Protein AF-A0A7W8BFJ2-F1 (afdb_monomer_lite)

Structure (mmCIF, N/CA/C/O backbone):
data_AF-A0A7W8BFJ2-F1
#
_entry.id   AF-A0A7W8BFJ2-F1
#
loop_
_atom_site.group_PDB
_atom_site.id
_atom_site.type_symbol
_atom_site.label_atom_id
_atom_site.label_alt_id
_atom_site.label_comp_id
_atom_site.label_asym_id
_atom_site.label_entity_id
_atom_site.label_seq_id
_atom_site.pdbx_PDB_ins_code
_atom_site.Cartn_x
_atom_site.Cartn_y
_atom_site.Cartn_z
_atom_site.occupancy
_atom_site.B_iso_or_equiv
_atom_site.auth_seq_id
_atom_site.auth_comp_id
_atom_site.auth_asym_id
_atom_site.auth_atom_id
_atom_site.pdbx_PDB_model_num
ATOM 1 N N . MET A 1 1 ? 20.393 -16.286 31.202 1.00 34.97 1 MET A N 1
ATOM 2 C CA . MET A 1 1 ? 21.175 -15.269 30.452 1.00 34.97 1 MET A CA 1
ATOM 3 C C . MET A 1 1 ? 20.359 -14.573 29.347 1.00 34.97 1 MET A C 1
ATOM 5 O O . MET A 1 1 ? 20.934 -13.854 28.547 1.00 34.97 1 MET A O 1
ATOM 9 N N . THR A 1 2 ? 19.032 -14.729 29.296 1.00 36.09 2 THR A N 1
ATOM 10 C CA . THR A 1 2 ? 18.183 -14.289 28.168 1.00 36.09 2 THR A CA 1
ATOM 11 C C . THR A 1 2 ? 17.773 -12.811 28.187 1.00 36.09 2 THR A C 1
ATOM 13 O O . THR A 1 2 ? 17.640 -12.224 27.122 1.00 36.09 2 THR A O 1
ATOM 16 N N . HIS A 1 3 ? 17.632 -12.170 29.354 1.00 30.53 3 HIS A N 1
ATOM 17 C CA . HIS A 1 3 ? 17.178 -10.767 29.433 1.00 30.53 3 HIS A CA 1
ATOM 18 C C . HIS A 1 3 ? 18.242 -9.709 29.074 1.00 30.53 3 HIS A C 1
ATOM 20 O O . HIS A 1 3 ? 17.894 -8.567 28.787 1.00 30.53 3 HIS A O 1
ATOM 26 N N . ALA A 1 4 ? 19.533 -10.063 29.067 1.00 29.25 4 ALA A N 1
ATOM 27 C CA . ALA A 1 4 ? 20.607 -9.107 28.776 1.00 29.25 4 ALA A CA 1
ATOM 28 C C . ALA A 1 4 ? 20.639 -8.680 27.295 1.00 29.25 4 ALA A C 1
ATOM 30 O O . ALA A 1 4 ? 20.926 -7.525 26.984 1.00 29.25 4 ALA A O 1
ATOM 31 N N . THR A 1 5 ? 20.311 -9.595 26.379 1.00 33.56 5 THR A N 1
ATOM 32 C CA . THR A 1 5 ? 20.382 -9.360 24.928 1.00 33.56 5 THR A CA 1
ATOM 33 C C . THR A 1 5 ? 19.335 -8.347 24.457 1.00 33.56 5 THR A C 1
ATOM 35 O O . THR A 1 5 ? 19.642 -7.473 23.647 1.00 33.56 5 THR A O 1
ATOM 38 N N . THR A 1 6 ? 18.117 -8.408 25.006 1.00 34.94 6 THR A N 1
ATOM 39 C CA . THR A 1 6 ? 17.011 -7.495 24.668 1.00 34.94 6 THR A CA 1
ATOM 40 C C . THR A 1 6 ? 17.314 -6.052 25.093 1.00 34.94 6 THR A C 1
ATOM 42 O O . THR A 1 6 ? 17.061 -5.116 24.336 1.00 34.94 6 THR A O 1
ATOM 45 N N . ALA A 1 7 ? 17.937 -5.860 26.262 1.00 29.88 7 ALA A N 1
ATOM 46 C CA . ALA A 1 7 ? 18.353 -4.540 26.742 1.00 29.88 7 ALA A CA 1
ATOM 47 C C . ALA A 1 7 ? 19.463 -3.910 25.874 1.00 29.88 7 ALA A C 1
ATOM 49 O O . ALA A 1 7 ? 19.481 -2.693 25.672 1.00 29.88 7 ALA A O 1
ATOM 50 N N . LEU A 1 8 ? 20.362 -4.727 25.313 1.00 30.11 8 LEU A N 1
ATOM 51 C CA . LEU A 1 8 ? 21.449 -4.251 24.450 1.00 30.11 8 LEU A CA 1
ATOM 52 C C . LEU A 1 8 ? 20.947 -3.767 23.076 1.00 30.11 8 LEU A C 1
ATOM 54 O O . LEU A 1 8 ? 21.493 -2.820 22.514 1.00 30.11 8 LEU A O 1
ATOM 58 N N . LEU A 1 9 ? 19.876 -4.372 22.552 1.00 36.00 9 LEU A N 1
ATOM 59 C CA . LEU A 1 9 ? 19.256 -3.961 21.285 1.00 36.00 9 LEU A CA 1
ATOM 60 C C . LEU A 1 9 ? 18.483 -2.636 21.400 1.00 36.00 9 LEU A C 1
ATOM 62 O O . LEU A 1 9 ? 18.447 -1.871 20.439 1.00 36.00 9 LEU A O 1
ATOM 66 N N . LEU A 1 10 ? 17.924 -2.328 22.575 1.00 33.16 10 LEU A N 1
ATOM 67 C CA . LEU A 1 10 ? 17.237 -1.058 22.856 1.00 33.16 10 LEU A CA 1
ATOM 68 C C . LEU A 1 10 ? 18.183 0.107 23.208 1.00 33.16 10 LEU A C 1
ATOM 70 O O . LEU A 1 10 ? 17.737 1.249 23.282 1.00 33.16 10 LEU A O 1
ATOM 74 N N . THR A 1 11 ? 19.478 -0.158 23.412 1.00 32.72 11 THR A N 1
ATOM 75 C CA . THR A 1 11 ? 20.487 0.852 23.803 1.00 32.72 11 THR A CA 1
ATOM 76 C C . THR A 1 11 ? 21.533 1.157 22.721 1.00 32.72 11 THR A C 1
ATOM 78 O O . THR A 1 11 ? 22.396 2.011 22.924 1.00 32.72 11 THR A O 1
ATOM 81 N N . ALA A 1 12 ? 21.443 0.533 21.540 1.00 27.39 12 ALA A N 1
ATOM 82 C CA . ALA A 1 12 ? 22.322 0.816 20.404 1.00 27.39 12 ALA A CA 1
ATOM 83 C C . ALA A 1 12 ? 21.931 2.129 19.671 1.00 27.39 12 ALA A C 1
ATOM 85 O O . ALA A 1 12 ? 20.807 2.240 19.171 1.00 27.39 12 ALA A O 1
ATOM 86 N N . PRO A 1 13 ? 22.834 3.123 19.533 1.00 32.12 13 PRO A N 1
ATOM 87 C CA . PRO A 1 13 ? 22.510 4.420 18.932 1.00 32.12 13 PRO A CA 1
ATOM 88 C C . PRO A 1 13 ? 22.471 4.359 17.394 1.00 32.12 13 PRO A C 1
ATOM 90 O O . PRO A 1 13 ? 23.441 4.685 16.713 1.00 32.12 13 PRO A O 1
ATOM 93 N N . VAL A 1 14 ? 21.326 3.942 16.844 1.00 32.47 14 VAL A N 1
ATOM 94 C CA . VAL A 1 14 ? 21.029 3.967 15.391 1.00 32.47 14 VAL A CA 1
ATOM 95 C C . VAL A 1 14 ? 19.888 4.952 15.048 1.00 32.47 14 VAL A C 1
ATOM 97 O O . VAL A 1 14 ? 19.606 5.218 13.881 1.00 32.47 14 VAL A O 1
ATOM 100 N N . ALA A 1 15 ? 19.276 5.571 16.063 1.00 33.22 15 ALA A N 1
ATOM 101 C CA . ALA A 1 15 ? 18.489 6.797 15.924 1.00 33.22 15 ALA A CA 1
ATOM 102 C C . ALA A 1 15 ? 19.373 8.033 16.195 1.00 33.22 15 ALA A C 1
ATOM 104 O O . ALA A 1 15 ? 20.344 7.934 16.940 1.00 33.22 15 ALA A O 1
ATOM 105 N N . VAL A 1 16 ? 18.992 9.197 15.638 1.00 32.75 16 VAL A N 1
ATOM 106 C CA . VAL A 1 16 ? 19.805 10.438 15.531 1.00 32.75 16 VAL A CA 1
ATOM 107 C C . VAL A 1 16 ? 20.944 10.266 14.502 1.00 32.75 16 VAL A C 1
ATOM 109 O O . VAL A 1 16 ? 21.884 9.518 14.744 1.00 32.75 16 VAL A O 1
ATOM 112 N N . PRO A 1 17 ? 20.865 10.935 13.328 1.00 34.44 17 PRO A N 1
ATOM 113 C CA . PRO A 1 17 ? 20.892 12.398 13.285 1.00 34.44 17 PRO A CA 1
ATOM 114 C C . PRO A 1 17 ? 19.851 13.028 12.341 1.00 34.44 17 PRO A C 1
ATOM 116 O O . PRO A 1 17 ? 20.061 13.150 11.137 1.00 34.44 17 PRO A O 1
ATOM 119 N N . LEU A 1 18 ? 18.756 13.526 12.925 1.00 31.69 18 LEU A N 1
ATOM 120 C CA . LEU A 1 18 ? 17.851 14.493 12.281 1.00 31.69 18 LEU A CA 1
ATOM 121 C C . LEU A 1 18 ? 17.590 15.698 13.199 1.00 31.69 18 LEU A C 1
ATOM 123 O O . LEU A 1 18 ? 17.755 16.839 12.770 1.00 31.69 18 LEU A O 1
ATOM 127 N N . ALA A 1 19 ? 17.315 15.460 14.488 1.00 30.11 19 ALA A N 1
ATOM 128 C CA . ALA A 1 19 ? 17.135 16.519 15.489 1.00 30.11 19 ALA A CA 1
ATOM 129 C C . ALA A 1 19 ? 18.349 17.470 15.603 1.00 30.11 19 ALA A C 1
ATOM 131 O O . ALA A 1 19 ? 18.193 18.691 15.644 1.00 30.11 19 ALA A O 1
ATOM 132 N N . THR A 1 20 ? 19.573 16.930 15.590 1.00 31.31 20 THR A N 1
ATOM 133 C CA . THR A 1 20 ? 20.811 17.704 15.805 1.00 31.31 20 THR A CA 1
ATOM 134 C C . THR A 1 20 ? 21.086 18.729 14.699 1.00 31.31 20 THR A C 1
ATOM 136 O O . THR A 1 20 ? 21.635 19.797 14.971 1.00 31.31 20 THR A O 1
ATOM 139 N N . CYS A 1 21 ? 20.681 18.442 13.457 1.00 28.30 21 CYS A N 1
ATOM 140 C CA . CYS A 1 21 ? 20.867 19.358 12.328 1.00 28.30 21 CYS A CA 1
ATOM 141 C C . CYS A 1 21 ? 19.883 20.537 12.364 1.00 28.30 21 CYS A C 1
ATOM 143 O O . CYS A 1 21 ? 20.271 21.651 12.016 1.00 28.30 21 CYS A O 1
ATOM 145 N N . ALA A 1 22 ? 18.647 20.324 12.831 1.00 31.14 22 ALA A N 1
ATOM 146 C CA . ALA A 1 22 ? 17.670 21.402 12.997 1.00 31.14 22 ALA A CA 1
ATOM 147 C C . ALA A 1 22 ? 18.131 22.422 14.057 1.00 31.14 22 ALA A C 1
ATOM 149 O O . ALA A 1 22 ? 18.109 23.627 13.808 1.00 31.14 22 ALA A O 1
ATOM 150 N N . ALA A 1 23 ? 18.645 21.943 15.196 1.00 31.09 23 ALA A N 1
ATOM 151 C CA . ALA A 1 23 ? 19.155 22.803 16.266 1.00 31.09 23 ALA A CA 1
ATOM 152 C C . ALA A 1 23 ? 20.348 23.676 15.822 1.00 31.09 23 ALA A C 1
ATOM 154 O O . ALA A 1 23 ? 20.407 24.860 16.150 1.00 31.09 23 ALA A O 1
ATOM 155 N N . HIS A 1 24 ? 21.281 23.126 15.033 1.00 32.09 24 HIS A N 1
ATOM 156 C CA . HIS A 1 24 ? 22.425 23.894 14.522 1.00 32.09 24 HIS A CA 1
ATOM 157 C C . HIS A 1 24 ? 22.063 24.888 13.406 1.00 32.09 24 HIS A C 1
ATOM 159 O O . HIS A 1 24 ? 22.742 25.904 13.264 1.00 32.09 24 HIS A O 1
ATOM 165 N N . ALA A 1 25 ? 20.988 24.653 12.644 1.00 32.00 25 ALA A N 1
ATOM 166 C CA . ALA A 1 25 ? 20.518 25.601 11.632 1.00 32.00 25 ALA A CA 1
ATOM 167 C C . ALA A 1 25 ? 19.915 26.883 12.248 1.00 32.00 25 ALA A C 1
ATOM 169 O O . ALA A 1 25 ? 20.059 27.963 11.679 1.00 32.00 25 ALA A O 1
ATOM 170 N N . ALA A 1 26 ? 19.286 26.785 13.426 1.00 32.81 26 ALA A N 1
ATOM 171 C CA . ALA A 1 26 ? 18.646 27.918 14.102 1.00 32.81 26 ALA A CA 1
ATOM 172 C C . ALA A 1 26 ? 19.628 28.857 14.839 1.00 32.81 26 ALA A C 1
ATOM 174 O O . ALA A 1 26 ? 19.325 30.030 15.046 1.00 32.81 26 ALA A O 1
ATOM 175 N N . ALA A 1 27 ? 20.821 28.378 15.211 1.00 33.38 27 ALA A N 1
ATOM 176 C CA . ALA A 1 27 ? 21.814 29.155 15.966 1.00 33.38 27 ALA A CA 1
ATOM 177 C C . ALA A 1 27 ? 22.708 30.077 15.097 1.00 33.38 27 ALA A C 1
ATOM 179 O O . ALA A 1 27 ? 23.583 30.769 15.616 1.00 33.38 27 ALA A O 1
ATOM 180 N N . GLY A 1 28 ? 22.520 30.083 13.771 1.00 33.16 28 GLY A N 1
ATOM 181 C CA . GLY A 1 28 ? 23.476 30.628 12.798 1.00 33.16 28 GLY A CA 1
ATOM 182 C C . GLY A 1 28 ? 23.406 32.129 12.475 1.00 33.16 28 GLY A C 1
ATOM 183 O O . GLY A 1 28 ? 24.074 32.551 11.533 1.00 33.16 28 GLY A O 1
ATOM 184 N N . LEU A 1 29 ? 22.612 32.944 13.185 1.00 32.81 29 LEU A N 1
ATOM 185 C CA . LEU A 1 29 ? 22.355 34.348 12.809 1.00 32.81 29 LEU A CA 1
ATOM 186 C C . LEU A 1 29 ? 22.524 35.360 13.959 1.00 32.81 29 LEU A C 1
ATOM 188 O O . LEU A 1 29 ? 21.558 35.770 14.600 1.00 32.81 29 LEU A O 1
ATOM 192 N N . ARG A 1 30 ? 23.753 35.870 14.134 1.00 30.64 30 ARG A N 1
ATOM 193 C CA . ARG A 1 30 ? 24.020 37.231 14.651 1.00 30.64 30 ARG A CA 1
ATOM 194 C C . ARG A 1 30 ? 25.145 37.903 13.838 1.00 30.64 30 ARG A C 1
ATOM 196 O O . ARG A 1 30 ? 26.002 37.201 13.301 1.00 30.64 30 ARG A O 1
ATOM 203 N N . PRO A 1 31 ? 25.122 39.239 13.663 1.00 30.72 31 PRO A N 1
ATOM 204 C CA . PRO A 1 31 ? 25.823 39.892 12.554 1.00 30.72 31 PRO A CA 1
ATOM 205 C C . PRO A 1 31 ? 27.326 40.103 12.788 1.00 30.72 31 PRO A C 1
ATOM 207 O O . PRO A 1 31 ? 27.761 40.508 13.866 1.00 30.72 31 PRO A O 1
ATOM 210 N N . ARG A 1 32 ? 28.125 39.931 11.726 1.00 27.50 32 ARG A N 1
ATOM 211 C CA . ARG A 1 32 ? 29.524 40.386 11.682 1.00 27.50 32 ARG A CA 1
ATOM 212 C C . ARG A 1 32 ? 29.586 41.891 11.406 1.00 27.50 32 ARG A C 1
ATOM 214 O O . ARG A 1 32 ? 29.609 42.309 10.252 1.00 27.50 32 ARG A O 1
ATOM 221 N N . ALA A 1 33 ? 29.657 42.691 12.467 1.00 31.25 33 ALA A N 1
ATOM 222 C CA . ALA A 1 33 ? 30.079 44.087 12.365 1.00 31.25 33 ALA A CA 1
ATOM 223 C C . ALA A 1 33 ? 31.546 44.187 11.888 1.00 31.25 33 ALA A C 1
ATOM 225 O O . ALA A 1 33 ? 32.353 43.279 12.109 1.00 31.25 33 ALA A O 1
ATOM 226 N N . ALA A 1 34 ? 31.892 45.284 11.210 1.00 31.11 34 ALA A N 1
ATOM 227 C CA . ALA A 1 34 ? 33.201 45.459 10.584 1.00 31.11 34 ALA A CA 1
ATOM 228 C C . ALA A 1 34 ? 34.339 45.660 11.605 1.00 31.11 34 ALA A C 1
ATOM 230 O O . ALA A 1 34 ? 34.166 46.305 12.637 1.00 31.11 34 ALA A O 1
ATOM 231 N N . ARG A 1 35 ? 35.545 45.177 11.271 1.00 28.12 35 ARG A N 1
ATOM 232 C CA . ARG A 1 35 ? 36.790 45.534 11.971 1.00 28.12 35 ARG A CA 1
ATOM 233 C C . ARG A 1 35 ? 37.544 46.634 11.220 1.00 28.12 35 ARG A C 1
ATOM 235 O O . ARG A 1 35 ? 37.890 46.456 10.055 1.00 28.12 35 ARG A O 1
ATOM 242 N N . ARG A 1 36 ? 37.934 47.686 11.941 1.00 27.38 36 ARG A N 1
ATOM 243 C CA . ARG A 1 36 ? 39.192 48.423 11.719 1.00 27.38 36 ARG A CA 1
ATOM 244 C C . ARG A 1 36 ? 40.001 48.445 13.035 1.00 27.38 36 ARG A C 1
ATOM 246 O O . ARG A 1 36 ? 39.431 48.113 14.074 1.00 27.38 36 ARG A O 1
ATOM 253 N N . PRO A 1 37 ? 41.330 48.656 12.989 1.00 35.41 37 PRO A N 1
ATOM 254 C CA . PRO A 1 37 ? 42.237 48.157 14.028 1.00 35.41 37 PRO A CA 1
ATOM 255 C C . PRO A 1 37 ? 42.570 49.179 15.127 1.00 35.41 37 PRO A C 1
ATOM 257 O O . PRO A 1 37 ? 42.578 50.380 14.879 1.00 35.41 37 PRO A O 1
ATOM 260 N N . GLY A 1 38 ? 42.930 48.681 16.317 1.00 28.28 38 GLY A N 1
ATOM 261 C CA . GLY A 1 38 ? 43.398 49.502 17.437 1.00 28.28 38 GLY A CA 1
ATOM 262 C C . GLY A 1 38 ? 43.959 48.686 18.614 1.00 28.28 38 GLY A C 1
ATOM 263 O O . GLY A 1 38 ? 43.312 47.785 19.134 1.00 28.28 38 GLY A O 1
ATOM 264 N N . THR A 1 39 ? 45.186 49.033 18.991 1.00 29.69 39 THR A N 1
ATOM 265 C CA . THR A 1 39 ? 45.937 48.810 20.248 1.00 29.69 39 THR A CA 1
ATOM 266 C C . THR A 1 39 ? 45.153 49.065 21.557 1.00 29.69 39 THR A C 1
ATOM 268 O O . THR A 1 39 ? 44.185 49.811 21.512 1.00 29.69 39 THR A O 1
ATOM 271 N N . ARG A 1 40 ? 45.562 48.650 22.778 1.00 27.95 40 ARG A N 1
ATOM 272 C CA . ARG A 1 40 ? 46.584 47.699 23.318 1.00 27.95 40 ARG A CA 1
ATOM 273 C C . ARG A 1 40 ? 46.507 47.745 24.870 1.00 27.95 40 ARG A C 1
ATOM 275 O O . ARG A 1 40 ? 46.490 48.846 25.401 1.00 27.95 40 ARG A O 1
ATOM 282 N N . ALA A 1 41 ? 46.600 46.598 25.568 1.00 29.59 41 ALA A N 1
ATOM 283 C CA . ALA A 1 41 ? 46.644 46.471 27.053 1.00 29.59 41 ALA A CA 1
ATOM 284 C C . ALA A 1 41 ? 45.357 46.956 27.798 1.00 29.59 41 ALA A C 1
ATOM 286 O O . ALA A 1 41 ? 44.465 47.490 27.151 1.00 29.59 41 ALA A O 1
ATOM 287 N N . SER A 1 42 ? 45.102 46.716 29.099 1.00 29.41 42 SER A N 1
ATOM 288 C CA . SER A 1 42 ? 45.885 46.119 30.212 1.00 29.41 42 SER A CA 1
ATOM 289 C C . SER A 1 42 ? 45.036 45.144 31.075 1.00 29.41 42 SER A C 1
ATOM 291 O O . SER A 1 42 ? 43.869 44.906 30.777 1.00 29.41 42 SER A O 1
ATOM 293 N N . ARG A 1 43 ? 45.625 44.539 32.125 1.00 28.56 43 ARG A N 1
ATOM 294 C CA . ARG A 1 43 ? 45.019 43.508 33.012 1.00 28.56 43 ARG A CA 1
ATOM 295 C C . ARG A 1 43 ? 44.270 44.082 34.256 1.00 28.56 43 ARG A C 1
ATOM 297 O O . ARG A 1 43 ? 44.396 45.276 34.505 1.00 28.56 43 ARG A O 1
ATOM 304 N N . PRO A 1 44 ? 43.481 43.260 34.998 1.00 52.97 44 PRO A N 1
ATOM 305 C CA . PRO A 1 44 ? 42.527 43.694 36.043 1.00 52.97 44 PRO A CA 1
ATOM 306 C C . PRO A 1 44 ? 43.132 43.721 37.469 1.00 52.97 44 PRO A C 1
ATOM 308 O O . PRO A 1 44 ? 44.342 43.538 37.613 1.00 52.97 44 PRO A O 1
ATOM 311 N N . PRO A 1 45 ? 42.301 43.875 38.527 1.00 40.22 45 PRO A N 1
ATOM 312 C CA . PRO A 1 45 ? 41.995 42.672 39.327 1.00 40.22 45 PRO A CA 1
ATOM 313 C C . PRO A 1 45 ? 40.537 42.524 39.839 1.00 40.22 45 PRO A C 1
ATOM 315 O O . PRO A 1 45 ? 39.701 43.415 39.734 1.00 40.22 45 PRO A O 1
ATOM 318 N N . THR A 1 46 ? 40.266 41.338 40.393 1.00 31.36 46 THR A N 1
ATOM 319 C CA . THR A 1 46 ? 39.144 40.925 41.276 1.00 31.36 46 THR A CA 1
ATOM 320 C C . THR A 1 46 ? 39.420 41.391 42.745 1.00 31.36 46 THR A C 1
ATOM 322 O O . THR A 1 46 ? 40.456 42.041 42.905 1.00 31.36 46 THR A O 1
ATOM 325 N N . PRO A 1 47 ? 38.640 41.091 43.836 1.00 46.34 47 PRO A N 1
ATOM 326 C CA . PRO A 1 47 ? 37.597 40.050 44.003 1.00 46.34 47 PRO A CA 1
ATOM 327 C C . PRO A 1 47 ? 36.409 40.285 45.004 1.00 46.34 47 PRO A C 1
ATOM 329 O O . PRO A 1 47 ? 36.340 41.276 45.711 1.00 46.34 47 PRO A O 1
ATOM 332 N N . ARG A 1 48 ? 35.568 39.234 45.136 1.00 28.27 48 ARG A N 1
ATOM 333 C CA . ARG A 1 48 ? 34.859 38.719 46.350 1.00 28.27 48 ARG A CA 1
ATOM 334 C C . ARG A 1 48 ? 33.699 39.486 47.050 1.00 28.27 48 ARG A C 1
ATOM 336 O O . ARG A 1 48 ? 33.916 40.451 47.760 1.00 28.27 48 ARG A O 1
ATOM 343 N N . ALA A 1 49 ? 32.567 38.763 47.087 1.00 28.33 49 ALA A N 1
ATOM 344 C CA . ALA A 1 49 ? 31.781 38.351 48.274 1.00 28.33 49 ALA A CA 1
ATOM 345 C C . ALA A 1 49 ? 30.675 39.249 48.903 1.00 28.33 49 ALA A C 1
ATOM 347 O O . ALA A 1 49 ? 30.770 40.462 48.989 1.00 28.33 49 ALA A O 1
ATOM 348 N N . ALA A 1 50 ? 29.635 38.517 49.335 1.00 32.19 50 ALA A N 1
ATOM 349 C CA . ALA A 1 50 ? 28.356 38.802 50.018 1.00 32.19 50 ALA A CA 1
ATOM 350 C C . ALA A 1 50 ? 28.468 39.521 51.403 1.00 32.19 50 ALA A C 1
ATOM 352 O O . ALA A 1 50 ? 29.605 39.655 51.863 1.00 32.19 50 ALA A O 1
ATOM 353 N N . PRO A 1 51 ? 27.366 39.900 52.123 1.00 45.22 51 PRO A N 1
ATOM 354 C CA . PRO A 1 51 ? 25.968 39.426 52.002 1.00 45.22 51 PRO A CA 1
ATOM 355 C C . PRO A 1 51 ? 24.827 40.485 52.170 1.00 45.22 51 PRO A C 1
ATOM 357 O O . PRO A 1 51 ? 25.024 41.676 51.966 1.00 45.22 51 PRO A O 1
ATOM 360 N N . GLU A 1 52 ? 23.622 39.975 52.471 1.00 32.38 52 GLU A N 1
ATOM 361 C CA . GLU A 1 52 ? 22.353 40.557 52.994 1.00 32.38 52 GLU A CA 1
ATOM 362 C C . GLU A 1 52 ? 22.452 41.552 54.194 1.00 32.38 52 GLU A C 1
ATOM 364 O O . GLU A 1 52 ? 23.546 41.656 54.753 1.00 32.38 52 GLU A O 1
ATOM 369 N N . PRO A 1 53 ? 21.345 42.165 54.732 1.00 52.84 53 PRO A N 1
ATOM 370 C CA . PRO A 1 53 ? 19.945 42.340 54.245 1.00 52.84 53 PRO A CA 1
ATOM 371 C C . PRO A 1 53 ? 19.270 43.737 54.549 1.00 52.84 53 PRO A C 1
ATOM 373 O O . PRO A 1 53 ? 19.881 44.636 55.109 1.00 52.84 53 PRO A O 1
ATOM 376 N N . ALA A 1 54 ? 17.952 43.842 54.267 1.00 29.17 54 ALA A N 1
ATOM 377 C CA . ALA A 1 54 ? 16.871 44.546 55.023 1.00 29.17 54 ALA A CA 1
ATOM 378 C C . ALA A 1 54 ? 16.711 46.102 55.134 1.00 29.17 54 ALA A C 1
ATOM 380 O O . ALA A 1 54 ? 17.508 46.773 55.773 1.00 29.17 54 ALA A O 1
ATOM 381 N N . ALA A 1 55 ? 15.508 46.577 54.719 1.00 30.75 55 ALA A N 1
ATOM 382 C CA . ALA A 1 55 ? 14.648 47.680 55.255 1.00 30.75 55 ALA A CA 1
ATOM 383 C C . ALA A 1 55 ? 15.205 49.147 55.327 1.00 30.75 55 ALA A C 1
ATOM 385 O O . ALA A 1 55 ? 16.404 49.357 55.347 1.00 30.75 55 ALA A O 1
ATOM 386 N N . VAL A 1 56 ? 14.430 50.257 55.308 1.00 31.28 56 VAL A N 1
ATOM 387 C CA . VAL A 1 56 ? 13.172 50.631 56.014 1.00 31.28 56 VAL A CA 1
ATOM 388 C C . VAL A 1 56 ? 12.381 51.774 55.299 1.00 31.28 56 VAL A C 1
ATOM 390 O O . VAL A 1 56 ? 12.990 52.696 54.777 1.00 31.28 56 VAL A O 1
ATOM 393 N N . ALA A 1 57 ? 11.034 51.698 55.361 1.00 31.78 57 ALA A N 1
ATOM 394 C CA . ALA A 1 57 ? 9.918 52.697 55.317 1.00 31.78 57 ALA A CA 1
ATOM 395 C C . ALA A 1 57 ? 10.012 54.135 54.709 1.00 31.78 57 ALA A C 1
ATOM 397 O O . ALA A 1 57 ? 11.041 54.796 54.755 1.00 31.78 57 ALA A O 1
ATOM 398 N N . GLY A 1 58 ? 8.849 54.692 54.282 1.00 28.69 58 GLY A N 1
ATOM 399 C CA . GLY A 1 58 ? 8.773 56.073 53.741 1.00 28.69 58 GLY A CA 1
ATOM 400 C C . GLY A 1 58 ? 7.449 56.884 53.641 1.00 28.69 58 GLY A C 1
ATOM 401 O O . GLY A 1 58 ? 7.563 58.026 53.213 1.00 28.69 58 GLY A O 1
ATOM 402 N N . ARG A 1 59 ? 6.247 56.411 54.065 1.00 32.97 59 ARG A N 1
ATOM 403 C CA . ARG A 1 59 ? 4.933 57.162 54.035 1.00 32.97 59 ARG A CA 1
ATOM 404 C C . ARG A 1 59 ? 4.405 57.538 52.615 1.00 32.97 59 ARG A C 1
ATOM 406 O O . ARG A 1 59 ? 5.161 57.471 51.660 1.00 32.97 59 ARG A O 1
ATOM 413 N N . ALA A 1 60 ? 3.143 57.929 52.352 1.00 30.91 60 ALA A N 1
ATOM 414 C CA . ALA A 1 60 ? 1.814 57.890 53.023 1.00 30.91 60 ALA A CA 1
ATOM 415 C C . ALA A 1 60 ? 0.724 58.337 51.993 1.00 30.91 60 ALA A C 1
ATOM 417 O O . ALA A 1 60 ? 1.096 58.927 50.985 1.00 30.91 60 ALA A O 1
ATOM 418 N N . ALA A 1 61 ? -0.605 58.224 52.175 1.00 34.88 61 ALA A N 1
ATOM 419 C CA . ALA A 1 61 ? -1.489 57.292 52.909 1.00 34.88 61 ALA A CA 1
ATOM 420 C C . ALA A 1 61 ? -2.982 57.629 52.595 1.00 34.88 61 ALA A C 1
ATOM 422 O O . ALA A 1 61 ? -3.284 58.775 52.278 1.00 34.88 61 ALA A O 1
ATOM 423 N N . GLY A 1 62 ? -3.913 56.675 52.776 1.00 27.67 62 GLY A N 1
ATOM 424 C CA . GLY A 1 62 ? -5.382 56.885 52.741 1.00 27.67 62 GLY A CA 1
ATOM 425 C C . GLY A 1 62 ? -6.110 56.274 51.522 1.00 27.67 62 GLY A C 1
ATOM 426 O O . GLY A 1 62 ? -5.590 56.331 50.416 1.00 27.67 62 GLY A O 1
ATOM 427 N N . GLY A 1 63 ? -7.301 55.669 51.660 1.00 28.11 63 GLY A N 1
ATOM 428 C CA . GLY A 1 63 ? -8.027 55.325 52.896 1.00 28.11 63 GLY A CA 1
ATOM 429 C C . GLY A 1 63 ? -9.408 54.674 52.658 1.00 28.11 63 GLY A C 1
ATOM 430 O O . GLY A 1 63 ? -10.056 54.971 51.662 1.00 28.11 63 GLY A O 1
ATOM 431 N N . GLY A 1 64 ? -9.860 53.835 53.606 1.00 28.00 64 GLY A N 1
ATOM 432 C CA . GLY A 1 64 ? -11.198 53.203 53.646 1.00 28.00 64 GLY A CA 1
ATOM 433 C C . GLY A 1 64 ? -11.386 51.978 52.725 1.00 28.00 64 GLY A C 1
ATOM 434 O O . GLY A 1 64 ? -10.911 51.973 51.598 1.00 28.00 64 GLY A O 1
ATOM 435 N N . GLY A 1 65 ? -12.064 50.897 53.130 1.00 28.23 65 GLY A N 1
ATOM 436 C CA . GLY A 1 65 ? -12.614 50.543 54.449 1.00 28.23 65 GLY A CA 1
ATOM 437 C C . GLY A 1 65 ? -13.245 49.135 54.423 1.00 28.23 65 GLY A C 1
ATOM 438 O O . GLY A 1 65 ? -13.770 48.727 53.392 1.00 28.23 65 GLY A O 1
ATOM 439 N N . ALA A 1 66 ? -13.161 48.379 55.523 1.00 34.75 66 ALA A N 1
ATOM 440 C CA . ALA A 1 66 ? -13.668 47.001 55.654 1.00 34.75 66 ALA A CA 1
ATOM 441 C C . ALA A 1 66 ? -13.933 46.648 57.141 1.00 34.75 66 ALA A C 1
ATOM 443 O O . ALA A 1 66 ? -13.812 47.539 57.979 1.00 34.75 66 ALA A O 1
ATOM 444 N N . LEU A 1 67 ? -14.176 45.352 57.431 1.00 36.44 67 LEU A N 1
ATOM 445 C CA . LEU A 1 67 ? -14.491 44.671 58.717 1.00 36.44 67 LEU A CA 1
ATOM 446 C C . LEU A 1 67 ? -15.997 44.479 59.013 1.00 36.44 67 LEU A C 1
ATOM 448 O O . LEU A 1 67 ? -16.804 45.272 58.546 1.00 36.44 67 LEU A O 1
ATOM 452 N N . LEU A 1 68 ? -16.469 43.528 59.843 1.00 36.59 68 LEU A N 1
ATOM 453 C CA . LEU A 1 68 ? -16.063 42.187 60.364 1.00 36.59 68 LEU A CA 1
ATOM 454 C C . LEU A 1 68 ? -16.671 42.009 61.775 1.00 36.59 68 LEU A C 1
ATOM 456 O O . LEU A 1 68 ? -16.514 42.897 62.607 1.00 36.59 68 LEU A O 1
ATOM 460 N N . THR A 1 69 ? -17.178 40.812 62.084 1.00 32.56 69 THR A N 1
ATOM 461 C CA . THR A 1 69 ? -17.231 40.175 63.426 1.00 32.56 69 THR A CA 1
ATOM 462 C C . THR A 1 69 ? -17.144 38.649 63.192 1.00 32.56 69 THR A C 1
ATOM 464 O O . THR A 1 69 ? -17.694 38.166 62.208 1.00 32.56 69 THR A O 1
ATOM 467 N N . ALA A 1 70 ? -16.224 37.890 63.812 1.00 32.69 70 ALA A N 1
ATOM 468 C CA . ALA A 1 70 ? -16.238 37.296 65.171 1.00 32.69 70 ALA A CA 1
ATOM 469 C C . ALA A 1 70 ? -17.358 36.236 65.379 1.00 32.69 70 ALA A C 1
ATOM 471 O O . ALA A 1 70 ? -18.477 36.472 64.949 1.00 32.69 70 ALA A O 1
ATOM 472 N N . GLY A 1 71 ? -17.160 35.069 66.022 1.00 30.48 71 GLY A N 1
ATOM 473 C CA . GLY A 1 71 ? -16.009 34.510 66.768 1.00 30.48 71 GLY A CA 1
ATOM 474 C C . GLY A 1 71 ? -16.085 32.960 66.944 1.00 30.48 71 GLY A C 1
ATOM 475 O O . GLY A 1 71 ? -16.896 32.341 66.261 1.00 30.48 71 GLY A O 1
ATOM 476 N N . PRO A 1 72 ? -15.236 32.312 67.783 1.00 56.34 72 PRO A N 1
ATOM 477 C CA . PRO A 1 72 ? -14.847 30.891 67.604 1.00 56.34 72 PRO A CA 1
ATOM 478 C C . PRO A 1 72 ? -15.239 29.888 68.725 1.00 56.34 72 PRO A C 1
ATOM 480 O O . PRO A 1 72 ? -15.545 30.296 69.843 1.00 56.34 72 PRO A O 1
ATOM 483 N N . GLY A 1 73 ? -15.067 28.573 68.473 1.00 30.19 73 GLY A N 1
ATOM 484 C CA . GLY A 1 73 ? -14.868 27.553 69.528 1.00 30.19 73 GLY A CA 1
ATOM 485 C C . GLY A 1 73 ? -15.070 26.069 69.134 1.00 30.19 73 GLY A C 1
ATOM 486 O O . GLY A 1 73 ? -16.016 25.751 68.426 1.00 30.19 73 GLY A O 1
ATOM 487 N N . GLY A 1 74 ? -14.237 25.162 69.680 1.00 30.80 74 GLY A N 1
ATOM 488 C CA . GLY A 1 74 ? -14.576 23.736 69.909 1.00 30.80 74 GLY A CA 1
ATOM 489 C C . GLY A 1 74 ? -14.100 22.653 68.909 1.00 30.80 74 GLY A C 1
ATOM 490 O O . GLY A 1 74 ? -13.985 22.883 67.712 1.00 30.80 74 GLY A O 1
ATOM 491 N N . GLY A 1 75 ? -13.869 21.444 69.440 1.00 30.34 75 GLY A N 1
ATOM 492 C CA . GLY A 1 75 ? -13.629 20.141 68.777 1.00 30.34 75 GLY A CA 1
ATOM 493 C C . GLY A 1 75 ? -13.496 19.044 69.863 1.00 30.34 75 GLY A C 1
ATOM 494 O O . GLY A 1 75 ? -13.734 19.376 71.025 1.00 30.34 75 GLY A O 1
ATOM 495 N N . PRO A 1 76 ? -12.949 17.842 69.585 1.00 63.03 76 PRO A N 1
ATOM 496 C CA . PRO A 1 76 ? -13.332 16.819 68.596 1.00 63.03 76 PRO A CA 1
ATOM 497 C C . PRO A 1 76 ? -13.941 15.545 69.280 1.00 63.03 76 PRO A C 1
ATOM 499 O O . PRO A 1 76 ? -14.506 15.671 70.358 1.00 63.03 76 PRO A O 1
ATOM 502 N N . GLU A 1 77 ? -13.797 14.343 68.674 1.00 33.56 77 GLU A N 1
ATOM 503 C CA . GLU A 1 77 ? -14.354 13.011 69.084 1.00 33.56 77 GLU A CA 1
ATOM 504 C C . GLU A 1 77 ? -15.880 12.829 68.825 1.00 33.56 77 GLU A C 1
ATOM 506 O O . GLU A 1 77 ? -16.602 13.813 68.713 1.00 33.56 77 GLU A O 1
ATOM 511 N N . GLY A 1 78 ? -16.468 11.628 68.649 1.00 31.02 78 GLY A N 1
ATOM 512 C CA . GLY A 1 78 ? -15.927 10.272 68.407 1.00 31.02 78 GLY A CA 1
ATOM 513 C C . GLY A 1 78 ? -16.903 9.129 68.807 1.00 31.02 78 GLY A C 1
ATOM 514 O O . GLY A 1 78 ? -17.375 9.130 69.936 1.00 31.02 78 GLY A O 1
ATOM 515 N N . GLY A 1 79 ? -17.163 8.130 67.936 1.00 29.30 79 GLY A N 1
ATOM 516 C CA . GLY A 1 79 ? -17.753 6.816 68.318 1.00 29.30 79 GLY A CA 1
ATOM 517 C C . GLY A 1 79 ? -19.103 6.366 67.694 1.00 29.30 79 GLY A C 1
ATOM 518 O O . GLY A 1 79 ? -20.006 7.166 67.479 1.00 29.30 79 GLY A O 1
ATOM 519 N N . GLU A 1 80 ? -19.222 5.049 67.461 1.00 34.72 80 GLU A N 1
ATOM 520 C CA . GLU A 1 80 ? -20.436 4.215 67.219 1.00 34.72 80 GLU A CA 1
ATOM 521 C C . GLU A 1 80 ? -20.762 3.416 68.516 1.00 34.72 80 GLU A C 1
ATOM 523 O O . GLU A 1 80 ? -19.815 3.247 69.297 1.00 34.72 80 GLU A O 1
ATOM 528 N N . PRO A 1 81 ? -22.006 2.916 68.806 1.00 50.03 81 PRO A N 1
ATOM 529 C CA . PRO A 1 81 ? -22.472 1.599 68.276 1.00 50.03 81 PRO A CA 1
ATOM 530 C C . PRO A 1 81 ? -24.005 1.233 68.255 1.00 50.03 81 PRO A C 1
ATOM 532 O O . PRO A 1 81 ? -24.778 1.649 69.109 1.00 50.03 81 PRO A O 1
ATOM 535 N N . VAL A 1 82 ? -24.393 0.382 67.283 1.00 37.94 82 VAL A N 1
ATOM 536 C CA . VAL A 1 82 ? -25.085 -0.958 67.325 1.00 37.94 82 VAL A CA 1
ATOM 537 C C . VAL A 1 82 ? -26.255 -1.324 68.309 1.00 37.94 82 VAL A C 1
ATOM 539 O O . VAL A 1 82 ? -26.128 -1.150 69.515 1.00 37.94 82 VAL A O 1
ATOM 542 N N . ASP A 1 83 ? -27.281 -2.019 67.745 1.00 40.59 83 ASP A N 1
ATOM 543 C CA . ASP A 1 83 ? -28.380 -2.896 68.291 1.00 40.59 83 ASP A CA 1
ATOM 544 C C . ASP A 1 83 ? -29.440 -2.322 69.278 1.00 40.59 83 ASP A C 1
ATOM 546 O O . ASP A 1 83 ? -29.234 -1.273 69.879 1.00 40.59 83 ASP A O 1
ATOM 550 N N . ASP A 1 84 ? -30.663 -2.871 69.466 1.00 35.84 84 ASP A N 1
ATOM 551 C CA . ASP A 1 84 ? -31.355 -4.156 69.116 1.00 35.84 84 ASP A CA 1
ATOM 552 C C . ASP A 1 84 ? -32.880 -3.861 68.818 1.00 35.84 84 ASP A C 1
ATOM 554 O O . ASP A 1 84 ? -33.298 -2.715 68.990 1.00 35.84 84 ASP A O 1
ATOM 558 N N . GLY A 1 85 ? -33.830 -4.728 68.394 1.00 35.59 85 GLY A N 1
ATOM 559 C CA . GLY A 1 85 ? -33.863 -6.185 68.163 1.00 35.59 85 GLY A CA 1
ATOM 560 C C . GLY A 1 85 ? -35.253 -6.804 67.866 1.00 35.59 85 GLY A C 1
ATOM 561 O O . GLY A 1 85 ? -36.274 -6.120 67.877 1.00 35.59 85 GLY A O 1
ATOM 562 N N . SER A 1 86 ? -35.287 -8.144 67.728 1.00 35.81 86 SER A N 1
ATOM 563 C CA . SER A 1 86 ? -36.458 -9.073 67.651 1.00 35.81 86 SER A CA 1
ATOM 564 C C . SER A 1 86 ? -37.413 -9.008 66.421 1.00 35.81 86 SER A C 1
ATOM 566 O O . SER A 1 86 ? -37.746 -7.937 65.934 1.00 35.81 86 SER A O 1
ATOM 568 N N . GLY A 1 87 ? -37.935 -10.124 65.870 1.00 33.06 87 GLY A N 1
ATOM 569 C CA . GLY A 1 87 ? -37.588 -11.541 66.098 1.00 33.06 87 GLY A CA 1
ATOM 570 C C . GLY A 1 87 ? -38.481 -12.595 65.385 1.00 33.06 87 GLY A C 1
ATOM 571 O O . GLY A 1 87 ? -39.698 -12.456 65.339 1.00 33.06 87 GLY A O 1
ATOM 572 N N . SER A 1 88 ? -37.865 -13.714 64.954 1.00 34.66 88 SER A N 1
ATOM 573 C CA . SER A 1 88 ? -38.447 -15.002 64.466 1.00 34.66 88 SER A CA 1
ATOM 574 C C . SER A 1 88 ? -39.181 -15.054 63.097 1.00 34.66 88 SER A C 1
ATOM 576 O O . SER A 1 88 ? -39.866 -14.115 62.719 1.00 34.66 88 SER A O 1
ATOM 578 N N . GLY A 1 89 ? -39.096 -16.145 62.309 1.00 30.12 89 GLY A N 1
ATOM 579 C CA . GLY A 1 89 ? -38.175 -17.300 62.399 1.00 30.12 89 GLY A CA 1
ATOM 580 C C . GLY A 1 89 ? -38.522 -18.516 61.500 1.00 30.12 89 GLY A C 1
ATOM 581 O O . GLY A 1 89 ? -39.692 -18.823 61.310 1.00 30.12 89 GLY A O 1
ATOM 582 N N . GLY A 1 90 ? -37.495 -19.248 61.028 1.00 30.34 90 GLY A N 1
ATOM 583 C CA . GLY A 1 90 ? -37.584 -20.583 60.381 1.00 30.34 90 GLY A CA 1
ATOM 584 C C . GLY A 1 90 ? -38.049 -20.619 58.906 1.00 30.34 90 GLY A C 1
ATOM 585 O O . GLY A 1 90 ? -38.816 -19.771 58.475 1.00 30.34 90 GLY A O 1
ATOM 586 N N . GLY A 1 91 ? -37.632 -21.570 58.057 1.00 29.08 91 GLY A N 1
ATOM 587 C CA . GLY A 1 91 ? -36.638 -22.645 58.210 1.00 29.08 91 GLY A CA 1
ATOM 588 C C . GLY A 1 91 ? -36.504 -23.490 56.920 1.00 29.08 91 GLY A C 1
ATOM 589 O O . GLY A 1 91 ? -37.462 -23.620 56.166 1.00 29.08 91 GLY A O 1
ATOM 590 N N . ALA A 1 92 ? -35.318 -24.049 56.661 1.00 33.56 92 ALA A N 1
ATOM 591 C CA . ALA A 1 92 ? -35.003 -24.992 55.564 1.00 33.56 92 ALA A CA 1
ATOM 592 C C . ALA A 1 92 ? -34.670 -26.389 56.173 1.00 33.56 92 ALA A C 1
ATOM 594 O O . ALA A 1 92 ? -34.757 -26.489 57.401 1.00 33.56 92 ALA A O 1
ATOM 595 N N . PRO A 1 93 ? -34.223 -27.442 55.440 1.00 59.03 93 PRO A N 1
ATOM 596 C CA . PRO A 1 93 ? -34.001 -27.614 53.991 1.00 59.03 93 PRO A CA 1
ATOM 597 C C . PRO A 1 93 ? -34.619 -28.937 53.444 1.00 59.03 93 PRO A C 1
ATOM 599 O O . PRO A 1 93 ? -35.450 -29.538 54.113 1.00 59.03 93 PRO A O 1
ATOM 602 N N . ASP A 1 94 ? -34.221 -29.415 52.252 1.00 31.52 94 ASP A N 1
ATOM 603 C CA . ASP A 1 94 ? -33.278 -30.557 52.131 1.00 31.52 94 ASP A CA 1
ATOM 604 C C . ASP A 1 94 ? -32.769 -30.738 50.675 1.00 31.52 94 ASP A C 1
ATOM 606 O O . ASP A 1 94 ? -33.167 -30.002 49.769 1.00 31.52 94 ASP A O 1
ATOM 610 N N . ALA A 1 95 ? -31.850 -31.682 50.451 1.00 35.16 95 ALA A N 1
ATOM 611 C CA . ALA A 1 95 ? -31.155 -31.942 49.191 1.00 35.16 95 ALA A CA 1
ATOM 612 C C . ALA A 1 95 ? -31.290 -33.403 48.708 1.00 35.16 95 ALA A C 1
ATOM 614 O O . ALA A 1 95 ? -31.676 -34.302 49.448 1.00 35.16 95 ALA A O 1
ATOM 615 N N . GLY A 1 96 ? -30.886 -33.667 47.459 1.00 29.56 96 GLY A N 1
ATOM 616 C CA . GLY A 1 96 ? -30.672 -35.031 46.959 1.00 29.56 96 GLY A CA 1
ATOM 617 C C . GLY A 1 96 ? -31.004 -35.211 45.479 1.00 29.56 96 GLY A C 1
ATOM 618 O O . GLY A 1 96 ? -32.104 -34.911 45.033 1.00 29.56 96 GLY A O 1
ATOM 619 N N . GLY A 1 97 ? -30.067 -35.755 44.700 1.00 30.64 97 GLY A N 1
ATOM 620 C CA . GLY A 1 97 ? -30.308 -36.112 43.299 1.00 30.64 97 GLY A CA 1
ATOM 621 C C . GLY A 1 97 ? -29.512 -37.342 42.871 1.00 30.64 97 GLY A C 1
ATOM 622 O O . GLY A 1 97 ? -28.468 -37.633 43.456 1.00 30.64 97 GLY A O 1
ATOM 623 N N . ARG A 1 98 ? -29.980 -38.065 41.839 1.00 32.09 98 ARG A N 1
ATOM 624 C CA . ARG A 1 98 ? -29.206 -39.119 41.150 1.00 32.09 98 ARG A CA 1
ATOM 625 C C . ARG A 1 98 ? -29.779 -39.511 39.775 1.00 32.09 98 ARG A C 1
ATOM 627 O O . ARG A 1 98 ? -30.953 -39.813 39.647 1.00 32.09 98 ARG A O 1
ATOM 634 N N . LYS A 1 99 ? -28.871 -39.549 38.790 1.00 33.28 99 LYS A N 1
ATOM 635 C CA . LYS A 1 99 ? -28.764 -40.407 37.582 1.00 33.28 99 LYS A CA 1
ATOM 636 C C . LYS A 1 99 ? -29.972 -41.277 37.148 1.00 33.28 99 LYS A C 1
ATOM 638 O O . LYS A 1 99 ? -30.360 -42.178 37.882 1.00 33.28 99 LYS A O 1
ATOM 643 N N . GLY A 1 100 ? -30.341 -41.203 35.859 1.00 31.75 100 GLY A N 1
ATOM 644 C CA . GLY A 1 100 ? -31.053 -42.283 35.140 1.00 31.75 100 GLY A CA 1
ATOM 645 C C . GLY A 1 100 ? -31.584 -41.890 33.742 1.00 31.75 100 GLY A C 1
ATOM 646 O O . GLY A 1 100 ? -32.412 -40.989 33.676 1.00 31.75 100 GLY A O 1
ATOM 647 N N . PRO A 1 101 ? -31.139 -42.514 32.626 1.00 58.38 101 PRO A N 1
ATOM 648 C CA . PRO A 1 101 ? -31.631 -42.227 31.264 1.00 58.38 101 PRO A CA 1
ATOM 649 C C . PRO A 1 101 ? -32.422 -43.392 30.622 1.00 58.38 101 PRO A C 1
ATOM 651 O O . PRO A 1 101 ? -32.208 -44.533 31.023 1.00 58.38 101 PRO A O 1
ATOM 654 N N . LEU A 1 102 ? -33.222 -43.124 29.566 1.00 32.47 102 LEU A N 1
ATOM 655 C CA . LEU A 1 102 ? -33.313 -43.895 28.290 1.00 32.47 102 LEU A CA 1
ATOM 656 C C . LEU A 1 102 ? -34.572 -43.574 27.440 1.00 32.47 102 LEU A C 1
ATOM 658 O O . LEU A 1 102 ? -35.677 -43.688 27.951 1.00 32.47 102 LEU A O 1
ATOM 662 N N . ARG A 1 103 ? -34.375 -43.410 26.110 1.00 31.95 103 ARG A N 1
ATOM 663 C CA . ARG A 1 103 ? -35.334 -43.686 24.993 1.00 31.95 103 ARG A CA 1
ATOM 664 C C . ARG A 1 103 ? -36.657 -42.862 24.954 1.00 31.95 103 ARG A C 1
ATOM 666 O O . ARG A 1 103 ? -37.013 -42.224 25.928 1.00 31.95 103 ARG A O 1
ATOM 673 N N . THR A 1 104 ? -37.405 -42.741 23.843 1.00 32.28 104 THR A N 1
ATOM 674 C CA . THR A 1 104 ? -37.276 -43.232 22.440 1.00 32.28 104 THR A CA 1
ATOM 675 C C . THR A 1 104 ? -37.793 -42.158 21.447 1.00 32.28 104 THR A C 1
ATOM 677 O O . THR A 1 104 ? -38.321 -41.142 21.882 1.00 32.28 104 THR A O 1
ATOM 680 N N . GLY A 1 105 ? -37.666 -42.364 20.123 1.00 28.94 105 GLY A N 1
ATOM 681 C CA . GLY A 1 105 ? -38.383 -41.561 19.101 1.00 28.94 105 GLY A CA 1
ATOM 682 C C . GLY A 1 105 ? -39.869 -41.958 18.960 1.00 28.94 105 GLY A C 1
ATOM 683 O O . GLY A 1 105 ? -40.346 -42.778 19.737 1.00 28.94 105 GLY A O 1
ATOM 684 N N . GLY A 1 106 ? -40.638 -41.472 17.977 1.00 29.72 106 GLY A N 1
ATOM 685 C CA . GLY A 1 106 ? -40.337 -40.564 16.855 1.00 29.72 106 GLY A CA 1
ATOM 686 C C . GLY A 1 106 ? -41.469 -40.588 15.798 1.00 29.72 106 GLY A C 1
ATOM 687 O O . GLY A 1 106 ? -42.394 -41.382 15.939 1.00 29.72 106 GLY A O 1
ATOM 688 N N . ALA A 1 107 ? -41.359 -39.775 14.729 1.00 32.31 107 ALA A N 1
ATOM 689 C CA . ALA A 1 107 ? -42.381 -39.557 13.673 1.00 32.31 107 ALA A CA 1
ATOM 690 C C . ALA A 1 107 ? -43.699 -38.891 14.168 1.00 32.31 107 ALA A C 1
ATOM 692 O O . ALA A 1 107 ? -43.957 -38.848 15.363 1.00 32.31 107 ALA A O 1
ATOM 693 N N . GLY A 1 108 ? -44.558 -38.304 13.320 1.00 28.36 108 GLY A N 1
ATOM 694 C CA . GLY A 1 108 ? -44.468 -38.020 11.876 1.00 28.36 108 GLY A CA 1
ATOM 695 C C . GLY A 1 108 ? -45.821 -37.556 11.290 1.00 28.36 108 GLY A C 1
ATOM 696 O O . GLY A 1 108 ? -46.840 -37.651 11.963 1.00 28.36 108 GLY A O 1
ATOM 697 N N . GLY A 1 109 ? -45.834 -37.093 10.030 1.00 27.64 109 GLY A N 1
ATOM 698 C CA . GLY A 1 109 ? -47.028 -36.570 9.328 1.00 27.64 109 GLY A CA 1
ATOM 699 C C . GLY A 1 109 ? -47.130 -35.036 9.424 1.00 27.64 109 GLY A C 1
ATOM 700 O O . GLY A 1 109 ? -47.163 -34.519 10.531 1.00 27.64 109 GLY A O 1
ATOM 701 N N . LEU A 1 110 ? -47.003 -34.208 8.376 1.00 35.25 110 LEU A N 1
ATOM 702 C CA . LEU A 1 110 ? -47.544 -34.135 6.993 1.00 35.25 110 LEU A CA 1
ATOM 703 C C . LEU A 1 110 ? -48.742 -33.151 6.880 1.00 35.25 110 LEU A C 1
ATOM 705 O O . LEU A 1 110 ? -49.434 -32.947 7.873 1.00 35.25 110 LEU A O 1
ATOM 709 N N . PRO A 1 111 ? -48.944 -32.464 5.727 1.00 57.31 111 PRO A N 1
ATOM 710 C CA . PRO A 1 111 ? -49.478 -31.096 5.745 1.00 57.31 111 PRO A CA 1
ATOM 711 C C . PRO A 1 111 ? -50.704 -30.839 4.844 1.00 57.31 111 PRO A C 1
ATOM 713 O O . PRO A 1 111 ? -51.069 -31.648 3.993 1.00 57.31 111 PRO A O 1
ATOM 716 N N . GLY A 1 112 ? -51.250 -29.623 4.936 1.00 28.95 112 GLY A N 1
ATOM 717 C CA . GLY A 1 112 ? -52.118 -29.018 3.921 1.00 28.95 112 GLY A CA 1
ATOM 718 C C . GLY A 1 112 ? -52.721 -27.682 4.381 1.00 28.95 112 GLY A C 1
ATOM 719 O O . GLY A 1 112 ? -52.603 -27.342 5.551 1.00 28.95 112 GLY A O 1
ATOM 720 N N . ALA A 1 113 ? -53.392 -26.892 3.537 1.00 31.77 113 ALA A N 1
ATOM 721 C CA . ALA A 1 113 ? -53.342 -26.779 2.071 1.00 31.77 113 ALA A CA 1
ATOM 722 C C . ALA A 1 113 ? -54.191 -25.564 1.626 1.00 31.77 113 ALA A C 1
ATOM 724 O O . ALA A 1 113 ? -55.230 -25.322 2.229 1.00 31.77 113 ALA A O 1
ATOM 725 N N . ARG A 1 114 ? -53.825 -24.917 0.500 1.00 29.91 114 ARG A N 1
ATOM 726 C CA . ARG A 1 114 ? -54.559 -23.817 -0.190 1.00 29.91 114 ARG A CA 1
ATOM 727 C C . ARG A 1 114 ? -54.615 -22.498 0.622 1.00 29.91 114 ARG A C 1
ATOM 729 O O . ARG A 1 114 ? -54.676 -22.524 1.838 1.00 29.91 114 ARG A O 1
ATOM 736 N N . ALA A 1 115 ? -54.412 -21.297 0.070 1.00 33.62 115 ALA A N 1
ATOM 737 C CA . ALA A 1 115 ? -54.770 -20.668 -1.213 1.00 33.62 115 ALA A CA 1
ATOM 738 C C . ALA A 1 115 ? -56.214 -20.129 -1.260 1.00 33.62 115 ALA A C 1
ATOM 740 O O . ALA A 1 115 ? -57.172 -20.896 -1.231 1.00 33.62 115 ALA A O 1
ATOM 741 N N . GLY A 1 116 ? -56.333 -18.803 -1.385 1.00 28.47 116 GLY A N 1
ATOM 742 C CA . GLY A 1 116 ? -57.578 -18.049 -1.548 1.00 28.47 116 GLY A CA 1
ATOM 743 C C . GLY A 1 116 ? -57.269 -16.585 -1.883 1.00 28.47 116 GLY A C 1
ATOM 744 O O . GLY A 1 116 ? -56.333 -16.012 -1.329 1.00 28.47 116 GLY A O 1
ATOM 745 N N . SER A 1 117 ? -58.014 -16.003 -2.821 1.00 31.27 117 SER A N 1
ATOM 746 C CA . SER A 1 117 ? -57.865 -14.628 -3.318 1.00 31.27 117 SER A CA 1
ATOM 747 C C . SER A 1 117 ? -59.187 -13.864 -3.173 1.00 31.27 117 SER A C 1
ATOM 749 O O . SER A 1 117 ? -60.252 -14.469 -3.261 1.00 31.27 117 SER A O 1
ATOM 751 N N . GLY A 1 118 ? -59.145 -12.542 -2.982 1.00 29.41 118 GLY A N 1
ATOM 752 C CA . GLY A 1 118 ? -60.365 -11.727 -2.904 1.00 29.41 118 GLY A CA 1
ATOM 753 C C . GLY A 1 118 ? -60.086 -10.235 -2.728 1.00 29.41 118 GLY A C 1
ATOM 754 O O . GLY A 1 118 ? -59.410 -9.839 -1.788 1.00 29.41 118 GLY A O 1
ATOM 755 N N . ALA A 1 119 ? -60.574 -9.424 -3.664 1.00 29.91 119 ALA A N 1
ATOM 756 C CA . ALA A 1 119 ? -60.326 -7.988 -3.760 1.00 29.91 119 ALA A CA 1
ATOM 757 C C . ALA A 1 119 ? -61.258 -7.113 -2.895 1.00 29.91 119 ALA A C 1
ATOM 759 O O . ALA A 1 119 ? -62.409 -7.476 -2.678 1.00 29.91 119 ALA A O 1
ATOM 760 N N . GLY A 1 120 ? -60.794 -5.888 -2.605 1.00 27.44 120 GLY A N 1
ATOM 761 C CA . GLY A 1 120 ? -61.608 -4.666 -2.720 1.00 27.44 120 GLY A CA 1
ATOM 762 C C . GLY A 1 120 ? -62.311 -4.139 -1.460 1.00 27.44 120 GLY A C 1
ATOM 763 O O . GLY A 1 120 ? -63.111 -4.839 -0.851 1.00 27.44 120 GLY A O 1
ATOM 764 N N . GLY A 1 121 ? -62.077 -2.860 -1.135 1.00 26.28 121 GLY A N 1
ATOM 765 C CA . GLY A 1 121 ? -62.818 -2.132 -0.097 1.00 26.28 121 GLY A CA 1
ATOM 766 C C . GLY A 1 121 ? -62.099 -0.879 0.421 1.00 26.28 121 GLY A C 1
ATOM 767 O O . GLY A 1 121 ? -61.312 -0.972 1.352 1.00 26.28 121 GLY A O 1
ATOM 768 N N . ASP A 1 122 ? -62.416 0.272 -0.168 1.00 32.38 122 ASP A N 1
ATOM 769 C CA . ASP A 1 122 ? -62.100 1.646 0.281 1.00 32.38 122 ASP A CA 1
ATOM 770 C C . ASP A 1 122 ? -63.460 2.405 0.345 1.00 32.38 122 ASP A C 1
ATOM 772 O O . ASP A 1 122 ? -64.423 1.876 -0.231 1.00 32.38 122 ASP A O 1
ATOM 776 N N . PRO A 1 123 ? -63.623 3.615 0.938 1.00 51.47 123 PRO A N 1
ATOM 777 C CA . PRO A 1 123 ? -62.628 4.480 1.587 1.00 51.47 123 PRO A CA 1
ATOM 778 C C . PRO A 1 123 ? -63.056 5.085 2.953 1.00 51.47 123 PRO A C 1
ATOM 780 O O . PRO A 1 123 ? -64.213 4.991 3.363 1.00 51.47 123 PRO A O 1
ATOM 783 N N . ALA A 1 124 ? -62.151 5.826 3.610 1.00 30.19 124 ALA A N 1
ATOM 784 C CA . ALA A 1 124 ? -62.499 6.858 4.602 1.00 30.19 124 ALA A CA 1
ATOM 785 C C . ALA A 1 124 ? -61.429 7.973 4.685 1.00 30.19 124 ALA A C 1
ATOM 787 O O . ALA A 1 124 ? -60.235 7.692 4.721 1.00 30.19 124 ALA A O 1
ATOM 788 N N . HIS A 1 125 ? -61.865 9.236 4.725 1.00 30.98 125 HIS A N 1
ATOM 789 C CA . HIS A 1 125 ? -61.025 10.447 4.700 1.00 30.98 125 HIS A CA 1
ATOM 790 C C . HIS A 1 125 ? -60.819 11.028 6.112 1.00 30.98 125 HIS A C 1
ATOM 792 O O . HIS A 1 125 ? -61.797 11.144 6.847 1.00 30.98 125 HIS A O 1
ATOM 798 N N . VAL A 1 126 ? -59.604 11.499 6.425 1.00 32.31 126 VAL A N 1
ATOM 799 C CA . VAL A 1 126 ? -59.330 12.695 7.261 1.00 32.31 126 VAL A CA 1
ATOM 800 C C . VAL A 1 126 ? -58.075 13.386 6.688 1.00 32.31 126 VAL A C 1
ATOM 802 O O . VAL A 1 126 ? -57.228 12.720 6.091 1.00 32.31 126 VAL A O 1
ATOM 805 N N . ASP A 1 127 ? -57.997 14.711 6.797 1.00 29.17 127 ASP A N 1
ATOM 806 C CA . ASP A 1 127 ? -56.969 15.601 6.222 1.00 29.17 127 ASP A CA 1
ATOM 807 C C . ASP A 1 127 ? -55.598 15.493 6.948 1.00 29.17 127 ASP A C 1
ATOM 809 O O . ASP A 1 127 ? -55.505 14.874 8.005 1.00 29.17 127 ASP A O 1
ATOM 813 N N . GLY A 1 128 ? -54.450 15.911 6.391 1.00 26.41 128 GLY A N 1
ATOM 814 C CA . GLY A 1 128 ? -54.012 17.310 6.184 1.00 26.41 128 GLY A CA 1
ATOM 815 C C . GLY A 1 128 ? -53.058 17.729 7.329 1.00 26.41 128 GLY A C 1
ATOM 816 O O . GLY A 1 128 ? -53.327 17.399 8.474 1.00 26.41 128 GLY A O 1
ATOM 817 N N . GLU A 1 129 ? -51.901 18.382 7.158 1.00 25.91 129 GLU A N 1
ATOM 818 C CA . GLU A 1 129 ? -51.209 19.000 6.011 1.00 25.91 129 GLU A CA 1
ATOM 819 C C . GLU A 1 129 ? -49.678 18.791 6.164 1.00 25.91 129 GLU A C 1
ATOM 821 O O . GLU A 1 129 ? -49.199 18.791 7.296 1.00 25.91 129 GLU A O 1
ATOM 826 N N . ALA A 1 130 ? -48.884 18.684 5.077 1.00 27.27 130 ALA A N 1
ATOM 827 C CA . ALA A 1 130 ? -47.402 18.808 5.153 1.00 27.27 130 ALA A CA 1
ATOM 828 C C . ALA A 1 130 ? -46.627 18.980 3.812 1.00 27.27 130 ALA A C 1
ATOM 830 O O . ALA A 1 130 ? -45.404 18.834 3.806 1.00 27.27 130 ALA A O 1
ATOM 831 N N . VAL A 1 131 ? -47.263 19.246 2.657 1.00 32.97 131 VAL A N 1
ATOM 832 C CA . VAL A 1 131 ? -46.556 19.259 1.346 1.00 32.97 131 VAL A CA 1
ATOM 833 C C . VAL A 1 131 ? -46.910 20.483 0.489 1.00 32.97 131 VAL A C 1
ATOM 835 O O . VAL A 1 131 ? -47.490 20.343 -0.581 1.00 32.97 131 VAL A O 1
ATOM 838 N N . GLN A 1 132 ? -46.543 21.690 0.945 1.00 29.61 132 GLN A N 1
ATOM 839 C CA . GLN A 1 132 ? -46.528 22.898 0.094 1.00 29.61 132 GLN A CA 1
ATOM 840 C C . GLN A 1 132 ? -45.581 24.004 0.618 1.00 29.61 132 GLN A C 1
ATOM 842 O O . GLN A 1 132 ? -45.969 25.158 0.762 1.00 29.61 132 GLN A O 1
ATOM 847 N N . ALA A 1 133 ? -44.322 23.661 0.926 1.00 28.27 133 ALA A N 1
ATOM 848 C CA . ALA A 1 133 ? -43.332 24.614 1.463 1.00 28.27 133 ALA A CA 1
ATOM 849 C C . ALA A 1 133 ? -41.888 24.379 0.957 1.00 28.27 133 ALA A C 1
ATOM 851 O O . ALA A 1 133 ? -40.929 24.480 1.717 1.00 28.27 133 ALA A O 1
ATOM 852 N N . ALA A 1 134 ? -41.724 24.023 -0.325 1.00 27.72 134 ALA A N 1
ATOM 853 C CA . ALA A 1 134 ? -40.407 23.817 -0.959 1.00 27.72 134 ALA A CA 1
ATOM 854 C C . ALA A 1 134 ? -40.405 24.088 -2.484 1.00 27.72 134 ALA A C 1
ATOM 856 O O . ALA A 1 134 ? -39.652 23.473 -3.239 1.00 27.72 134 ALA A O 1
ATOM 857 N N . ARG A 1 135 ? -41.280 24.987 -2.951 1.00 32.16 135 ARG A N 1
ATOM 858 C CA . ARG A 1 135 ? -41.342 25.470 -4.338 1.00 32.16 135 ARG A CA 1
ATOM 859 C C . ARG A 1 135 ? -41.522 26.985 -4.335 1.00 32.16 135 ARG A C 1
ATOM 861 O O . ARG A 1 135 ? -42.652 27.450 -4.318 1.00 32.16 135 ARG A O 1
ATOM 868 N N . ASP A 1 136 ? -40.401 27.695 -4.223 1.00 26.69 136 ASP A N 1
ATOM 869 C CA . ASP A 1 136 ? -40.045 28.926 -4.952 1.00 26.69 136 ASP A CA 1
ATOM 870 C C . ASP A 1 136 ? -38.800 29.576 -4.315 1.00 26.69 136 ASP A C 1
ATOM 872 O O . ASP A 1 136 ? -38.551 29.420 -3.120 1.00 26.69 136 ASP A O 1
ATOM 876 N N . ALA A 1 137 ? -38.014 30.286 -5.139 1.00 28.23 137 ALA A N 1
ATOM 877 C CA . ALA A 1 137 ? -36.630 30.734 -4.890 1.00 28.23 137 ALA A CA 1
ATOM 878 C C . ALA A 1 137 ? -35.602 29.580 -4.701 1.00 28.23 137 ALA A C 1
ATOM 880 O O . ALA A 1 137 ? -35.897 28.535 -4.134 1.00 28.23 137 ALA A O 1
ATOM 881 N N . VAL A 1 138 ? -34.356 29.673 -5.184 1.00 27.34 138 VAL A N 1
ATOM 882 C CA . VAL A 1 138 ? -33.592 30.833 -5.689 1.00 27.34 138 VAL A CA 1
ATOM 883 C C . VAL A 1 138 ? -33.113 30.613 -7.135 1.00 27.34 138 VAL A C 1
ATOM 885 O O . VAL A 1 138 ? -32.618 29.542 -7.474 1.00 27.34 138 VAL A O 1
ATOM 888 N N . HIS A 1 139 ? -33.200 31.660 -7.962 1.00 27.00 139 HIS A N 1
ATOM 889 C CA . HIS A 1 139 ? -32.585 31.744 -9.295 1.00 27.00 139 HIS A CA 1
ATOM 890 C C . HIS A 1 139 ? -31.100 32.143 -9.190 1.00 27.00 139 HIS A C 1
ATOM 892 O O . HIS A 1 139 ? -30.794 33.139 -8.536 1.00 27.00 139 HIS A O 1
ATOM 898 N N . VAL A 1 140 ? -30.204 31.442 -9.893 1.00 28.59 140 VAL A N 1
ATOM 899 C CA . VAL A 1 140 ? -28.890 31.957 -10.339 1.00 28.59 140 VAL A CA 1
ATOM 900 C C . VAL A 1 140 ? -28.598 31.354 -11.715 1.00 28.59 140 VAL A C 1
ATOM 902 O O . VAL A 1 140 ? -28.797 30.156 -11.912 1.00 28.59 140 VAL A O 1
ATOM 905 N N . ASP A 1 141 ? -28.161 32.176 -12.667 1.00 26.44 141 ASP A N 1
ATOM 906 C CA . ASP A 1 141 ? -28.047 31.790 -14.077 1.00 26.44 141 ASP A CA 1
ATOM 907 C C . ASP A 1 141 ? -26.861 30.864 -14.397 1.00 26.44 141 ASP A C 1
ATOM 909 O O . ASP A 1 141 ? -25.777 30.961 -13.815 1.00 26.44 141 ASP A O 1
ATOM 913 N N . VAL A 1 142 ? -27.054 30.018 -15.413 1.00 27.52 142 VAL A N 1
ATOM 914 C CA . VAL A 1 142 ? -26.004 29.240 -16.084 1.00 27.52 142 VAL A CA 1
ATOM 915 C C . VAL A 1 142 ? -26.148 29.468 -17.595 1.00 27.52 142 VAL A C 1
ATOM 917 O O . VAL A 1 142 ? -27.227 29.213 -18.125 1.00 27.52 142 VAL A O 1
ATOM 920 N N . PRO A 1 143 ? -25.113 29.949 -18.311 1.00 31.75 143 PRO A N 1
ATOM 921 C CA . PRO A 1 143 ? -25.200 30.172 -19.753 1.00 31.75 143 PRO A CA 1
ATOM 922 C C . PRO A 1 143 ? -25.050 28.866 -20.550 1.00 31.75 143 PRO A C 1
ATOM 924 O O . PRO A 1 143 ? -24.094 28.112 -20.355 1.00 31.75 143 PRO A O 1
ATOM 927 N N . ASP A 1 144 ? -25.971 28.632 -21.486 1.00 29.64 144 ASP A N 1
ATOM 928 C CA . ASP A 1 144 ? -25.977 27.471 -22.384 1.00 29.64 144 ASP A CA 1
ATOM 929 C C . ASP A 1 144 ? -24.829 27.464 -23.408 1.00 29.64 144 ASP A C 1
ATOM 931 O O . ASP A 1 144 ? -24.472 28.491 -23.990 1.00 29.64 144 ASP A O 1
ATOM 935 N N . ALA A 1 145 ? -24.317 26.265 -23.712 1.00 27.33 145 ALA A N 1
ATOM 936 C CA . ALA A 1 145 ? -23.413 26.017 -24.840 1.00 27.33 145 ALA A CA 1
ATOM 937 C C . ALA A 1 145 ? -23.462 24.543 -25.306 1.00 27.33 145 ALA A C 1
ATOM 939 O O . ALA A 1 145 ? -22.537 23.769 -25.055 1.00 27.33 145 ALA A O 1
ATOM 940 N N . ALA A 1 146 ? -24.540 24.138 -25.993 1.00 25.59 146 ALA A N 1
ATOM 941 C CA . ALA A 1 146 ? -24.762 22.747 -26.414 1.00 25.59 146 ALA A CA 1
ATOM 942 C C . ALA A 1 146 ? -25.175 22.581 -27.896 1.00 25.59 146 ALA A C 1
ATOM 944 O O . ALA A 1 146 ? -26.283 22.156 -28.200 1.00 25.59 146 ALA A O 1
ATOM 945 N N . HIS A 1 147 ? -24.253 22.844 -28.830 1.00 30.97 147 HIS A N 1
ATOM 946 C CA . HIS A 1 147 ? -24.328 22.429 -30.244 1.00 30.97 147 HIS A CA 1
ATOM 947 C C . HIS A 1 147 ? -22.900 22.337 -30.828 1.00 30.97 147 HIS A C 1
ATOM 949 O O . HIS A 1 147 ? -22.045 23.134 -30.460 1.00 30.97 147 HIS A O 1
ATOM 955 N N . ALA A 1 148 ? -22.555 21.424 -31.742 1.00 27.42 148 ALA A N 1
ATOM 956 C CA . ALA A 1 148 ? -23.242 20.212 -32.198 1.00 27.42 148 ALA A CA 1
ATOM 957 C C . ALA A 1 148 ? -22.196 19.182 -32.683 1.00 27.42 148 ALA A C 1
ATOM 959 O O . ALA A 1 148 ? -21.095 19.557 -33.084 1.00 27.42 148 ALA A O 1
ATOM 960 N N . VAL A 1 149 ? -22.545 17.891 -32.687 1.00 29.58 149 VAL A N 1
ATOM 961 C CA . VAL A 1 149 ? -21.733 16.828 -33.306 1.00 29.58 149 VAL A CA 1
ATOM 962 C C . VAL A 1 149 ? -22.426 16.358 -34.584 1.00 29.58 149 VAL A C 1
ATOM 964 O O . VAL A 1 149 ? -23.561 15.890 -34.535 1.00 29.58 149 VAL A O 1
ATOM 967 N N . GLN A 1 150 ? -21.732 16.455 -35.717 1.00 27.55 150 GLN A N 1
ATOM 968 C CA . GLN A 1 150 ? -22.101 15.835 -36.994 1.00 27.55 150 GLN A CA 1
ATOM 969 C C . GLN A 1 150 ? -20.911 15.022 -37.529 1.00 27.55 150 GLN A C 1
ATOM 971 O O . GLN A 1 150 ? -19.783 15.198 -37.065 1.00 27.55 150 GLN A O 1
ATOM 976 N N . ALA A 1 151 ? -21.168 14.068 -38.427 1.00 28.77 151 ALA A N 1
ATOM 977 C CA . ALA A 1 151 ? -20.276 12.930 -38.661 1.00 28.77 151 ALA A CA 1
ATOM 978 C C . ALA A 1 151 ? -20.064 12.577 -40.145 1.00 28.77 151 ALA A C 1
ATOM 980 O O . ALA A 1 151 ? -20.919 12.865 -40.978 1.00 28.77 151 ALA A O 1
ATOM 981 N N . ALA A 1 152 ? -18.979 11.821 -40.389 1.00 26.00 152 ALA A N 1
ATOM 982 C CA . ALA A 1 152 ? -18.630 11.093 -41.623 1.00 26.00 152 ALA A CA 1
ATOM 983 C C . ALA A 1 152 ? -18.259 11.955 -42.862 1.00 26.00 152 ALA A C 1
ATOM 985 O O . ALA A 1 152 ? -18.511 13.159 -42.855 1.00 26.00 152 ALA A O 1
ATOM 986 N N . PRO A 1 153 ? -17.691 11.368 -43.946 1.00 37.16 153 PRO A N 1
ATOM 987 C CA . PRO A 1 153 ? -17.116 10.018 -44.119 1.00 37.16 153 PRO A CA 1
ATOM 988 C C . PRO A 1 153 ? -15.638 10.022 -44.615 1.00 37.16 153 PRO A C 1
ATOM 990 O O . PRO A 1 153 ? -14.975 11.055 -44.661 1.00 37.16 153 PRO A O 1
ATOM 993 N N . GLU A 1 154 ? -15.115 8.843 -44.974 1.00 34.16 154 GLU A N 1
ATOM 994 C CA . GLU A 1 154 ? -13.793 8.603 -45.590 1.00 34.16 154 GLU A CA 1
ATOM 995 C C . GLU A 1 154 ? -13.784 8.823 -47.123 1.00 34.16 154 GLU A C 1
ATOM 997 O O . GLU A 1 154 ? -14.804 8.567 -47.762 1.00 34.16 154 GLU A O 1
ATOM 1002 N N . ALA A 1 155 ? -12.624 9.158 -47.728 1.00 28.22 155 ALA A N 1
ATOM 1003 C CA . ALA A 1 155 ? -12.264 8.774 -49.114 1.00 28.22 155 ALA A CA 1
ATOM 1004 C C . ALA A 1 155 ? -10.768 9.008 -49.483 1.00 28.22 155 ALA A C 1
ATOM 1006 O O . ALA A 1 155 ? -10.312 10.142 -49.554 1.00 28.22 155 ALA A O 1
ATOM 1007 N N . ASP A 1 156 ? -10.048 7.901 -49.713 1.00 30.45 156 ASP A N 1
ATOM 1008 C CA . ASP A 1 156 ? -9.092 7.546 -50.798 1.00 30.45 156 ASP A CA 1
ATOM 1009 C C . ASP A 1 156 ? -8.350 8.606 -51.690 1.00 30.45 156 ASP A C 1
ATOM 1011 O O . ASP A 1 156 ? -8.880 9.651 -52.050 1.00 30.45 156 ASP A O 1
ATOM 1015 N N . ARG A 1 157 ? -7.184 8.176 -52.228 1.00 28.88 157 ARG A N 1
ATOM 1016 C CA . ARG A 1 157 ? -6.319 8.736 -53.320 1.00 28.88 157 ARG A CA 1
ATOM 1017 C C . ARG A 1 157 ? -5.423 9.942 -52.965 1.00 28.88 157 ARG A C 1
ATOM 1019 O O . ARG A 1 157 ? -5.863 10.844 -52.272 1.00 28.88 157 ARG A O 1
ATOM 1026 N N . ALA A 1 158 ? -4.135 10.080 -53.331 1.00 29.42 158 ALA A N 1
ATOM 1027 C CA . ALA A 1 158 ? -3.154 9.444 -54.247 1.00 29.42 158 ALA A CA 1
ATOM 1028 C C . ALA A 1 158 ? -2.727 10.316 -55.459 1.00 29.42 158 ALA A C 1
ATOM 1030 O O . ALA A 1 158 ? -3.554 10.973 -56.078 1.00 29.42 158 ALA A O 1
ATOM 1031 N N . ALA A 1 159 ? -1.434 10.206 -55.812 1.00 29.33 159 ALA A N 1
ATOM 1032 C CA . ALA A 1 159 ? -0.707 10.761 -56.974 1.00 29.33 159 ALA A CA 1
ATOM 1033 C C . ALA A 1 159 ? -0.243 12.249 -56.982 1.00 29.33 159 ALA A C 1
ATOM 1035 O O . ALA A 1 159 ? -0.965 13.185 -56.660 1.00 29.33 159 ALA A O 1
ATOM 1036 N N . THR A 1 160 ? 1.019 12.410 -57.402 1.00 27.73 160 THR A N 1
ATOM 1037 C CA . THR A 1 160 ? 1.769 13.596 -57.895 1.00 27.73 160 THR A CA 1
ATOM 1038 C C . THR A 1 160 ? 1.462 13.857 -59.406 1.00 27.73 160 THR A C 1
ATOM 1040 O O . THR A 1 160 ? 0.615 13.118 -59.914 1.00 27.73 160 THR A O 1
ATOM 1043 N N . PRO A 1 161 ? 2.098 14.784 -60.196 1.00 42.88 161 PRO A N 1
ATOM 1044 C CA . PRO A 1 161 ? 3.257 15.681 -59.945 1.00 42.88 161 PRO A CA 1
ATOM 1045 C C . PRO A 1 161 ? 3.213 17.147 -60.518 1.00 42.88 161 PRO A C 1
ATOM 1047 O O . PRO A 1 161 ? 2.422 17.465 -61.396 1.00 42.88 161 PRO A O 1
ATOM 1050 N N . ASP A 1 162 ? 4.219 17.952 -60.120 1.00 30.27 162 ASP A N 1
ATOM 1051 C CA . ASP A 1 162 ? 5.004 18.942 -60.922 1.00 30.27 162 ASP A CA 1
ATOM 1052 C C . ASP A 1 162 ? 4.377 20.246 -61.524 1.00 30.27 162 ASP A C 1
ATOM 1054 O O . ASP A 1 162 ? 3.170 20.394 -61.683 1.00 30.27 162 ASP A O 1
ATOM 1058 N N . ARG A 1 163 ? 5.280 21.181 -61.900 1.00 29.25 163 ARG A N 1
ATOM 1059 C CA . ARG A 1 163 ? 5.151 22.544 -62.476 1.00 29.25 163 ARG A CA 1
ATOM 1060 C C . ARG A 1 163 ? 4.784 23.655 -61.474 1.00 29.25 163 ARG A C 1
ATOM 1062 O O . ARG A 1 163 ? 3.788 23.564 -60.775 1.00 29.25 163 ARG A O 1
ATOM 1069 N N . GLY A 1 164 ? 5.495 24.788 -61.372 1.00 27.34 164 GLY A N 1
ATOM 1070 C CA . GLY A 1 164 ? 6.787 25.180 -61.964 1.00 27.34 164 GLY A CA 1
ATOM 1071 C C . GLY A 1 164 ? 6.717 26.305 -63.010 1.00 27.34 164 GLY A C 1
ATOM 1072 O O . GLY A 1 164 ? 6.845 26.035 -64.199 1.00 27.34 164 GLY A O 1
ATOM 1073 N N . VAL A 1 165 ? 6.588 27.568 -62.570 1.00 30.88 165 VAL A N 1
ATOM 1074 C CA . VAL A 1 165 ? 6.784 28.792 -63.385 1.00 30.88 165 VAL A CA 1
ATOM 1075 C C . VAL A 1 165 ? 7.449 29.888 -62.532 1.00 30.88 165 VAL A C 1
ATOM 1077 O O . VAL A 1 165 ? 7.108 30.055 -61.363 1.00 30.88 165 VAL A O 1
ATOM 1080 N N . ARG A 1 166 ? 8.386 30.650 -63.119 1.00 32.31 166 ARG A N 1
ATOM 1081 C CA . ARG A 1 166 ? 8.922 31.919 -62.578 1.00 32.31 166 ARG A CA 1
ATOM 1082 C C . ARG A 1 166 ? 8.167 33.113 -63.168 1.00 32.31 166 ARG A C 1
ATOM 1084 O O . ARG A 1 166 ? 7.972 33.124 -64.379 1.00 32.31 166 ARG A O 1
ATOM 1091 N N . THR A 1 167 ? 7.985 34.184 -62.394 1.00 31.28 167 THR A N 1
ATOM 1092 C CA . THR A 1 167 ? 8.018 35.567 -62.919 1.00 31.28 167 THR A CA 1
ATOM 1093 C C . THR A 1 167 ? 8.513 36.547 -61.857 1.00 31.28 167 THR A C 1
ATOM 1095 O O . THR A 1 167 ? 7.871 36.700 -60.820 1.00 31.28 167 THR A O 1
ATOM 1098 N N . ASP A 1 168 ? 9.600 37.262 -62.145 1.00 30.72 168 ASP A N 1
ATOM 1099 C CA . ASP A 1 168 ? 9.950 38.502 -61.447 1.00 30.72 168 ASP A CA 1
ATOM 1100 C C . ASP A 1 168 ? 9.039 39.651 -61.895 1.00 30.72 168 ASP A C 1
ATOM 1102 O O . ASP A 1 168 ? 8.813 39.831 -63.095 1.00 30.72 168 ASP A O 1
ATOM 1106 N N . ARG A 1 169 ? 8.645 40.529 -60.962 1.00 29.02 169 ARG A N 1
ATOM 1107 C CA . ARG A 1 169 ? 8.581 41.969 -61.256 1.00 29.02 169 ARG A CA 1
ATOM 1108 C C . ARG A 1 169 ? 8.653 42.818 -59.990 1.00 29.02 169 ARG A C 1
ATOM 1110 O O . ARG A 1 169 ? 7.864 42.645 -59.069 1.00 29.02 169 ARG A O 1
ATOM 1117 N N . ALA A 1 170 ? 9.594 43.757 -59.968 1.00 29.31 170 ALA A N 1
ATOM 1118 C CA . ALA A 1 170 ? 9.751 44.718 -58.882 1.00 29.31 170 ALA A CA 1
ATOM 1119 C C . ALA A 1 170 ? 8.882 45.966 -59.099 1.00 29.31 170 ALA A C 1
ATOM 1121 O O . ALA A 1 170 ? 8.708 46.414 -60.234 1.00 29.31 170 ALA A O 1
ATOM 1122 N N . VAL A 1 171 ? 8.427 46.576 -58.000 1.00 31.95 171 VAL A N 1
ATOM 1123 C CA . VAL A 1 171 ? 7.833 47.921 -57.977 1.00 31.95 171 VAL A CA 1
ATOM 1124 C C . VAL A 1 171 ? 8.516 48.755 -56.884 1.00 31.95 171 VAL A C 1
ATOM 1126 O O . VAL A 1 171 ? 8.549 48.379 -55.716 1.00 31.95 171 VAL A O 1
ATOM 1129 N N . ARG A 1 172 ? 9.099 49.883 -57.305 1.00 28.67 172 ARG A N 1
ATOM 1130 C CA . ARG A 1 172 ? 9.507 51.047 -56.487 1.00 28.67 172 ARG A CA 1
ATOM 1131 C C . ARG A 1 172 ? 8.258 51.924 -56.260 1.00 28.67 172 ARG A C 1
ATOM 1133 O O . ARG A 1 172 ? 7.359 51.863 -57.086 1.00 28.67 172 ARG A O 1
ATOM 1140 N N . THR A 1 173 ? 8.117 52.772 -55.244 1.00 32.00 173 THR A N 1
ATOM 1141 C CA . THR A 1 173 ? 9.043 53.420 -54.287 1.00 32.00 173 THR A CA 1
ATOM 1142 C C . THR A 1 173 ? 8.207 53.898 -53.092 1.00 32.00 173 THR A C 1
ATOM 1144 O O . THR A 1 173 ? 7.052 54.234 -53.315 1.00 32.00 173 THR A O 1
ATOM 1147 N N . ASP A 1 174 ? 8.803 54.113 -51.912 1.00 28.75 174 ASP A N 1
ATOM 1148 C CA . ASP A 1 174 ? 8.780 55.471 -51.330 1.00 28.75 174 ASP A CA 1
ATOM 1149 C C . ASP A 1 174 ? 9.898 55.709 -50.297 1.00 28.75 174 ASP A C 1
ATOM 1151 O O . ASP A 1 174 ? 10.573 54.757 -49.891 1.00 28.75 174 ASP A O 1
ATOM 1155 N N . ARG A 1 175 ? 10.187 56.977 -49.951 1.00 31.11 175 ARG A N 1
ATOM 1156 C CA . ARG A 1 175 ? 11.401 57.339 -49.184 1.00 31.11 175 ARG A CA 1
ATOM 1157 C C . ARG A 1 175 ? 11.314 58.676 -48.423 1.00 31.11 175 ARG A C 1
ATOM 1159 O O . ARG A 1 175 ? 11.437 59.735 -49.028 1.00 31.11 175 ARG A O 1
ATOM 1166 N N . ALA A 1 176 ? 11.287 58.625 -47.087 1.00 33.56 176 ALA A N 1
ATOM 1167 C CA . ALA A 1 176 ? 11.531 59.771 -46.193 1.00 33.56 176 ALA A CA 1
ATOM 1168 C C . ALA A 1 176 ? 12.348 59.341 -44.939 1.00 33.56 176 ALA A C 1
ATOM 1170 O O . ALA A 1 176 ? 12.382 58.140 -44.657 1.00 33.56 176 ALA A O 1
ATOM 1171 N N . PRO A 1 177 ? 13.081 60.239 -44.235 1.00 46.47 177 PRO A N 1
ATOM 1172 C CA . PRO A 1 177 ? 14.320 59.831 -43.550 1.00 46.47 177 PRO A CA 1
ATOM 1173 C C . PRO A 1 177 ? 14.471 60.205 -42.056 1.00 46.47 177 PRO A C 1
ATOM 1175 O O . PRO A 1 177 ? 13.871 61.160 -41.577 1.00 46.47 177 PRO A O 1
ATOM 1178 N N . GLY A 1 178 ? 15.444 59.561 -41.388 1.00 29.50 178 GLY A N 1
ATOM 1179 C CA . GLY A 1 178 ? 16.346 60.261 -40.452 1.00 29.50 178 GLY A CA 1
ATOM 1180 C C . GLY A 1 178 ? 16.463 59.744 -39.008 1.00 29.50 178 GLY A C 1
ATOM 1181 O O . GLY A 1 178 ? 15.728 60.199 -38.147 1.00 29.50 178 GLY A O 1
ATOM 1182 N N . HIS A 1 179 ? 17.462 58.892 -38.727 1.00 34.38 179 HIS A N 1
ATOM 1183 C CA . HIS A 1 179 ? 18.502 59.078 -37.682 1.00 34.38 179 HIS A CA 1
ATOM 1184 C C . HIS A 1 179 ? 19.512 57.894 -37.708 1.00 34.38 179 HIS A C 1
ATOM 1186 O O . HIS A 1 179 ? 19.156 56.816 -38.189 1.00 34.38 179 HIS A O 1
ATOM 1192 N N . PRO A 1 180 ? 20.781 58.063 -37.268 1.00 42.31 180 PRO A N 1
ATOM 1193 C CA . PRO A 1 180 ? 21.828 57.041 -37.404 1.00 42.31 180 PRO A CA 1
ATOM 1194 C C . PRO A 1 180 ? 21.925 56.075 -36.198 1.00 42.31 180 PRO A C 1
ATOM 1196 O O . PRO A 1 180 ? 21.626 56.474 -35.071 1.00 42.31 180 PRO A O 1
ATOM 1199 N N . PRO A 1 181 ? 22.385 54.821 -36.397 1.00 40.38 181 PRO A N 1
ATOM 1200 C CA . PRO A 1 181 ? 22.530 53.824 -35.332 1.00 40.38 181 PRO A CA 1
ATOM 1201 C C . PRO A 1 181 ? 23.846 53.943 -34.536 1.00 40.38 181 PRO A C 1
ATOM 1203 O O . PRO A 1 181 ? 24.875 54.383 -35.049 1.00 40.38 181 PRO A O 1
ATOM 1206 N N . VAL A 1 182 ? 23.817 53.477 -33.284 1.00 41.31 182 VAL A N 1
ATOM 1207 C CA . VAL A 1 182 ? 24.963 53.422 -32.352 1.00 41.31 182 VAL A CA 1
ATOM 1208 C C . VAL A 1 182 ? 25.797 52.144 -32.585 1.00 41.31 182 VAL A C 1
ATOM 1210 O O . VAL A 1 182 ? 25.206 51.077 -32.767 1.00 41.31 182 VAL A O 1
ATOM 1213 N N . PRO A 1 183 ? 27.146 52.196 -32.566 1.00 45.81 183 PRO A N 1
ATOM 1214 C CA . PRO A 1 183 ? 27.992 51.022 -32.798 1.00 45.81 183 PRO A CA 1
ATOM 1215 C C . PRO A 1 183 ? 28.092 50.080 -31.576 1.00 45.81 183 PRO A C 1
ATOM 1217 O O . PRO A 1 183 ? 28.101 50.549 -30.435 1.00 45.81 183 PRO A O 1
ATOM 1220 N N . PRO A 1 184 ? 28.237 48.755 -31.784 1.00 48.47 184 PRO A N 1
ATOM 1221 C CA . PRO A 1 184 ? 28.505 47.795 -30.712 1.00 48.47 184 PRO A CA 1
ATOM 1222 C C . PRO A 1 184 ? 29.977 47.843 -30.239 1.00 48.47 184 PRO A C 1
ATOM 1224 O O . PRO A 1 184 ? 30.868 48.176 -31.025 1.00 48.47 184 PRO A O 1
ATOM 1227 N N . PRO A 1 185 ? 30.272 47.476 -28.976 1.00 38.56 185 PRO A N 1
ATOM 1228 C CA . PRO A 1 185 ? 31.627 47.525 -28.429 1.00 38.56 185 PRO A CA 1
ATOM 1229 C C . PRO A 1 185 ? 32.518 46.390 -28.955 1.00 38.56 185 PRO A C 1
ATOM 1231 O O . PRO A 1 185 ? 32.123 45.224 -28.985 1.00 38.56 185 PRO A O 1
ATOM 1234 N N . ALA A 1 186 ? 33.761 46.723 -29.303 1.00 31.52 186 ALA A N 1
ATOM 1235 C CA . ALA A 1 186 ? 34.757 45.751 -29.742 1.00 31.52 186 ALA A CA 1
ATOM 1236 C C . ALA A 1 186 ? 35.314 44.906 -28.580 1.00 31.52 186 ALA A C 1
ATOM 1238 O O . ALA A 1 186 ? 35.546 45.406 -27.476 1.00 31.52 186 ALA A O 1
ATOM 1239 N N . ARG A 1 187 ? 35.644 43.640 -28.866 1.00 33.62 187 ARG A N 1
ATOM 1240 C CA . ARG A 1 187 ? 36.652 42.870 -28.123 1.00 33.62 187 ARG A CA 1
ATOM 1241 C C . ARG A 1 187 ? 37.601 42.177 -29.096 1.00 33.62 187 ARG A C 1
ATOM 1243 O O . ARG A 1 187 ? 37.194 41.740 -30.168 1.00 33.62 187 ARG A O 1
ATOM 1250 N N . THR A 1 188 ? 38.873 42.150 -28.723 1.00 32.69 188 THR A N 1
ATOM 1251 C CA . THR A 1 188 ? 40.000 41.680 -29.534 1.00 32.69 188 THR A CA 1
ATOM 1252 C C . THR A 1 188 ? 40.097 40.154 -29.578 1.00 32.69 188 THR A C 1
ATOM 1254 O O . THR A 1 188 ? 39.576 39.458 -28.708 1.00 32.69 188 THR A O 1
ATOM 1257 N N . ALA A 1 189 ? 40.759 39.635 -30.615 1.00 31.06 189 ALA A N 1
ATOM 1258 C CA . ALA A 1 189 ? 40.888 38.205 -30.880 1.00 31.06 189 ALA A CA 1
ATOM 1259 C C . ALA A 1 189 ? 42.236 37.627 -30.413 1.00 31.06 189 ALA A C 1
ATOM 1261 O O . ALA A 1 189 ? 43.253 38.319 -30.442 1.00 31.06 189 ALA A O 1
ATOM 1262 N N . THR A 1 190 ? 42.252 36.325 -30.113 1.00 31.50 190 THR A N 1
ATOM 1263 C CA . THR A 1 190 ? 43.473 35.513 -29.967 1.00 31.50 190 THR A CA 1
ATOM 1264 C C . THR A 1 190 ? 43.267 34.095 -30.524 1.00 31.50 190 THR A C 1
ATOM 1266 O O . THR A 1 190 ? 42.745 33.211 -29.858 1.00 31.50 190 THR A O 1
ATOM 1269 N N . SER A 1 191 ? 43.677 33.919 -31.786 1.00 30.67 191 SER A N 1
ATOM 1270 C CA . SER A 1 191 ? 44.274 32.705 -32.384 1.00 30.67 191 SER A CA 1
ATOM 1271 C C . SER A 1 191 ? 43.774 31.287 -32.003 1.00 30.67 191 SER A C 1
ATOM 1273 O O . SER A 1 191 ? 44.285 30.707 -31.053 1.00 30.67 191 SER A O 1
ATOM 1275 N N . ALA A 1 192 ? 42.962 30.700 -32.904 1.00 30.77 192 ALA A N 1
ATOM 1276 C CA . ALA A 1 192 ? 43.179 29.407 -33.610 1.00 30.77 192 ALA A CA 1
ATOM 1277 C C . ALA A 1 192 ? 43.364 28.065 -32.829 1.00 30.77 192 ALA A C 1
ATOM 1279 O O . ALA A 1 192 ? 43.658 28.069 -31.639 1.00 30.77 192 ALA A O 1
ATOM 1280 N N . PRO A 1 193 ? 43.280 26.883 -33.496 1.00 37.09 193 PRO A N 1
ATOM 1281 C CA . PRO A 1 193 ? 42.811 26.581 -34.860 1.00 37.09 193 PRO A CA 1
ATOM 1282 C C . PRO A 1 193 ? 41.528 25.708 -34.887 1.00 37.09 193 PRO A C 1
ATOM 1284 O O . PRO A 1 193 ? 41.054 25.245 -33.853 1.00 37.09 193 PRO A O 1
ATOM 1287 N N . ALA A 1 194 ? 40.982 25.443 -36.080 1.00 35.88 194 ALA A N 1
ATOM 1288 C CA . ALA A 1 194 ? 39.828 24.556 -36.283 1.00 35.88 194 ALA A CA 1
ATOM 1289 C C . ALA A 1 194 ? 40.219 23.232 -36.983 1.00 35.88 194 ALA A C 1
ATOM 1291 O O . ALA A 1 194 ? 41.068 23.261 -37.876 1.00 35.88 194 ALA A O 1
ATOM 1292 N N . PRO A 1 195 ? 39.596 22.086 -36.639 1.00 34.88 195 PRO A N 1
ATOM 1293 C CA . PRO A 1 195 ? 39.663 20.857 -37.431 1.00 34.88 195 PRO A CA 1
ATOM 1294 C C . PRO A 1 195 ? 38.653 20.869 -38.598 1.00 34.88 195 PRO A C 1
ATOM 1296 O O . PRO A 1 195 ? 37.671 21.611 -38.583 1.00 34.88 195 PRO A O 1
ATOM 1299 N N . ALA A 1 196 ? 38.909 20.044 -39.616 1.00 33.44 196 ALA A N 1
ATOM 1300 C CA . ALA A 1 196 ? 38.167 20.027 -40.880 1.00 33.44 196 ALA A CA 1
ATOM 1301 C C . ALA A 1 196 ? 36.714 19.511 -40.773 1.00 33.44 196 ALA A C 1
ATOM 1303 O O . ALA A 1 196 ? 36.352 18.790 -39.843 1.00 33.44 196 ALA A O 1
ATOM 1304 N N . GLY A 1 197 ? 35.890 19.868 -41.765 1.00 38.12 197 GLY A N 1
ATOM 1305 C CA . GLY A 1 197 ? 34.495 19.430 -41.871 1.00 38.12 197 GLY A CA 1
ATOM 1306 C C . GLY A 1 197 ? 34.334 17.949 -42.237 1.00 38.12 197 GLY A C 1
ATOM 1307 O O . GLY A 1 197 ? 35.198 17.358 -42.883 1.00 38.12 197 GLY A O 1
ATOM 1308 N N . GLY A 1 198 ? 33.198 17.368 -41.838 1.00 30.53 198 GLY A N 1
ATOM 1309 C CA . GLY A 1 198 ? 32.810 15.986 -42.129 1.00 30.53 198 GLY A CA 1
ATOM 1310 C C . GLY A 1 198 ? 31.477 15.899 -42.878 1.00 30.53 198 GLY A C 1
ATOM 1311 O O . GLY A 1 198 ? 30.559 16.674 -42.619 1.00 30.53 198 GLY A O 1
ATOM 1312 N N . ASP A 1 199 ? 31.405 14.945 -43.802 1.00 33.69 199 ASP A N 1
ATOM 1313 C CA . ASP A 1 199 ? 30.286 14.662 -44.711 1.00 33.69 199 ASP A CA 1
ATOM 1314 C C . ASP A 1 199 ? 28.936 14.386 -43.993 1.00 33.69 199 ASP A C 1
ATOM 1316 O O . ASP A 1 199 ? 28.887 13.523 -43.108 1.00 33.69 199 ASP A O 1
ATOM 1320 N N . PRO A 1 200 ? 27.819 15.049 -44.369 1.00 40.62 200 PRO A N 1
ATOM 1321 C CA . PRO A 1 200 ? 26.485 14.813 -43.802 1.00 40.62 200 PRO A CA 1
ATOM 1322 C C . PRO A 1 200 ? 25.807 13.539 -44.364 1.00 40.62 200 PRO A C 1
ATOM 1324 O O . PRO A 1 200 ? 24.638 13.568 -44.747 1.00 40.62 200 PRO A O 1
ATOM 1327 N N . GLY A 1 201 ? 26.536 12.416 -44.414 1.00 37.12 201 GLY A N 1
ATOM 1328 C CA . GLY A 1 201 ? 26.171 11.226 -45.200 1.00 37.12 201 GLY A CA 1
ATOM 1329 C C . GLY A 1 201 ? 26.096 9.880 -44.461 1.00 37.12 201 GLY A C 1
ATOM 1330 O O . GLY A 1 201 ? 25.883 8.856 -45.110 1.00 37.12 201 GLY A O 1
ATOM 1331 N N . ARG A 1 202 ? 26.265 9.816 -43.126 1.00 30.05 202 ARG A N 1
ATOM 1332 C CA . ARG A 1 202 ? 26.295 8.535 -42.376 1.00 30.05 202 ARG A CA 1
ATOM 1333 C C . ARG A 1 202 ? 25.317 8.442 -41.195 1.00 30.05 202 ARG A C 1
ATOM 1335 O O . ARG A 1 202 ? 25.312 9.334 -40.348 1.00 30.05 202 ARG A O 1
ATOM 1342 N N . PRO A 1 203 ? 24.564 7.328 -41.052 1.00 38.06 203 PRO A N 1
ATOM 1343 C CA . PRO A 1 203 ? 23.834 7.034 -39.824 1.00 38.06 203 PRO A CA 1
ATOM 1344 C C . PRO A 1 203 ? 24.797 6.652 -38.688 1.00 38.06 203 PRO A C 1
ATOM 1346 O O . PRO A 1 203 ? 25.803 5.973 -38.900 1.00 38.06 203 PRO A O 1
ATOM 1349 N N . THR A 1 204 ? 24.474 7.061 -37.462 1.00 37.53 204 THR A N 1
ATOM 1350 C CA . THR A 1 204 ? 25.225 6.696 -36.251 1.00 37.53 204 THR A CA 1
ATOM 1351 C C . THR A 1 204 ? 25.154 5.192 -35.981 1.00 37.53 204 THR A C 1
ATOM 1353 O O . THR A 1 204 ? 24.056 4.647 -35.855 1.00 37.53 204 THR A O 1
ATOM 1356 N N . ALA A 1 205 ? 26.308 4.533 -35.847 1.00 32.19 205 ALA A N 1
ATOM 1357 C CA . ALA A 1 205 ? 26.383 3.102 -35.544 1.00 32.19 205 ALA A CA 1
ATOM 1358 C C . ALA A 1 205 ? 25.752 2.762 -34.173 1.00 32.19 205 ALA A C 1
ATOM 1360 O O . ALA A 1 205 ? 25.819 3.583 -33.251 1.00 32.19 205 ALA A O 1
ATOM 1361 N N . PRO A 1 206 ? 25.163 1.561 -34.002 1.00 37.34 206 PRO A N 1
ATOM 1362 C CA . PRO A 1 206 ? 24.655 1.118 -32.707 1.00 37.34 206 PRO A CA 1
ATOM 1363 C C . PRO A 1 206 ? 25.795 0.934 -31.695 1.00 37.34 206 PRO A C 1
ATOM 1365 O O . PRO A 1 206 ? 26.909 0.548 -32.050 1.00 37.34 206 PRO A O 1
ATOM 1368 N N . HIS A 1 207 ? 25.515 1.186 -30.414 1.00 32.88 207 HIS A N 1
ATOM 1369 C CA . HIS A 1 207 ? 26.503 1.025 -29.347 1.00 32.88 207 HIS A CA 1
ATOM 1370 C C . HIS A 1 207 ? 26.884 -0.449 -29.155 1.00 32.88 207 HIS A C 1
ATOM 1372 O O . HIS A 1 207 ? 26.098 -1.240 -28.632 1.00 32.88 207 HIS A O 1
ATOM 1378 N N . SER A 1 208 ? 28.116 -0.798 -29.522 1.00 32.44 208 SER A N 1
ATOM 1379 C CA . SER A 1 208 ? 28.717 -2.086 -29.196 1.00 32.44 208 SER A CA 1
ATOM 1380 C C . SER A 1 208 ? 28.834 -2.262 -27.677 1.00 32.44 208 SER A C 1
ATOM 1382 O O . SER A 1 208 ? 29.361 -1.407 -26.962 1.00 32.44 208 SER A O 1
ATOM 1384 N N . TYR A 1 209 ? 28.371 -3.406 -27.168 1.00 35.50 209 TYR A N 1
ATOM 1385 C CA . TYR A 1 209 ? 28.681 -3.841 -25.807 1.00 35.50 209 TYR A CA 1
ATOM 1386 C C . TYR A 1 209 ? 30.152 -4.273 -25.749 1.00 35.50 209 TYR A C 1
ATOM 1388 O O . TYR A 1 209 ? 30.472 -5.433 -25.994 1.00 35.50 209 TYR A O 1
ATOM 1396 N N . GLY A 1 210 ? 31.043 -3.323 -25.458 1.00 30.11 210 GLY A N 1
ATOM 1397 C CA . GLY A 1 210 ? 32.480 -3.572 -25.347 1.00 30.11 210 GLY A CA 1
ATOM 1398 C C . GLY A 1 210 ? 32.811 -4.594 -24.256 1.00 30.11 210 GLY A C 1
ATOM 1399 O O . GLY A 1 210 ? 32.552 -4.358 -23.075 1.00 30.11 210 GLY A O 1
ATOM 1400 N N . THR A 1 211 ? 33.389 -5.721 -24.665 1.00 42.69 211 THR A N 1
ATOM 1401 C CA . THR A 1 211 ? 33.960 -6.752 -23.792 1.00 42.69 211 THR A CA 1
ATOM 1402 C C . THR A 1 211 ? 35.467 -6.544 -23.670 1.00 42.69 211 THR A C 1
ATOM 1404 O O . THR A 1 211 ? 36.220 -7.108 -24.458 1.00 42.69 211 THR A O 1
ATOM 1407 N N . GLU A 1 212 ? 35.910 -5.754 -22.693 1.00 38.81 212 GLU A N 1
ATOM 1408 C CA . GLU A 1 212 ? 37.337 -5.560 -22.397 1.00 38.81 212 GLU A CA 1
ATOM 1409 C C . GLU A 1 212 ? 37.567 -5.198 -20.913 1.00 38.81 212 GLU A C 1
ATOM 1411 O O . GLU A 1 212 ? 36.609 -4.962 -20.173 1.00 38.81 212 GLU A O 1
ATOM 1416 N N . ASP A 1 213 ? 38.831 -5.220 -20.477 1.00 36.19 213 ASP A N 1
ATOM 1417 C CA . ASP A 1 213 ? 39.311 -5.044 -19.091 1.00 36.19 213 ASP A CA 1
ATOM 1418 C C . ASP A 1 213 ? 38.880 -6.107 -18.058 1.00 36.19 213 ASP A C 1
ATOM 1420 O O . ASP A 1 213 ? 38.321 -5.832 -16.990 1.00 36.19 213 ASP A O 1
ATOM 1424 N N . SER A 1 214 ? 39.279 -7.355 -18.316 1.00 40.34 214 SER A N 1
ATOM 1425 C CA . SER A 1 214 ? 39.271 -8.451 -17.339 1.00 40.34 214 SER A CA 1
ATOM 1426 C C . SER A 1 214 ? 40.388 -8.336 -16.284 1.00 40.34 214 SER A C 1
ATOM 1428 O O . SER A 1 214 ? 41.257 -9.202 -16.185 1.00 40.34 214 SER A O 1
ATOM 1430 N N . VAL A 1 215 ? 40.343 -7.298 -15.443 1.00 38.66 215 VAL A N 1
ATOM 1431 C CA . VAL A 1 215 ? 41.005 -7.317 -14.126 1.00 38.66 215 VAL A CA 1
ATOM 1432 C C . VAL A 1 215 ? 39.947 -7.668 -13.077 1.00 38.66 215 VAL A C 1
ATOM 1434 O O . VAL A 1 215 ? 38.986 -6.904 -12.938 1.00 38.66 215 VAL A O 1
ATOM 1437 N N . PRO A 1 216 ? 40.087 -8.766 -12.306 1.00 33.97 216 PRO A N 1
ATOM 1438 C CA . PRO A 1 216 ? 39.131 -9.143 -11.267 1.00 33.97 216 PRO A CA 1
ATOM 1439 C C . PRO A 1 216 ? 39.268 -8.220 -10.046 1.00 33.97 216 PRO A C 1
ATOM 1441 O O . PRO A 1 216 ? 39.765 -8.602 -8.988 1.00 33.97 216 PRO A O 1
ATOM 1444 N N . ARG A 1 217 ? 38.813 -6.971 -10.191 1.00 44.66 217 ARG A N 1
ATOM 1445 C CA . ARG A 1 217 ? 38.626 -6.049 -9.069 1.00 44.66 217 ARG A CA 1
ATOM 1446 C C . ARG A 1 217 ? 37.639 -6.709 -8.108 1.00 44.66 217 ARG A C 1
ATOM 1448 O O . ARG A 1 217 ? 36.509 -6.994 -8.508 1.00 44.66 217 ARG A O 1
ATOM 1455 N N . LEU A 1 218 ? 38.067 -6.950 -6.866 1.00 41.47 218 LEU A N 1
ATOM 1456 C CA . LEU A 1 218 ? 37.204 -7.483 -5.807 1.00 41.47 218 LEU A CA 1
ATOM 1457 C C . LEU A 1 218 ? 35.874 -6.709 -5.799 1.00 41.47 218 LEU A C 1
ATOM 1459 O O . LEU A 1 218 ? 35.907 -5.473 -5.838 1.00 41.47 218 LEU A O 1
ATOM 1463 N N . PRO A 1 219 ? 34.714 -7.395 -5.784 1.00 55.31 219 PRO A N 1
ATOM 1464 C CA . PRO A 1 219 ? 33.424 -6.728 -5.864 1.00 55.31 219 PRO A CA 1
ATOM 1465 C C . PRO A 1 219 ? 33.301 -5.772 -4.681 1.00 55.31 219 PRO A C 1
ATOM 1467 O O . PRO A 1 219 ? 33.324 -6.194 -3.524 1.00 55.31 219 PRO A O 1
ATOM 1470 N N . SER A 1 220 ? 33.211 -4.472 -4.968 1.00 64.62 220 SER A N 1
ATOM 1471 C CA . SER A 1 220 ? 33.155 -3.467 -3.915 1.00 64.62 220 SER A CA 1
ATOM 1472 C C . SER A 1 220 ? 31.935 -3.741 -3.037 1.00 64.62 220 SER A C 1
ATOM 1474 O O . SER A 1 220 ? 30.809 -3.825 -3.517 1.00 64.62 220 SER A O 1
ATOM 1476 N N . LEU A 1 221 ? 32.154 -3.905 -1.731 1.00 69.12 221 LEU A N 1
ATOM 1477 C CA . LEU A 1 221 ? 31.070 -4.206 -0.788 1.00 69.12 221 LEU A CA 1
ATOM 1478 C C . LEU A 1 221 ? 30.163 -2.983 -0.547 1.00 69.12 221 LEU A C 1
ATOM 1480 O O . LEU A 1 221 ? 29.033 -3.121 -0.089 1.00 69.12 221 LEU A O 1
ATOM 1484 N N . VAL A 1 222 ? 30.632 -1.784 -0.912 1.00 70.81 222 VAL A N 1
ATOM 1485 C CA . VAL A 1 222 ? 29.971 -0.493 -0.664 1.00 70.81 222 VAL A CA 1
ATOM 1486 C C . VAL A 1 222 ? 28.522 -0.415 -1.186 1.00 70.81 222 VAL A C 1
ATOM 1488 O O . VAL A 1 222 ? 27.665 0.001 -0.409 1.00 70.81 222 VAL A O 1
ATOM 1491 N N . PRO A 1 223 ? 28.169 -0.836 -2.421 1.00 71.75 223 PRO A N 1
ATOM 1492 C CA . PRO A 1 223 ? 26.779 -0.799 -2.892 1.00 71.75 223 PRO A CA 1
ATOM 1493 C C . PRO A 1 223 ? 25.861 -1.772 -2.135 1.00 71.75 223 PRO A C 1
ATOM 1495 O O . PRO A 1 223 ? 24.657 -1.532 -2.035 1.00 71.75 223 PRO A O 1
ATOM 1498 N N . TRP A 1 224 ? 26.421 -2.851 -1.576 1.00 82.19 224 TRP A N 1
ATOM 1499 C CA . TRP A 1 224 ? 25.691 -3.846 -0.786 1.00 82.19 224 TRP A CA 1
ATOM 1500 C C . TRP A 1 224 ? 25.421 -3.393 0.655 1.00 82.19 224 TRP A C 1
ATOM 1502 O O . TRP A 1 224 ? 24.517 -3.933 1.287 1.00 82.19 224 TRP A O 1
ATOM 1512 N N . LEU A 1 225 ? 26.083 -2.335 1.147 1.00 83.81 225 LEU A N 1
ATOM 1513 C CA . LEU A 1 225 ? 25.726 -1.681 2.419 1.00 83.81 225 LEU A CA 1
ATOM 1514 C C . LEU A 1 225 ? 24.274 -1.160 2.421 1.00 83.81 225 LEU A C 1
ATOM 1516 O O . LEU A 1 225 ? 23.658 -1.048 3.479 1.00 83.81 225 LEU A O 1
ATOM 1520 N N . GLY A 1 226 ? 23.682 -0.947 1.236 1.00 87.19 226 GLY A N 1
ATOM 1521 C CA . GLY A 1 226 ? 22.250 -0.682 1.071 1.00 87.19 226 GLY A CA 1
ATOM 1522 C C . GLY A 1 226 ? 21.323 -1.755 1.668 1.00 87.19 226 GLY A C 1
ATOM 1523 O O . GLY A 1 226 ? 20.152 -1.466 1.911 1.00 87.19 226 GLY A O 1
ATOM 1524 N N . LEU A 1 227 ? 21.827 -2.967 1.939 1.00 93.00 227 LEU A N 1
ATOM 1525 C CA . LEU A 1 227 ? 21.081 -4.046 2.592 1.00 93.00 227 LEU A CA 1
ATOM 1526 C C . LEU A 1 227 ? 21.080 -3.997 4.126 1.00 93.00 227 LEU A C 1
ATOM 1528 O O . LEU A 1 227 ? 20.257 -4.683 4.725 1.00 93.00 227 LEU A O 1
ATOM 1532 N N . VAL A 1 228 ? 21.920 -3.183 4.777 1.00 93.50 228 VAL A N 1
ATOM 1533 C CA . VAL A 1 228 ? 22.019 -3.179 6.251 1.00 93.50 228 VAL A CA 1
ATOM 1534 C C . VAL A 1 228 ? 20.681 -2.809 6.905 1.00 93.50 228 VAL A C 1
ATOM 1536 O O . VAL A 1 228 ? 20.171 -3.570 7.721 1.00 93.50 228 VAL A O 1
ATOM 1539 N N . SER A 1 229 ? 20.062 -1.691 6.509 1.00 95.06 229 SER A N 1
ATOM 1540 C CA . SER A 1 229 ? 18.755 -1.281 7.052 1.00 95.06 229 SER A CA 1
ATOM 1541 C C . SER A 1 229 ? 17.602 -2.247 6.746 1.00 95.06 229 SER A C 1
ATOM 1543 O O . SER A 1 229 ? 16.903 -2.599 7.690 1.00 95.06 229 SER A O 1
ATOM 1545 N N . PRO A 1 230 ? 17.344 -2.691 5.496 1.00 96.88 230 PRO A N 1
ATOM 1546 C CA . PRO A 1 230 ? 16.214 -3.582 5.232 1.00 96.88 230 PRO A CA 1
ATOM 1547 C C . PRO A 1 230 ? 16.365 -4.957 5.891 1.00 96.88 230 PRO A C 1
ATOM 1549 O O . PRO A 1 230 ? 15.366 -5.487 6.371 1.00 96.88 230 PRO A O 1
ATOM 1552 N N . LEU A 1 231 ? 17.588 -5.498 5.992 1.00 96.62 231 LEU A N 1
ATOM 1553 C CA . LEU A 1 231 ? 17.830 -6.730 6.744 1.00 96.62 231 LEU A CA 1
ATOM 1554 C C . LEU A 1 231 ? 17.608 -6.517 8.245 1.00 96.62 231 LEU A C 1
ATOM 1556 O O . LEU A 1 231 ? 16.920 -7.327 8.852 1.00 96.62 231 LEU A O 1
ATOM 1560 N N . ALA A 1 232 ? 18.092 -5.412 8.827 1.00 97.25 232 ALA A N 1
ATOM 1561 C CA . ALA A 1 232 ? 17.843 -5.090 10.235 1.00 97.25 232 ALA A CA 1
ATOM 1562 C C . ALA A 1 232 ? 16.341 -4.921 10.545 1.00 97.25 232 ALA A C 1
ATOM 1564 O O . ALA A 1 232 ? 15.850 -5.452 11.540 1.00 97.25 232 ALA A O 1
ATOM 1565 N N . ILE A 1 233 ? 15.587 -4.242 9.671 1.00 97.94 233 ILE A N 1
ATOM 1566 C CA . ILE A 1 233 ? 14.126 -4.105 9.797 1.00 97.94 233 ILE A CA 1
ATOM 1567 C C . ILE A 1 233 ? 13.451 -5.481 9.712 1.00 97.94 233 ILE A C 1
ATOM 1569 O O . ILE A 1 233 ? 12.581 -5.780 10.528 1.00 97.94 233 ILE A O 1
ATOM 1573 N N . LEU A 1 234 ? 13.877 -6.336 8.775 1.00 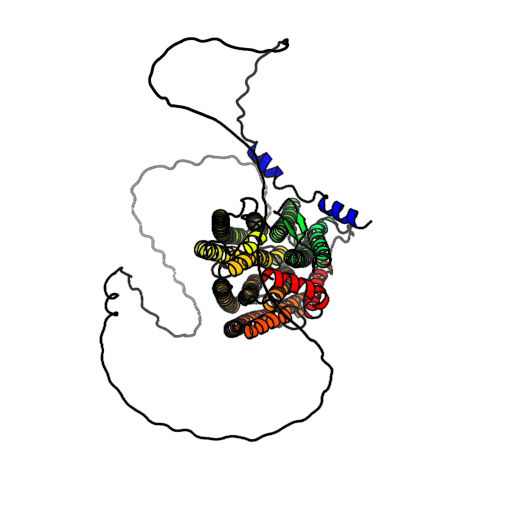96.94 234 LEU A N 1
ATOM 1574 C CA . LEU A 1 234 ? 13.346 -7.690 8.618 1.00 96.94 234 LEU A CA 1
ATOM 1575 C C . LEU A 1 234 ? 13.646 -8.578 9.836 1.00 96.94 234 LEU A C 1
ATOM 1577 O O . LEU A 1 234 ? 12.752 -9.286 10.292 1.00 96.94 234 LEU A O 1
ATOM 1581 N N . THR A 1 235 ? 14.856 -8.521 10.404 1.00 96.75 235 THR A N 1
ATOM 1582 C CA . THR A 1 235 ? 15.205 -9.295 11.607 1.00 96.75 235 THR A CA 1
ATOM 1583 C C . THR A 1 235 ? 14.472 -8.794 12.845 1.00 96.75 235 THR A C 1
ATOM 1585 O O . THR A 1 235 ? 13.968 -9.611 13.608 1.00 96.75 235 THR A O 1
ATOM 1588 N N . CYS A 1 236 ? 14.335 -7.476 13.031 1.00 95.44 236 CYS A N 1
ATOM 1589 C CA . CYS A 1 236 ? 13.542 -6.926 14.132 1.00 95.44 236 CYS A CA 1
ATOM 1590 C C . CYS A 1 236 ? 12.059 -7.301 13.988 1.00 95.44 236 CYS A C 1
ATOM 1592 O O . CYS A 1 236 ? 11.451 -7.752 14.954 1.00 95.44 236 CYS A O 1
ATOM 1594 N N . GLY A 1 237 ? 11.496 -7.202 12.778 1.00 94.94 237 GLY A N 1
ATOM 1595 C CA . GLY A 1 237 ? 10.143 -7.679 12.484 1.00 94.94 237 GLY A CA 1
ATOM 1596 C C . GLY A 1 237 ? 9.968 -9.171 12.781 1.00 94.94 237 GLY A C 1
ATOM 1597 O O . GLY A 1 237 ? 8.960 -9.553 13.363 1.00 94.94 237 GLY A O 1
ATOM 1598 N N . ALA A 1 238 ? 10.960 -10.007 12.453 1.00 93.81 238 ALA A N 1
ATOM 1599 C CA . ALA A 1 238 ? 10.926 -11.448 12.708 1.00 93.81 238 ALA A CA 1
ATOM 1600 C C . ALA A 1 238 ? 11.008 -11.809 14.202 1.00 93.81 238 ALA A C 1
ATOM 1602 O O . ALA A 1 238 ? 10.267 -12.682 14.644 1.00 93.81 238 ALA A O 1
ATOM 1603 N N . VAL A 1 239 ? 11.844 -11.123 14.991 1.00 93.50 239 VAL A N 1
ATOM 1604 C CA . VAL A 1 239 ? 11.899 -11.308 16.455 1.00 93.50 239 VAL A CA 1
ATOM 1605 C C . VAL A 1 239 ? 10.566 -10.903 17.088 1.00 93.50 239 VAL A C 1
ATOM 1607 O O . VAL A 1 239 ? 9.927 -11.718 17.756 1.00 93.50 239 VAL A O 1
ATOM 1610 N N . LEU A 1 240 ? 10.075 -9.696 16.786 1.00 92.38 240 LEU A N 1
ATOM 1611 C CA . LEU A 1 240 ? 8.786 -9.202 17.285 1.00 92.38 240 LEU A CA 1
ATOM 1612 C C . LEU A 1 240 ? 7.614 -10.109 16.862 1.00 92.38 240 LEU A C 1
ATOM 1614 O O . LEU A 1 240 ? 6.691 -10.328 17.642 1.00 92.38 240 LEU A O 1
ATOM 1618 N N . ALA A 1 241 ? 7.669 -10.696 15.664 1.00 90.94 241 ALA A N 1
ATOM 1619 C CA . ALA A 1 241 ? 6.695 -11.671 15.176 1.00 90.94 241 ALA A CA 1
ATOM 1620 C C . ALA A 1 241 ? 6.695 -13.005 15.945 1.00 90.94 241 ALA A C 1
ATOM 1622 O O . ALA A 1 241 ? 5.688 -13.709 15.905 1.00 90.94 241 ALA A O 1
ATOM 1623 N N . THR A 1 242 ? 7.784 -13.355 16.639 1.00 88.25 242 THR A N 1
ATOM 1624 C CA . THR A 1 242 ? 7.834 -14.526 17.534 1.00 88.25 242 THR A CA 1
ATOM 1625 C C . THR A 1 242 ? 7.464 -14.205 18.980 1.00 88.25 242 THR A C 1
ATOM 1627 O O . THR A 1 242 ? 6.912 -15.068 19.655 1.00 88.25 242 THR A O 1
ATOM 1630 N N . GLU A 1 243 ? 7.727 -12.982 19.448 1.00 86.38 243 GLU A N 1
ATOM 1631 C CA . GLU A 1 243 ? 7.496 -12.580 20.844 1.00 86.38 243 GLU A CA 1
ATOM 1632 C C . GLU A 1 243 ? 6.078 -12.041 21.096 1.00 86.38 243 GLU A C 1
ATOM 1634 O O . GLU A 1 243 ? 5.488 -12.333 22.132 1.00 86.38 243 GLU A O 1
ATOM 1639 N N . LEU A 1 244 ? 5.508 -11.268 20.163 1.00 86.19 244 LEU A N 1
ATOM 1640 C CA . LEU A 1 244 ? 4.250 -10.537 20.376 1.00 86.19 244 LEU A CA 1
ATOM 1641 C C . LEU A 1 244 ? 2.927 -11.323 20.213 1.00 86.19 244 LEU A C 1
ATOM 1643 O O . LEU A 1 244 ? 1.929 -10.841 20.755 1.00 86.19 244 LEU A O 1
ATOM 1647 N N . PRO A 1 245 ? 2.823 -12.482 19.520 1.00 79.44 245 PRO A N 1
ATOM 1648 C CA . PRO A 1 245 ? 1.564 -13.238 19.431 1.00 79.44 245 PRO A CA 1
ATOM 1649 C C . PRO A 1 245 ? 1.071 -13.794 20.783 1.00 79.44 245 PRO A C 1
ATOM 1651 O O . PRO A 1 245 ? 1.337 -14.941 21.137 1.00 79.44 245 PRO A O 1
ATOM 1654 N N . GLY A 1 246 ? 0.306 -12.981 21.516 1.00 70.81 246 GLY A N 1
ATOM 1655 C CA . GLY A 1 246 ? -0.210 -13.292 22.855 1.00 70.81 246 GLY A CA 1
ATOM 1656 C C . GLY A 1 246 ? 0.578 -12.663 24.011 1.00 70.81 246 GLY A C 1
ATOM 1657 O O . GLY A 1 246 ? 0.290 -12.976 25.164 1.00 70.81 246 GLY A O 1
ATOM 1658 N N . ALA A 1 247 ? 1.544 -11.782 23.732 1.00 78.94 247 ALA A N 1
ATOM 1659 C CA . ALA A 1 247 ? 2.254 -11.007 24.750 1.00 78.94 247 ALA A CA 1
ATOM 1660 C C . ALA A 1 247 ? 1.732 -9.562 24.843 1.00 78.94 247 ALA A C 1
ATOM 1662 O O . ALA A 1 247 ? 1.038 -9.065 23.954 1.00 78.94 247 ALA A O 1
ATOM 1663 N N . ALA A 1 248 ? 2.091 -8.874 25.929 1.00 80.75 248 ALA A N 1
ATOM 1664 C CA . ALA A 1 248 ? 1.821 -7.448 26.082 1.00 80.75 248 ALA A CA 1
ATOM 1665 C C . ALA A 1 248 ? 2.600 -6.616 25.034 1.00 80.75 248 ALA A C 1
ATOM 1667 O O . ALA A 1 248 ? 3.717 -6.989 24.668 1.00 80.75 248 ALA A O 1
ATOM 1668 N N . PRO A 1 249 ? 2.049 -5.480 24.565 1.00 87.12 249 PRO A N 1
ATOM 1669 C CA . PRO A 1 249 ? 2.743 -4.596 23.633 1.00 87.12 249 PRO A CA 1
ATOM 1670 C C . PRO A 1 249 ? 3.998 -3.995 24.276 1.00 87.12 249 PRO A C 1
ATOM 1672 O O . PRO A 1 249 ? 3.960 -3.519 25.411 1.00 87.12 249 PRO A O 1
ATOM 1675 N N . LEU A 1 250 ? 5.100 -3.962 23.529 1.00 89.81 250 LEU A N 1
ATOM 1676 C CA . LEU A 1 250 ? 6.334 -3.304 23.959 1.00 89.81 250 LEU A CA 1
ATOM 1677 C C . LEU A 1 250 ? 6.250 -1.803 23.662 1.00 89.81 250 LEU A C 1
ATOM 1679 O O . LEU A 1 250 ? 5.884 -1.422 22.550 1.00 89.81 250 LEU A O 1
ATOM 1683 N N . THR A 1 251 ? 6.621 -0.949 24.615 1.00 89.19 251 THR A N 1
ATOM 1684 C CA . THR A 1 251 ? 6.652 0.515 24.446 1.00 89.19 251 THR A CA 1
ATOM 1685 C C . THR A 1 251 ? 8.060 1.080 24.620 1.00 89.19 251 THR A C 1
ATOM 1687 O O . THR A 1 251 ? 8.885 0.530 25.350 1.00 89.19 251 THR A O 1
ATOM 1690 N N . ALA A 1 252 ? 8.358 2.178 23.922 1.00 86.44 252 ALA A N 1
ATOM 1691 C CA . ALA A 1 252 ? 9.656 2.844 23.961 1.00 86.44 252 ALA A CA 1
ATOM 1692 C C . ALA A 1 252 ? 9.517 4.368 23.806 1.00 86.44 252 ALA A C 1
ATOM 1694 O O . ALA A 1 252 ? 8.575 4.869 23.193 1.00 86.44 252 ALA A O 1
ATOM 1695 N N . CYS A 1 253 ? 10.492 5.110 24.344 1.00 81.94 253 CYS A N 1
ATOM 1696 C CA . CYS A 1 253 ? 10.481 6.580 24.378 1.00 81.94 253 CYS A CA 1
ATOM 1697 C C . CYS A 1 253 ? 9.205 7.156 25.035 1.00 81.94 253 CYS A C 1
ATOM 1699 O O . CYS A 1 253 ? 8.611 8.111 24.537 1.00 81.94 253 CYS A O 1
ATOM 1701 N N . GLY A 1 254 ? 8.777 6.560 26.155 1.00 79.75 254 GLY A N 1
ATOM 1702 C CA . GLY A 1 254 ? 7.483 6.848 26.778 1.00 79.75 254 GLY A CA 1
ATOM 1703 C C . GLY A 1 254 ? 6.339 6.155 26.021 1.00 79.75 254 GLY A C 1
ATOM 1704 O O . GLY A 1 254 ? 6.532 5.031 25.560 1.00 79.75 254 GLY A O 1
ATOM 1705 N N . PRO A 1 255 ? 5.162 6.791 25.874 1.00 79.19 255 PRO A N 1
ATOM 1706 C CA . PRO A 1 255 ? 4.058 6.248 25.079 1.00 79.19 255 PRO A CA 1
ATOM 1707 C C . PRO A 1 255 ? 4.234 6.455 23.562 1.00 79.19 255 PRO A C 1
ATOM 1709 O O . PRO A 1 255 ? 3.393 6.010 22.793 1.00 79.19 255 PRO A O 1
ATOM 1712 N N . LEU A 1 256 ? 5.293 7.137 23.104 1.00 87.12 256 LEU A N 1
ATOM 1713 C CA . LEU A 1 256 ? 5.407 7.584 21.709 1.00 87.12 256 LEU A CA 1
ATOM 1714 C C . LEU A 1 256 ? 5.604 6.437 20.705 1.00 87.12 256 LEU A C 1
ATOM 1716 O O . LEU A 1 256 ? 5.087 6.517 19.587 1.00 87.12 256 LEU A O 1
ATOM 1720 N N . LEU A 1 257 ? 6.345 5.385 21.077 1.00 92.06 257 LEU A N 1
ATOM 1721 C CA . LEU A 1 257 ? 6.620 4.229 20.218 1.00 92.06 257 LEU A CA 1
ATOM 1722 C C . LEU A 1 257 ? 6.073 2.935 20.830 1.00 92.06 257 LEU A C 1
ATOM 1724 O O . LEU A 1 257 ? 6.198 2.702 22.032 1.00 92.06 257 LEU A O 1
ATOM 1728 N N . ARG A 1 258 ? 5.509 2.072 19.981 1.00 93.50 258 ARG A N 1
ATOM 1729 C CA . ARG A 1 258 ? 4.807 0.839 20.348 1.00 93.50 258 ARG A CA 1
ATOM 1730 C C . ARG A 1 258 ? 5.014 -0.274 19.316 1.00 93.50 258 ARG A C 1
ATOM 1732 O O . ARG A 1 258 ? 4.773 -0.094 18.119 1.00 93.50 258 ARG A O 1
ATOM 1739 N N . ALA A 1 259 ? 5.373 -1.460 19.798 1.00 94.44 259 ALA A N 1
ATOM 1740 C CA . ALA A 1 259 ? 5.365 -2.699 19.036 1.00 94.44 259 ALA A CA 1
ATOM 1741 C C . ALA A 1 259 ? 4.283 -3.657 19.555 1.00 94.44 259 ALA A C 1
ATOM 1743 O O . ALA A 1 259 ? 4.342 -4.151 20.678 1.00 94.44 259 ALA A O 1
ATOM 1744 N N . ASP A 1 260 ? 3.300 -3.912 18.696 1.00 93.62 260 ASP A N 1
ATOM 1745 C CA . ASP A 1 260 ? 2.248 -4.919 18.825 1.00 93.62 260 ASP A CA 1
ATOM 1746 C C . ASP A 1 260 ? 2.212 -5.808 17.561 1.00 93.62 260 ASP A C 1
ATOM 1748 O O . ASP A 1 260 ? 3.059 -5.677 16.669 1.00 93.62 260 ASP A O 1
ATOM 1752 N N . ALA A 1 261 ? 1.249 -6.731 17.479 1.00 94.00 261 ALA A N 1
ATOM 1753 C CA . ALA A 1 261 ? 1.117 -7.667 16.361 1.00 94.00 261 ALA A CA 1
ATOM 1754 C C . ALA A 1 261 ? 1.014 -6.971 14.985 1.00 94.00 261 ALA A C 1
ATOM 1756 O O . ALA A 1 261 ? 1.580 -7.456 14.003 1.00 94.00 261 ALA A O 1
ATOM 1757 N N . LEU A 1 262 ? 0.349 -5.810 14.915 1.00 94.50 262 LEU A N 1
ATOM 1758 C CA . LEU A 1 262 ? 0.235 -5.020 13.688 1.00 94.50 262 LEU A CA 1
ATOM 1759 C C . LEU A 1 262 ? 1.576 -4.371 13.325 1.00 94.50 262 LEU A C 1
ATOM 1761 O O . LEU A 1 262 ? 2.009 -4.469 12.175 1.00 94.50 262 LEU A O 1
ATOM 1765 N N . THR A 1 263 ? 2.261 -3.760 14.298 1.00 95.44 263 THR A N 1
ATOM 1766 C CA . THR A 1 263 ? 3.615 -3.218 14.098 1.00 95.44 263 THR A CA 1
ATOM 1767 C C . THR A 1 263 ? 4.576 -4.300 13.592 1.00 95.44 263 THR A C 1
ATOM 1769 O O . THR A 1 263 ? 5.272 -4.075 12.603 1.00 95.44 263 THR A O 1
ATOM 1772 N N . ALA A 1 264 ? 4.593 -5.488 14.205 1.00 96.25 264 ALA A N 1
ATOM 1773 C CA . ALA A 1 264 ? 5.459 -6.590 13.783 1.00 96.25 264 ALA A CA 1
ATOM 1774 C C . ALA A 1 264 ? 5.155 -7.066 12.353 1.00 96.25 264 ALA A C 1
ATOM 1776 O O . ALA A 1 264 ? 6.080 -7.227 11.552 1.00 96.25 264 ALA A O 1
ATOM 1777 N N . TRP A 1 265 ? 3.873 -7.224 11.999 1.00 96.19 265 TRP A N 1
ATOM 1778 C CA . TRP A 1 265 ? 3.476 -7.608 10.643 1.00 96.19 265 TRP A CA 1
ATOM 1779 C C . TRP A 1 265 ? 3.919 -6.582 9.594 1.00 96.19 265 TRP A C 1
ATOM 1781 O O . TRP A 1 265 ? 4.554 -6.942 8.602 1.00 96.19 265 TRP A O 1
ATOM 1791 N N . ILE A 1 266 ? 3.645 -5.292 9.806 1.00 97.62 266 ILE A N 1
ATOM 1792 C CA . ILE A 1 266 ? 4.004 -4.272 8.813 1.00 97.62 266 ILE A CA 1
ATOM 1793 C C . ILE A 1 266 ? 5.531 -4.065 8.758 1.00 97.62 266 ILE A C 1
ATOM 1795 O O . ILE A 1 266 ? 6.060 -3.858 7.668 1.00 97.62 266 ILE A O 1
ATOM 1799 N N . LEU A 1 267 ? 6.274 -4.217 9.865 1.00 97.88 267 LEU A N 1
ATOM 1800 C CA . LEU A 1 267 ? 7.747 -4.224 9.835 1.00 97.88 267 LEU A CA 1
ATOM 1801 C C . LEU A 1 267 ? 8.316 -5.415 9.043 1.00 97.88 267 LEU A C 1
ATOM 1803 O O . LEU A 1 267 ? 9.263 -5.215 8.280 1.00 97.88 267 LEU A O 1
ATOM 1807 N N . LEU A 1 268 ? 7.725 -6.615 9.138 1.00 96.62 268 LEU A N 1
ATOM 1808 C CA . LEU A 1 268 ? 8.078 -7.743 8.263 1.00 96.62 268 LEU A CA 1
ATOM 1809 C C . LEU A 1 268 ? 7.868 -7.394 6.781 1.00 96.62 268 LEU A C 1
ATOM 1811 O O . LEU A 1 268 ? 8.757 -7.645 5.965 1.00 96.62 268 LEU A O 1
ATOM 1815 N N . VAL A 1 269 ? 6.737 -6.768 6.431 1.00 97.50 269 VAL A N 1
ATOM 1816 C CA . VAL A 1 269 ? 6.463 -6.331 5.049 1.00 97.50 269 VAL A CA 1
ATOM 1817 C C . VAL A 1 269 ? 7.474 -5.275 4.591 1.00 97.50 269 VAL A C 1
ATOM 1819 O O . VAL A 1 269 ? 8.045 -5.427 3.510 1.00 97.50 269 VAL A O 1
ATOM 1822 N N . VAL A 1 270 ? 7.773 -4.253 5.408 1.00 98.50 270 VAL A N 1
ATOM 1823 C CA . VAL A 1 270 ? 8.802 -3.237 5.097 1.00 98.50 270 VAL A CA 1
ATOM 1824 C C . VAL A 1 270 ? 10.155 -3.905 4.862 1.00 98.50 270 VAL A C 1
ATOM 1826 O O . VAL A 1 270 ? 10.770 -3.669 3.823 1.00 98.50 270 VAL A O 1
ATOM 1829 N N . GLY A 1 271 ? 10.605 -4.765 5.777 1.00 98.06 271 GLY A N 1
ATOM 1830 C CA . GLY A 1 271 ? 11.896 -5.445 5.685 1.00 98.06 271 GLY A CA 1
ATOM 1831 C C . GLY A 1 271 ? 12.017 -6.350 4.456 1.00 98.06 271 GLY A C 1
ATOM 1832 O O . GLY A 1 271 ? 13.020 -6.293 3.743 1.00 98.06 271 GLY A O 1
ATOM 1833 N N . ALA A 1 272 ? 10.986 -7.141 4.150 1.00 97.56 272 ALA A N 1
ATOM 1834 C CA . ALA A 1 272 ? 10.994 -8.068 3.020 1.00 97.56 272 ALA A CA 1
ATOM 1835 C C . ALA A 1 272 ? 10.953 -7.334 1.665 1.00 97.56 272 ALA A C 1
ATOM 1837 O O . ALA A 1 272 ? 11.798 -7.579 0.799 1.00 97.56 272 ALA A O 1
ATOM 1838 N N . VAL A 1 273 ? 10.033 -6.373 1.501 1.00 98.31 273 VAL A N 1
ATOM 1839 C CA . VAL A 1 273 ? 9.923 -5.525 0.297 1.00 98.31 273 VAL A CA 1
ATOM 1840 C C . VAL A 1 273 ? 11.210 -4.738 0.064 1.00 98.31 273 VAL A C 1
ATOM 1842 O O . VAL A 1 273 ? 11.739 -4.707 -1.052 1.00 98.31 273 VAL A O 1
ATOM 1845 N N . ALA A 1 274 ? 11.753 -4.135 1.122 1.00 98.06 274 ALA A N 1
ATOM 1846 C CA . ALA A 1 274 ? 12.969 -3.348 1.028 1.00 98.06 274 ALA A CA 1
ATOM 1847 C C . ALA A 1 274 ? 14.221 -4.200 0.794 1.00 98.06 274 ALA A C 1
ATOM 1849 O O . ALA A 1 274 ? 15.135 -3.736 0.118 1.00 98.06 274 ALA A O 1
ATOM 1850 N N . THR A 1 275 ? 14.258 -5.454 1.255 1.00 97.44 275 THR A N 1
ATOM 1851 C CA . THR A 1 275 ? 15.354 -6.381 0.932 1.00 97.44 275 THR A CA 1
ATOM 1852 C C . THR A 1 275 ? 15.390 -6.670 -0.571 1.00 97.44 275 THR A C 1
ATOM 1854 O O . THR A 1 275 ? 16.449 -6.537 -1.185 1.00 97.44 275 THR A O 1
ATOM 1857 N N . VAL A 1 276 ? 14.242 -6.958 -1.200 1.00 96.62 276 VAL A N 1
ATOM 1858 C CA . VAL A 1 276 ? 14.151 -7.165 -2.662 1.00 96.62 276 VAL A CA 1
ATOM 1859 C C . VAL A 1 276 ? 14.569 -5.901 -3.431 1.00 96.62 276 VAL A C 1
ATOM 1861 O O . VAL A 1 276 ? 15.376 -5.982 -4.359 1.00 96.62 276 VAL A O 1
ATOM 1864 N N . ALA A 1 277 ? 14.072 -4.726 -3.029 1.00 96.25 277 ALA A N 1
ATOM 1865 C CA . ALA A 1 277 ? 14.381 -3.459 -3.695 1.00 96.25 277 ALA A CA 1
ATOM 1866 C C . ALA A 1 277 ? 15.858 -3.037 -3.534 1.00 96.25 277 ALA A C 1
ATOM 1868 O O . ALA A 1 277 ? 16.535 -2.712 -4.516 1.00 96.25 277 ALA A O 1
ATOM 1869 N N . CYS A 1 278 ? 16.403 -3.070 -2.316 1.00 95.50 278 CYS A N 1
ATOM 1870 C CA . CYS A 1 278 ? 17.798 -2.710 -2.067 1.00 95.50 278 CYS A CA 1
ATOM 1871 C C . CYS A 1 278 ? 18.776 -3.710 -2.700 1.00 95.50 278 CYS A C 1
ATOM 1873 O O . CYS A 1 278 ? 19.791 -3.281 -3.242 1.00 95.50 278 CYS A O 1
ATOM 1875 N N . ALA A 1 279 ? 18.461 -5.008 -2.754 1.00 94.19 279 ALA A N 1
ATOM 1876 C CA . ALA A 1 279 ? 19.304 -5.985 -3.449 1.00 94.19 279 ALA A CA 1
ATOM 1877 C C . ALA A 1 279 ? 19.371 -5.750 -4.974 1.00 94.19 279 ALA A C 1
ATOM 1879 O O . ALA A 1 279 ? 20.382 -6.059 -5.600 1.00 94.19 279 ALA A O 1
ATOM 1880 N N . ALA A 1 280 ? 18.338 -5.149 -5.577 1.00 90.31 280 ALA A N 1
ATOM 1881 C CA . ALA A 1 280 ? 18.352 -4.728 -6.981 1.00 90.31 280 ALA A CA 1
ATOM 1882 C C . ALA A 1 280 ? 19.101 -3.396 -7.227 1.00 90.31 280 ALA A C 1
ATOM 1884 O O . ALA A 1 280 ? 19.396 -3.050 -8.375 1.00 90.31 280 ALA A O 1
ATOM 1885 N N . THR A 1 281 ? 19.435 -2.635 -6.176 1.00 90.69 281 THR A N 1
ATOM 1886 C CA . THR A 1 281 ? 20.078 -1.312 -6.294 1.00 90.69 281 THR A CA 1
ATOM 1887 C C . THR A 1 281 ? 21.495 -1.355 -6.892 1.00 90.69 281 THR A C 1
ATOM 1889 O O . THR A 1 281 ? 21.747 -0.552 -7.793 1.00 90.69 281 THR A O 1
ATOM 1892 N N . PRO A 1 282 ? 22.415 -2.270 -6.517 1.00 89.06 282 PRO A N 1
ATOM 1893 C CA . PRO A 1 282 ? 23.742 -2.347 -7.138 1.00 89.06 282 PRO A CA 1
ATOM 1894 C C . PRO A 1 282 ? 23.683 -2.501 -8.666 1.00 89.06 282 PRO A C 1
ATOM 1896 O O . PRO A 1 282 ? 24.350 -1.767 -9.396 1.00 89.06 282 PRO A O 1
ATOM 1899 N N . ALA A 1 283 ? 22.808 -3.382 -9.164 1.00 86.56 283 ALA A N 1
ATOM 1900 C CA . ALA A 1 283 ? 22.600 -3.602 -10.597 1.00 86.56 283 ALA A CA 1
ATOM 1901 C C . ALA A 1 283 ? 21.930 -2.409 -11.311 1.00 86.56 283 ALA A C 1
ATOM 1903 O O . ALA A 1 283 ? 22.012 -2.300 -12.537 1.00 86.56 283 ALA A O 1
ATOM 1904 N N . HIS A 1 284 ? 21.266 -1.521 -10.568 1.00 87.12 284 HIS A N 1
ATOM 1905 C CA . HIS A 1 284 ? 20.677 -0.288 -11.081 1.00 87.12 284 HIS A CA 1
ATOM 1906 C C . HIS A 1 284 ? 21.711 0.844 -11.171 1.00 87.12 284 HIS A C 1
ATOM 1908 O O . HIS A 1 284 ? 21.888 1.417 -12.248 1.00 87.12 284 HIS A O 1
ATOM 1914 N N . LEU A 1 285 ? 22.437 1.121 -10.081 1.00 87.25 285 LEU A N 1
ATOM 1915 C CA . LEU A 1 285 ? 23.433 2.198 -10.020 1.00 87.25 285 LEU A CA 1
ATOM 1916 C C . LEU A 1 285 ? 24.632 1.929 -10.943 1.00 87.25 285 LEU A C 1
ATOM 1918 O O . LEU A 1 285 ? 25.114 2.852 -11.594 1.00 87.25 285 LEU A O 1
ATOM 1922 N N . ALA A 1 286 ? 25.058 0.669 -11.095 1.00 85.25 286 ALA A N 1
ATOM 1923 C CA . ALA A 1 286 ? 26.107 0.292 -12.050 1.00 85.25 286 ALA A CA 1
ATOM 1924 C C . ALA A 1 286 ? 25.743 0.591 -13.522 1.00 85.25 286 ALA A C 1
ATOM 1926 O O . ALA A 1 286 ? 26.633 0.716 -14.365 1.00 85.25 286 ALA A O 1
ATOM 1927 N N . HIS A 1 287 ? 24.447 0.720 -13.836 1.00 83.62 287 HIS A N 1
ATOM 1928 C CA . HIS A 1 287 ? 23.965 1.108 -15.162 1.00 83.62 287 HIS A CA 1
ATOM 1929 C C . HIS A 1 287 ? 23.766 2.625 -15.297 1.00 83.62 287 HIS A C 1
ATOM 1931 O O . HIS A 1 287 ? 24.178 3.181 -16.308 1.00 83.62 287 HIS A O 1
ATOM 1937 N N . GLU A 1 288 ? 23.180 3.307 -14.303 1.00 84.06 288 GLU A N 1
ATOM 1938 C CA . GLU A 1 288 ? 23.034 4.776 -14.366 1.00 84.06 288 GLU A CA 1
ATOM 1939 C C . GLU A 1 288 ? 24.373 5.523 -14.219 1.00 84.06 288 GLU A C 1
ATOM 1941 O O . GLU A 1 288 ? 24.449 6.696 -14.573 1.00 84.06 288 GLU A O 1
ATOM 1946 N N . ARG A 1 289 ? 25.424 4.848 -13.722 1.00 83.38 289 ARG A N 1
ATOM 1947 C CA . ARG A 1 289 ? 26.790 5.377 -13.527 1.00 83.38 289 ARG A CA 1
ATOM 1948 C C . ARG A 1 289 ? 26.823 6.784 -12.881 1.00 83.38 289 ARG A C 1
ATOM 1950 O O . ARG A 1 289 ? 27.528 7.662 -13.381 1.00 83.38 289 ARG A O 1
ATOM 1957 N N . PRO A 1 290 ? 26.072 7.024 -11.786 1.00 84.50 290 PRO A N 1
ATOM 1958 C CA . PRO A 1 290 ? 26.008 8.335 -11.150 1.00 84.50 290 PRO A CA 1
ATOM 1959 C C . PRO A 1 290 ? 27.343 8.716 -10.499 1.00 84.50 290 PRO A C 1
ATOM 1961 O O . PRO A 1 290 ? 28.133 7.853 -10.111 1.00 84.50 290 PRO A O 1
ATOM 1964 N N . ASP A 1 291 ? 27.563 10.018 -10.301 1.00 87.81 291 ASP A N 1
ATOM 1965 C CA . ASP A 1 291 ? 28.722 10.509 -9.553 1.00 87.81 291 ASP A CA 1
ATOM 1966 C C . ASP A 1 291 ? 28.728 9.970 -8.095 1.00 87.81 291 ASP A C 1
ATOM 1968 O O . ASP A 1 291 ? 27.658 9.700 -7.531 1.00 87.81 291 ASP A O 1
ATOM 1972 N N . PRO A 1 292 ? 29.893 9.831 -7.427 1.00 87.12 292 PRO A N 1
ATOM 1973 C CA . PRO A 1 292 ? 29.960 9.261 -6.076 1.00 87.12 292 PRO A CA 1
ATOM 1974 C C . PRO A 1 292 ? 29.150 10.017 -5.007 1.00 87.12 292 PRO A C 1
ATOM 1976 O O . PRO A 1 292 ? 28.760 9.431 -3.994 1.00 87.12 292 PRO A O 1
ATOM 1979 N N . ALA A 1 293 ? 28.865 11.309 -5.199 1.00 88.94 293 ALA A N 1
ATOM 1980 C CA . ALA A 1 293 ? 27.983 12.070 -4.322 1.00 88.94 293 ALA A CA 1
ATOM 1981 C C . ALA A 1 293 ? 26.500 11.880 -4.679 1.00 88.94 293 ALA A C 1
ATOM 1983 O O . ALA A 1 293 ? 25.667 11.917 -3.777 1.00 88.94 293 ALA A O 1
ATOM 1984 N N . ALA A 1 294 ? 26.127 11.659 -5.942 1.00 88.44 294 ALA A N 1
ATOM 1985 C CA . ALA A 1 294 ? 24.783 11.230 -6.343 1.00 88.44 294 ALA A CA 1
ATOM 1986 C C . ALA A 1 294 ? 24.464 9.819 -5.834 1.00 88.44 294 ALA A C 1
ATOM 1988 O O . ALA A 1 294 ? 23.411 9.636 -5.225 1.00 88.44 294 ALA A O 1
ATOM 1989 N N . ALA A 1 295 ? 25.394 8.868 -5.965 1.00 89.19 295 ALA A N 1
ATOM 1990 C CA . ALA A 1 295 ? 25.270 7.530 -5.385 1.00 89.19 295 ALA A CA 1
ATOM 1991 C C . ALA A 1 295 ? 25.084 7.591 -3.857 1.00 89.19 295 ALA A C 1
ATOM 1993 O O . ALA A 1 295 ? 24.128 7.034 -3.318 1.00 89.19 295 ALA A O 1
ATOM 1994 N N . ARG A 1 296 ? 25.937 8.349 -3.148 1.00 90.00 296 ARG A N 1
ATOM 1995 C CA . ARG A 1 296 ? 25.811 8.540 -1.692 1.00 90.00 296 ARG A CA 1
ATOM 1996 C C . ARG A 1 296 ? 24.481 9.192 -1.298 1.00 90.00 296 ARG A C 1
ATOM 1998 O O . ARG A 1 296 ? 23.849 8.732 -0.354 1.00 90.00 296 ARG A O 1
ATOM 2005 N N . ARG A 1 297 ? 24.030 10.226 -2.022 1.00 92.38 297 ARG A N 1
ATOM 2006 C CA . ARG A 1 297 ? 22.720 10.869 -1.792 1.00 92.38 297 ARG A CA 1
ATOM 2007 C C . ARG A 1 297 ? 21.559 9.900 -2.014 1.00 92.38 297 ARG A C 1
ATOM 2009 O O . ARG A 1 297 ? 20.648 9.890 -1.197 1.00 92.38 297 ARG A O 1
ATOM 2016 N N . TYR A 1 298 ? 21.603 9.077 -3.064 1.00 93.62 298 TYR A N 1
ATOM 2017 C CA . TYR A 1 298 ? 20.602 8.035 -3.313 1.00 93.62 298 TYR A CA 1
ATOM 2018 C C . TYR A 1 298 ? 20.504 7.073 -2.124 1.00 93.62 298 TYR A C 1
ATOM 2020 O O . TYR A 1 298 ? 19.418 6.896 -1.579 1.00 93.62 298 TYR A O 1
ATOM 2028 N N . HIS A 1 299 ? 21.632 6.511 -1.670 1.00 93.25 299 HIS A N 1
ATOM 2029 C CA . HIS A 1 299 ? 21.637 5.598 -0.525 1.00 93.25 299 HIS A CA 1
ATOM 2030 C C . HIS A 1 299 ? 21.116 6.281 0.747 1.00 93.25 299 HIS A C 1
ATOM 2032 O O . HIS A 1 299 ? 20.207 5.751 1.377 1.00 93.25 299 HIS A O 1
ATOM 2038 N N . LEU A 1 300 ? 21.614 7.475 1.095 1.00 95.12 300 LEU A N 1
ATOM 2039 C CA . LEU A 1 300 ? 21.150 8.225 2.272 1.00 95.12 300 LEU A CA 1
ATOM 2040 C C . LEU A 1 300 ? 19.635 8.480 2.247 1.00 95.12 300 LEU A C 1
ATOM 2042 O O . LEU A 1 300 ? 18.971 8.283 3.261 1.00 95.12 300 LEU A O 1
ATOM 2046 N N . LEU A 1 301 ? 19.078 8.865 1.094 1.00 96.94 301 LEU A N 1
ATOM 2047 C CA . LEU A 1 301 ? 17.638 9.070 0.933 1.00 96.94 301 LEU A CA 1
ATOM 2048 C C . LEU A 1 301 ? 16.850 7.753 1.028 1.00 96.94 301 LEU A C 1
ATOM 2050 O O . LEU A 1 301 ? 15.797 7.734 1.653 1.00 96.94 301 LEU A O 1
ATOM 2054 N N . VAL A 1 302 ? 17.351 6.639 0.481 1.00 97.06 302 VAL A N 1
ATOM 2055 C CA . VAL A 1 302 ? 16.712 5.320 0.651 1.00 97.06 302 VAL A CA 1
ATOM 2056 C C . VAL A 1 302 ? 16.719 4.886 2.121 1.00 97.06 302 VAL A C 1
ATOM 2058 O O . VAL A 1 302 ? 15.678 4.488 2.634 1.00 97.06 302 VAL A O 1
ATOM 2061 N N . HIS A 1 303 ? 17.839 5.022 2.837 1.00 97.38 303 HIS A N 1
ATOM 2062 C CA . HIS A 1 303 ? 17.902 4.693 4.267 1.00 97.38 303 HIS A CA 1
ATOM 2063 C C . HIS A 1 303 ? 16.997 5.607 5.113 1.00 97.38 303 HIS A C 1
ATOM 2065 O O . HIS A 1 303 ? 16.290 5.111 5.989 1.00 97.38 303 HIS A O 1
ATOM 2071 N N . ALA A 1 304 ? 16.935 6.910 4.814 1.00 98.38 304 ALA A N 1
ATOM 2072 C CA . ALA A 1 304 ? 16.015 7.842 5.472 1.00 98.38 304 ALA A CA 1
ATOM 2073 C C . ALA A 1 304 ? 14.535 7.525 5.180 1.00 98.38 304 ALA A C 1
ATOM 2075 O O . ALA A 1 304 ? 13.693 7.658 6.063 1.00 98.38 304 ALA A O 1
ATOM 2076 N N . PHE A 1 305 ? 14.214 7.062 3.968 1.00 98.50 305 PHE A N 1
ATOM 2077 C CA . PHE A 1 305 ? 12.863 6.646 3.583 1.00 98.50 305 PHE A CA 1
ATOM 2078 C C . PHE A 1 305 ? 12.430 5.377 4.333 1.00 98.50 305 PHE A C 1
ATOM 2080 O O . PHE A 1 305 ? 11.325 5.336 4.874 1.00 98.50 305 PHE A O 1
ATOM 2087 N N . LEU A 1 306 ? 13.317 4.379 4.440 1.00 98.56 306 LEU A N 1
ATOM 2088 C CA . LEU A 1 306 ? 13.083 3.189 5.264 1.00 98.56 306 LEU A CA 1
ATOM 2089 C C . LEU A 1 306 ? 12.900 3.555 6.743 1.00 98.56 306 LEU A C 1
ATOM 2091 O O . LEU A 1 306 ? 11.944 3.095 7.359 1.00 98.56 306 LEU A O 1
ATOM 2095 N N . ALA A 1 307 ? 13.753 4.427 7.290 1.00 98.38 307 ALA A N 1
ATOM 2096 C CA . ALA A 1 307 ? 13.641 4.886 8.673 1.00 98.38 307 ALA A CA 1
ATOM 2097 C C . ALA A 1 307 ? 12.313 5.618 8.939 1.00 98.38 307 ALA A C 1
ATOM 2099 O O . ALA A 1 307 ? 11.635 5.306 9.914 1.00 98.38 307 ALA A O 1
ATOM 2100 N N . ALA A 1 308 ? 11.896 6.533 8.056 1.00 98.56 308 ALA A N 1
ATOM 2101 C CA . ALA A 1 308 ? 10.620 7.240 8.178 1.00 98.56 308 ALA A CA 1
ATOM 2102 C C . ALA A 1 308 ? 9.413 6.282 8.131 1.00 98.56 308 ALA A C 1
ATOM 2104 O O . ALA A 1 308 ? 8.493 6.420 8.935 1.00 98.56 308 ALA A O 1
ATOM 2105 N N . MET A 1 309 ? 9.437 5.266 7.258 1.00 98.62 309 MET A N 1
ATOM 2106 C CA . MET A 1 309 ? 8.402 4.225 7.245 1.00 98.62 309 MET A CA 1
ATOM 2107 C C . MET A 1 309 ? 8.409 3.386 8.530 1.00 98.62 309 MET A C 1
ATOM 2109 O O . MET A 1 309 ? 7.348 3.165 9.103 1.00 98.62 309 MET A O 1
ATOM 2113 N N . SER A 1 310 ? 9.573 2.963 9.034 1.00 98.38 310 SER A N 1
ATOM 2114 C CA . SER A 1 310 ? 9.657 2.224 10.302 1.00 98.38 310 SER A CA 1
ATOM 2115 C C . SER A 1 310 ? 9.153 3.039 11.496 1.00 98.38 310 SER A C 1
ATOM 2117 O O . SER A 1 310 ? 8.434 2.487 12.324 1.00 98.38 310 SER A O 1
ATOM 2119 N N . VAL A 1 311 ? 9.456 4.342 11.573 1.00 98.00 311 VAL A N 1
ATOM 2120 C CA . VAL A 1 311 ? 8.927 5.223 12.631 1.00 98.00 311 VAL A CA 1
ATOM 2121 C C . VAL A 1 311 ? 7.409 5.374 12.513 1.00 98.00 311 VAL A C 1
ATOM 2123 O O . VAL A 1 311 ? 6.731 5.271 13.527 1.00 98.00 311 VAL A O 1
ATOM 2126 N N . ALA A 1 312 ? 6.855 5.532 11.305 1.00 98.25 312 ALA A N 1
ATOM 2127 C CA . ALA A 1 312 ? 5.402 5.587 11.111 1.00 98.25 312 ALA A CA 1
ATOM 2128 C C . ALA A 1 312 ? 4.705 4.305 11.605 1.00 98.25 312 ALA A C 1
ATOM 2130 O O . ALA A 1 312 ? 3.682 4.370 12.281 1.00 98.25 312 ALA A O 1
ATOM 2131 N N . VAL A 1 313 ? 5.285 3.134 11.326 1.00 97.56 313 VAL A N 1
ATOM 2132 C CA . VAL A 1 313 ? 4.753 1.849 11.806 1.00 97.56 313 VAL A CA 1
ATOM 2133 C C . VAL A 1 313 ? 4.868 1.733 13.332 1.00 97.56 313 VAL A C 1
ATOM 2135 O O . VAL A 1 313 ? 3.906 1.321 13.978 1.00 97.56 313 VAL A O 1
ATOM 2138 N N . LEU A 1 314 ? 5.993 2.154 13.917 1.00 97.12 314 LEU A N 1
ATOM 2139 C CA . LEU A 1 314 ? 6.243 2.124 15.365 1.00 97.12 314 LEU A CA 1
ATOM 2140 C C . LEU A 1 314 ? 5.489 3.199 16.169 1.00 97.12 314 LEU A C 1
ATOM 2142 O O . LEU A 1 314 ? 5.409 3.067 17.384 1.00 97.12 314 LEU A O 1
ATOM 2146 N N . ALA A 1 315 ? 4.962 4.257 15.553 1.00 96.94 315 ALA A N 1
ATOM 2147 C CA . ALA A 1 315 ? 4.342 5.370 16.273 1.00 96.94 315 ALA A CA 1
ATOM 2148 C C . ALA A 1 315 ? 2.999 4.986 16.925 1.00 96.94 315 ALA A C 1
ATOM 2150 O O . ALA A 1 315 ? 2.033 4.661 16.228 1.00 96.94 315 ALA A O 1
ATOM 2151 N N . ALA A 1 316 ? 2.930 5.062 18.258 1.00 94.56 316 ALA A N 1
ATOM 2152 C CA . ALA A 1 316 ? 1.672 4.977 19.006 1.00 94.56 316 ALA A CA 1
ATOM 2153 C C . ALA A 1 316 ? 0.961 6.342 19.055 1.00 94.56 316 ALA A C 1
ATOM 2155 O O . ALA A 1 316 ? -0.261 6.420 18.934 1.00 94.56 316 ALA A O 1
ATOM 2156 N N . ASP A 1 317 ? 1.745 7.417 19.153 1.00 96.44 317 ASP A N 1
ATOM 2157 C CA . ASP A 1 317 ? 1.254 8.785 19.030 1.00 96.44 317 ASP A CA 1
ATOM 2158 C C . ASP A 1 317 ? 0.861 9.098 17.572 1.00 96.44 317 ASP A C 1
ATOM 2160 O O . ASP A 1 317 ? 1.659 8.961 16.636 1.00 96.44 317 ASP A O 1
ATOM 2164 N N . LEU A 1 318 ? -0.388 9.522 17.372 1.00 97.38 318 LEU A N 1
ATOM 2165 C CA . LEU A 1 318 ? -0.964 9.824 16.059 1.00 97.38 318 LEU A CA 1
ATOM 2166 C C . LEU A 1 318 ? -0.320 11.043 15.370 1.00 97.38 318 LEU A C 1
ATOM 2168 O O . LEU A 1 318 ? -0.295 11.104 14.137 1.00 97.38 318 LEU A O 1
ATOM 2172 N N . GLY A 1 319 ? 0.240 11.982 16.137 1.00 96.75 319 GLY A N 1
ATOM 2173 C CA . GLY A 1 319 ? 1.040 13.097 15.632 1.00 96.75 319 GLY A CA 1
ATOM 2174 C C . GLY A 1 319 ? 2.428 12.648 15.168 1.00 96.75 319 GLY A C 1
ATOM 2175 O O . GLY A 1 319 ? 2.872 13.045 14.092 1.00 96.75 319 GLY A O 1
ATOM 2176 N N . VAL A 1 320 ? 3.095 11.751 15.901 1.00 97.12 320 VAL A N 1
ATOM 2177 C CA . VAL A 1 320 ? 4.366 11.133 15.472 1.00 97.12 320 VAL A CA 1
ATOM 2178 C C . VAL A 1 320 ? 4.160 10.277 14.218 1.00 97.12 320 VAL A C 1
ATOM 2180 O O . VAL A 1 320 ? 4.964 10.362 13.287 1.00 97.12 320 VAL A O 1
ATOM 2183 N N . LEU A 1 321 ? 3.056 9.523 14.141 1.00 98.31 321 LEU A N 1
ATOM 2184 C CA . LEU A 1 321 ? 2.626 8.810 12.931 1.00 98.31 321 LEU A CA 1
ATOM 2185 C C . LEU A 1 321 ? 2.487 9.778 11.746 1.00 98.31 321 LEU A C 1
ATOM 2187 O O . LEU A 1 321 ? 3.025 9.514 10.670 1.00 98.31 321 LEU A O 1
ATOM 2191 N N . TRP A 1 322 ? 1.809 10.911 11.948 1.00 98.25 322 TRP A N 1
ATOM 2192 C CA . TRP A 1 322 ? 1.643 11.946 10.929 1.00 98.25 322 TRP A CA 1
ATOM 2193 C C . TRP A 1 322 ? 2.988 12.530 10.458 1.00 98.25 322 TRP A C 1
ATOM 2195 O O . TRP A 1 322 ? 3.272 12.522 9.257 1.00 98.25 322 TRP A O 1
ATOM 2205 N N . VAL A 1 323 ? 3.856 12.955 11.389 1.00 98.38 323 VAL A N 1
ATOM 2206 C CA . VAL A 1 323 ? 5.190 13.511 11.083 1.00 98.38 323 VAL A CA 1
ATOM 2207 C C . VAL A 1 323 ? 6.033 12.505 10.301 1.00 98.38 323 VAL A C 1
ATOM 2209 O O . VAL A 1 323 ? 6.682 12.865 9.318 1.00 98.38 323 VAL A O 1
ATOM 2212 N N . ALA A 1 324 ? 6.019 11.234 10.705 1.00 98.44 324 ALA A N 1
ATOM 2213 C CA . ALA A 1 324 ? 6.778 10.182 10.043 1.00 98.44 324 ALA A CA 1
ATOM 2214 C C . ALA A 1 324 ? 6.256 9.897 8.625 1.00 98.44 324 ALA A C 1
ATOM 2216 O O . ALA A 1 324 ? 7.051 9.762 7.691 1.00 98.44 324 ALA A O 1
ATOM 2217 N N . VAL A 1 325 ? 4.933 9.881 8.427 1.00 98.44 325 VAL A N 1
ATOM 2218 C CA . VAL A 1 325 ? 4.328 9.724 7.097 1.00 98.44 325 VAL A CA 1
ATOM 2219 C C . VAL A 1 325 ? 4.643 10.917 6.192 1.00 98.44 325 VAL A C 1
ATOM 2221 O O . VAL A 1 325 ? 4.983 10.688 5.028 1.00 98.44 325 VAL A O 1
ATOM 2224 N N . GLU A 1 326 ? 4.649 12.158 6.685 1.00 98.25 326 GLU A N 1
ATOM 2225 C CA . GLU A 1 326 ? 5.056 13.306 5.859 1.00 98.25 326 GLU A CA 1
ATOM 2226 C C . GLU A 1 326 ? 6.569 13.342 5.591 1.00 98.25 326 GLU A C 1
ATOM 2228 O O . GLU A 1 326 ? 6.996 13.672 4.482 1.00 98.25 326 GLU A O 1
ATOM 2233 N N . ALA A 1 327 ? 7.402 12.874 6.525 1.00 98.56 327 ALA A N 1
ATOM 2234 C CA . ALA A 1 327 ? 8.828 12.674 6.269 1.00 98.56 327 ALA A CA 1
ATOM 2235 C C . ALA A 1 327 ? 9.070 11.709 5.088 1.00 98.56 327 ALA A C 1
ATOM 2237 O O . ALA A 1 327 ? 9.974 11.945 4.280 1.00 98.56 327 ALA A O 1
ATOM 2238 N N . THR A 1 328 ? 8.224 10.683 4.893 1.00 98.31 328 THR A N 1
ATOM 2239 C CA . THR A 1 328 ? 8.288 9.864 3.665 1.00 98.31 328 THR A CA 1
ATOM 2240 C C . THR A 1 328 ? 7.938 10.655 2.399 1.00 98.31 328 THR A C 1
ATOM 2242 O O . THR A 1 328 ? 8.471 10.334 1.337 1.00 98.31 328 THR A O 1
ATOM 2245 N N . THR A 1 329 ? 7.062 11.670 2.463 1.00 97.31 329 THR A N 1
ATOM 2246 C CA . THR A 1 329 ? 6.757 12.561 1.325 1.00 97.31 329 THR A CA 1
ATOM 2247 C C . THR A 1 329 ? 8.012 13.324 0.930 1.00 97.31 329 THR A C 1
ATOM 2249 O O . THR A 1 329 ? 8.503 13.170 -0.191 1.00 97.31 329 THR A O 1
ATOM 2252 N N . LEU A 1 330 ? 8.592 14.054 1.885 1.00 97.12 330 LEU A N 1
ATOM 2253 C CA . LEU A 1 330 ? 9.747 14.921 1.666 1.00 97.12 330 LEU A CA 1
ATOM 2254 C C . LEU A 1 330 ? 10.969 14.143 1.154 1.00 97.12 330 LEU A C 1
ATOM 2256 O O . LEU A 1 330 ? 11.571 14.528 0.152 1.00 97.12 330 LEU A O 1
ATOM 2260 N N . VAL A 1 331 ? 11.310 13.009 1.778 1.00 98.06 331 VAL A N 1
ATOM 2261 C CA . VAL A 1 331 ? 12.452 12.179 1.351 1.00 98.06 331 VAL A CA 1
ATOM 2262 C C . VAL A 1 331 ? 12.211 11.557 -0.031 1.00 98.06 331 VAL A C 1
ATOM 2264 O O . VAL A 1 331 ? 13.101 11.572 -0.887 1.00 98.06 331 VAL A O 1
ATOM 2267 N N . THR A 1 332 ? 11.003 11.048 -0.290 1.00 97.06 332 THR A N 1
ATOM 2268 C CA . THR A 1 332 ? 10.684 10.385 -1.564 1.00 97.06 332 THR A CA 1
ATOM 2269 C C . THR A 1 332 ? 10.610 11.372 -2.729 1.00 97.06 332 THR A C 1
ATOM 2271 O O . THR A 1 332 ? 10.965 11.002 -3.845 1.00 97.06 332 THR A O 1
ATOM 2274 N N . ALA A 1 333 ? 10.257 12.641 -2.501 1.00 96.88 333 ALA A N 1
ATOM 2275 C CA . ALA A 1 333 ? 10.277 13.667 -3.546 1.00 96.88 333 ALA A CA 1
ATOM 2276 C C . ALA A 1 333 ? 11.677 13.831 -4.172 1.00 96.88 333 ALA A C 1
ATOM 2278 O O . ALA A 1 333 ? 11.812 13.880 -5.397 1.00 96.88 333 ALA A O 1
ATOM 2279 N N . PHE A 1 334 ? 12.739 13.805 -3.356 1.00 97.00 334 PHE A N 1
ATOM 2280 C CA . PHE A 1 334 ? 14.123 13.828 -3.849 1.00 97.00 334 PHE A CA 1
ATOM 2281 C C . PHE A 1 334 ? 14.535 12.536 -4.577 1.00 97.00 334 PHE A C 1
ATOM 2283 O O . PHE A 1 334 ? 15.380 12.587 -5.473 1.00 97.00 334 PHE A O 1
ATOM 2290 N N . LEU A 1 335 ? 13.935 11.389 -4.234 1.00 96.31 335 LEU A N 1
ATOM 2291 C CA . LEU A 1 335 ? 14.151 10.114 -4.930 1.00 96.31 335 LEU A CA 1
ATOM 2292 C C . LEU A 1 335 ? 13.416 10.054 -6.283 1.00 96.31 335 LEU A C 1
ATOM 2294 O O . LEU A 1 335 ? 13.996 9.607 -7.270 1.00 96.31 335 LEU A O 1
ATOM 2298 N N . VAL A 1 336 ? 12.178 10.553 -6.367 1.00 96.75 336 VAL A N 1
ATOM 2299 C CA . VAL A 1 336 ? 11.426 10.698 -7.631 1.00 96.75 336 VAL A CA 1
ATOM 2300 C C . VAL A 1 336 ? 12.145 11.685 -8.557 1.00 96.75 336 VAL A C 1
ATOM 2302 O O . VAL A 1 336 ? 12.359 11.396 -9.734 1.00 96.75 336 VAL A O 1
ATOM 2305 N N . GLY A 1 337 ? 12.605 12.814 -8.008 1.00 94.06 337 GLY A N 1
ATOM 2306 C CA . GLY A 1 337 ?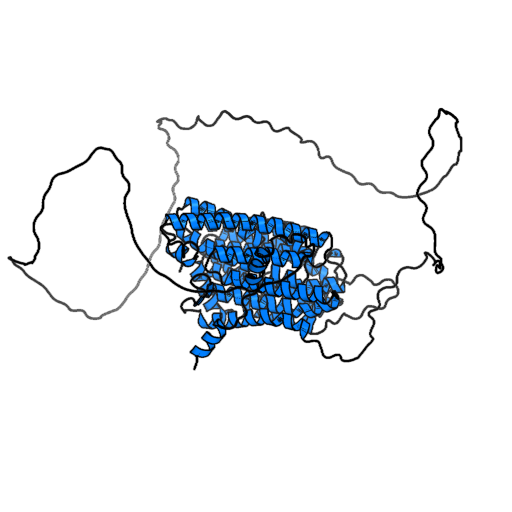 13.360 13.844 -8.723 1.00 94.06 337 GLY A CA 1
ATOM 2307 C C . GLY A 1 337 ? 14.827 13.502 -9.024 1.00 94.06 337 GLY A C 1
ATOM 2308 O O . GLY A 1 337 ? 15.521 14.344 -9.598 1.00 94.06 337 GLY A O 1
ATOM 2309 N N . HIS A 1 338 ? 15.320 12.305 -8.668 1.00 91.44 338 HIS A N 1
ATOM 2310 C CA . HIS A 1 338 ? 16.748 11.943 -8.703 1.00 91.44 338 HIS A CA 1
ATOM 2311 C C . HIS A 1 338 ? 17.428 12.233 -10.051 1.00 91.44 338 HIS A C 1
ATOM 2313 O O . HIS A 1 338 ? 18.529 12.780 -10.091 1.00 91.44 338 HIS A O 1
ATOM 2319 N N . ARG A 1 339 ? 16.739 11.924 -11.158 1.00 88.88 339 ARG A N 1
ATOM 2320 C CA . ARG A 1 339 ? 17.242 12.084 -12.533 1.00 88.88 339 ARG A CA 1
ATOM 2321 C C . ARG A 1 339 ? 17.250 13.532 -13.045 1.00 88.88 339 ARG A C 1
ATOM 2323 O O . ARG A 1 339 ? 17.794 13.777 -14.116 1.00 88.88 339 ARG A O 1
ATOM 2330 N N . ARG A 1 340 ? 16.659 14.485 -12.308 1.00 90.88 340 ARG A N 1
ATOM 2331 C CA . ARG A 1 340 ? 16.662 15.939 -12.591 1.00 90.88 340 ARG A CA 1
ATOM 2332 C C . ARG A 1 340 ? 16.190 16.354 -13.998 1.00 90.88 340 ARG A C 1
ATOM 2334 O O . ARG A 1 340 ? 16.479 17.460 -14.443 1.00 90.88 340 ARG A O 1
ATOM 2341 N N . THR A 1 341 ? 15.429 15.510 -14.692 1.00 94.19 341 THR A N 1
ATOM 2342 C CA . THR A 1 341 ? 14.778 15.876 -15.959 1.00 94.19 341 THR A CA 1
ATOM 2343 C C . THR A 1 341 ? 13.528 16.712 -15.685 1.00 94.19 341 THR A C 1
ATOM 2345 O O . THR A 1 341 ? 12.944 16.611 -14.603 1.00 94.19 341 THR A O 1
ATOM 2348 N N . ARG A 1 342 ? 13.054 17.490 -16.673 1.00 95.75 342 ARG A N 1
ATOM 2349 C CA . ARG A 1 342 ? 11.783 18.235 -16.561 1.00 95.75 342 ARG A CA 1
ATOM 2350 C C . ARG A 1 342 ? 10.638 17.326 -16.099 1.00 95.75 342 ARG A C 1
ATOM 2352 O O . ARG A 1 342 ? 9.924 17.685 -15.172 1.00 95.75 342 ARG A O 1
ATOM 2359 N N . ALA A 1 343 ? 10.528 16.129 -16.679 1.00 95.19 343 ALA A N 1
ATOM 2360 C CA . ALA A 1 343 ? 9.504 15.154 -16.315 1.00 95.19 343 ALA A CA 1
ATOM 2361 C C . ALA A 1 343 ? 9.669 14.613 -14.881 1.00 95.19 343 ALA A C 1
ATOM 2363 O O . ALA A 1 343 ? 8.679 14.522 -14.161 1.00 95.19 343 ALA A O 1
ATOM 2364 N N . SER A 1 344 ? 10.891 14.297 -14.422 1.00 94.94 344 SER A N 1
ATOM 2365 C CA . SER A 1 344 ? 11.093 13.818 -13.043 1.00 94.94 344 SER A CA 1
ATOM 2366 C C . SER A 1 344 ? 10.880 14.909 -11.993 1.00 94.94 344 SER A C 1
ATOM 2368 O O . SER A 1 344 ? 10.406 14.611 -10.902 1.00 94.94 344 SER A O 1
ATOM 2370 N N . VAL A 1 345 ? 11.195 16.167 -12.318 1.00 96.44 345 VAL A N 1
ATOM 2371 C CA . VAL A 1 345 ? 10.918 17.321 -11.447 1.00 96.44 345 VAL A CA 1
ATOM 2372 C C . VAL A 1 345 ? 9.416 17.613 -11.397 1.00 96.44 345 VAL A C 1
ATOM 2374 O O . VAL A 1 345 ? 8.879 17.797 -10.311 1.00 96.44 345 VAL A O 1
ATOM 2377 N N . GLU A 1 346 ? 8.714 17.571 -12.532 1.00 97.19 346 GLU A N 1
ATOM 2378 C CA . GLU A 1 346 ? 7.254 17.724 -12.592 1.00 97.19 346 GLU A CA 1
ATOM 2379 C C . GLU A 1 346 ? 6.530 16.621 -11.801 1.00 97.19 346 GLU A C 1
ATOM 2381 O O . GLU A 1 346 ? 5.636 16.913 -11.009 1.00 97.19 346 GLU A O 1
ATOM 2386 N N . ALA A 1 347 ? 6.948 15.360 -11.953 1.00 97.06 347 ALA A N 1
ATOM 2387 C CA . ALA A 1 347 ? 6.388 14.236 -11.205 1.00 97.06 347 ALA A CA 1
ATOM 2388 C C . ALA A 1 347 ? 6.683 14.321 -9.697 1.00 97.06 347 ALA A C 1
ATOM 2390 O O . ALA A 1 347 ? 5.806 14.017 -8.890 1.00 97.06 347 ALA A O 1
ATOM 2391 N N . ALA A 1 348 ? 7.884 14.767 -9.305 1.00 97.38 348 ALA A N 1
ATOM 2392 C CA . ALA A 1 348 ? 8.218 15.017 -7.903 1.00 97.38 348 ALA A CA 1
ATOM 2393 C C . ALA A 1 348 ? 7.390 16.172 -7.314 1.00 97.38 348 ALA A C 1
ATOM 2395 O O . ALA A 1 348 ? 6.894 16.050 -6.200 1.00 97.38 348 ALA A O 1
ATOM 2396 N N . TRP A 1 349 ? 7.179 17.254 -8.070 1.00 96.25 349 TRP A N 1
ATOM 2397 C CA . TRP A 1 349 ? 6.349 18.385 -7.648 1.00 96.25 349 TRP A CA 1
ATOM 2398 C C . TRP A 1 349 ? 4.877 17.988 -7.481 1.00 96.25 349 TRP A C 1
ATOM 2400 O O . TRP A 1 349 ? 4.292 18.249 -6.434 1.00 96.25 349 TRP A O 1
ATOM 2410 N N . LYS A 1 350 ? 4.299 17.280 -8.463 1.00 96.56 350 LYS A N 1
ATOM 2411 C CA . LYS A 1 350 ? 2.944 16.704 -8.372 1.00 96.56 350 LYS A CA 1
ATOM 2412 C C . LYS A 1 350 ? 2.792 15.787 -7.157 1.00 96.56 350 LYS A C 1
ATOM 2414 O O . LYS A 1 350 ? 1.780 15.865 -6.468 1.00 96.56 350 LYS A O 1
ATOM 2419 N N . TYR A 1 351 ? 3.792 14.944 -6.891 1.00 96.38 351 TYR A N 1
ATOM 2420 C CA . TYR A 1 351 ? 3.821 14.074 -5.715 1.00 96.38 351 TYR A CA 1
ATOM 2421 C C . TYR A 1 351 ? 3.809 14.869 -4.410 1.00 96.38 351 TYR A C 1
ATOM 2423 O O . TYR A 1 351 ? 2.905 14.660 -3.605 1.00 96.38 351 TYR A O 1
ATOM 2431 N N . THR A 1 352 ? 4.739 15.810 -4.220 1.00 96.94 352 THR A N 1
ATOM 2432 C CA . THR A 1 352 ? 4.773 16.637 -3.007 1.00 96.94 352 THR A CA 1
ATOM 2433 C C . THR A 1 352 ? 3.472 17.414 -2.835 1.00 96.94 352 THR A C 1
ATOM 2435 O O . THR A 1 352 ? 2.837 17.291 -1.799 1.00 96.94 352 THR A O 1
ATOM 2438 N N . VAL A 1 353 ? 3.012 18.157 -3.847 1.00 97.44 353 VAL A N 1
ATOM 2439 C CA . VAL A 1 353 ? 1.810 18.997 -3.713 1.00 97.44 353 VAL A CA 1
ATOM 2440 C C . VAL A 1 353 ? 0.572 18.168 -3.362 1.00 97.44 353 VAL A C 1
ATOM 2442 O O . VAL A 1 353 ? -0.145 18.532 -2.435 1.00 97.44 353 VAL A O 1
ATOM 2445 N N . ILE A 1 354 ? 0.320 17.046 -4.045 1.00 96.88 354 ILE A N 1
ATOM 2446 C CA . ILE A 1 354 ? -0.900 16.256 -3.809 1.00 96.88 354 ILE A CA 1
ATOM 2447 C C . ILE A 1 354 ? -0.806 15.461 -2.496 1.00 96.88 354 ILE A C 1
ATOM 2449 O O . ILE A 1 354 ? -1.777 15.428 -1.739 1.00 96.88 354 ILE A O 1
ATOM 2453 N N . CYS A 1 355 ? 0.346 14.854 -2.181 1.00 97.12 355 CYS A N 1
ATOM 2454 C CA . CYS A 1 355 ? 0.498 14.105 -0.933 1.00 97.12 355 CYS A CA 1
ATOM 2455 C C . CYS A 1 355 ? 0.566 15.013 0.296 1.00 97.12 355 CYS A C 1
ATOM 2457 O O . CYS A 1 355 ? -0.136 14.725 1.259 1.00 97.12 355 CYS A O 1
ATOM 2459 N N . SER A 1 356 ? 1.335 16.105 0.273 1.00 97.25 356 SER A N 1
ATOM 2460 C CA . SER A 1 356 ? 1.418 17.039 1.404 1.00 97.25 356 SER A CA 1
ATOM 2461 C C . SER A 1 356 ? 0.090 17.771 1.631 1.00 97.25 356 SER A C 1
ATOM 2463 O O . SER A 1 356 ? -0.278 17.988 2.779 1.00 97.25 356 SER A O 1
ATOM 2465 N N . ALA A 1 357 ? -0.683 18.090 0.581 1.00 97.50 357 ALA A N 1
ATOM 2466 C CA . ALA A 1 357 ? -2.034 18.641 0.743 1.00 97.50 357 ALA A CA 1
ATOM 2467 C C . ALA A 1 357 ? -3.007 17.624 1.365 1.00 97.50 357 ALA A C 1
ATOM 2469 O O . ALA A 1 357 ? -3.737 17.962 2.295 1.00 97.50 357 ALA A O 1
ATOM 2470 N N . GLY A 1 358 ? -2.983 16.363 0.914 1.00 97.75 358 GLY A N 1
ATOM 2471 C CA . GLY A 1 358 ? -3.757 15.290 1.545 1.00 97.75 358 GLY A CA 1
ATOM 2472 C C . GLY A 1 358 ? -3.359 15.088 3.010 1.00 97.75 358 GLY A C 1
ATOM 2473 O O . GLY A 1 358 ? -4.201 15.104 3.902 1.00 97.75 358 GLY A O 1
ATOM 2474 N N . ILE A 1 359 ? -2.064 14.976 3.288 1.00 97.75 359 ILE A N 1
ATOM 2475 C CA . ILE A 1 359 ? -1.551 14.792 4.645 1.00 97.75 359 ILE A CA 1
ATOM 2476 C C . ILE A 1 359 ? -1.806 16.032 5.526 1.00 97.75 359 ILE A C 1
ATOM 2478 O O . ILE A 1 359 ? -2.066 15.867 6.713 1.00 97.75 359 ILE A O 1
ATOM 2482 N N . ALA A 1 360 ? -1.892 17.251 4.986 1.00 98.25 360 ALA A N 1
ATOM 2483 C CA . ALA A 1 360 ? -2.365 18.424 5.734 1.00 98.25 360 ALA A CA 1
ATOM 2484 C C . ALA A 1 360 ? -3.855 18.335 6.136 1.00 98.25 360 ALA A C 1
ATOM 2486 O O . ALA A 1 360 ? -4.210 18.750 7.239 1.00 98.25 360 ALA A O 1
ATOM 2487 N N . LEU A 1 361 ? -4.723 17.735 5.310 1.00 98.19 361 LEU A N 1
ATOM 2488 C CA . LEU A 1 361 ? -6.105 17.421 5.715 1.00 98.19 361 LEU A CA 1
ATOM 2489 C C . LEU A 1 361 ? -6.121 16.366 6.830 1.00 98.19 361 LEU A C 1
ATOM 2491 O O . LEU A 1 361 ? -6.852 16.517 7.807 1.00 98.19 361 LEU A O 1
ATOM 2495 N N . ALA A 1 362 ? -5.256 15.350 6.740 1.00 98.44 362 ALA A N 1
ATOM 2496 C CA . ALA A 1 362 ? -5.085 14.393 7.828 1.00 98.44 362 ALA A CA 1
ATOM 2497 C C . ALA A 1 362 ? -4.584 15.059 9.122 1.00 98.44 362 ALA A C 1
ATOM 2499 O O . ALA A 1 362 ? -5.077 14.689 10.179 1.00 98.44 362 ALA A O 1
ATOM 2500 N N . LEU A 1 363 ? -3.703 16.072 9.058 1.00 98.62 363 LEU A N 1
ATOM 2501 C CA . LEU A 1 363 ? -3.277 16.839 10.240 1.00 98.62 363 LEU A CA 1
ATOM 2502 C C . LEU A 1 363 ? -4.465 17.526 10.914 1.00 98.62 363 LEU A C 1
ATOM 2504 O O . LEU A 1 363 ? -4.614 17.432 12.128 1.00 98.62 363 LEU A O 1
ATOM 2508 N N . LEU A 1 364 ? -5.317 18.197 10.132 1.00 98.62 364 LEU A N 1
ATOM 2509 C CA . LEU A 1 364 ? -6.518 18.849 10.654 1.00 98.62 364 LEU A CA 1
ATOM 2510 C C . LEU A 1 364 ? -7.443 17.830 11.337 1.00 98.62 364 LEU A C 1
ATOM 2512 O O . LEU A 1 364 ? -7.927 18.085 12.436 1.00 98.62 364 LEU A O 1
ATOM 2516 N N . GLY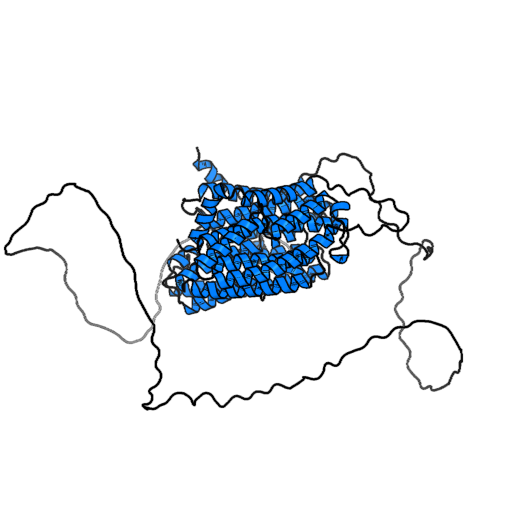 A 1 365 ? -7.617 16.647 10.743 1.00 98.62 365 GLY A N 1
ATOM 2517 C CA . GLY A 1 365 ? -8.330 15.542 11.382 1.00 98.62 365 GLY A CA 1
ATOM 2518 C C . GLY A 1 365 ? -7.668 15.059 12.681 1.00 98.62 365 GLY A C 1
ATOM 2519 O O . GLY A 1 365 ? -8.352 14.900 13.686 1.00 98.62 365 GLY A O 1
ATOM 2520 N N . THR A 1 366 ? -6.342 14.903 12.724 1.00 98.44 366 THR A N 1
ATOM 2521 C CA . THR A 1 366 ? -5.600 14.547 13.949 1.00 98.44 366 THR A CA 1
ATOM 2522 C C . THR A 1 366 ? -5.764 15.603 15.051 1.00 98.44 366 THR A C 1
ATOM 2524 O O . THR A 1 366 ? -5.965 15.248 16.211 1.00 98.44 366 THR A O 1
ATOM 2527 N N . VAL A 1 367 ? -5.747 16.894 14.702 1.00 98.50 367 VAL A N 1
ATOM 2528 C CA . VAL A 1 367 ? -5.995 18.009 15.636 1.00 98.50 367 VAL A CA 1
ATOM 2529 C C . VAL A 1 367 ? -7.435 17.990 16.164 1.00 98.50 367 VAL A C 1
ATOM 2531 O O . VAL A 1 367 ? -7.650 18.258 17.345 1.00 98.50 367 VAL A O 1
ATOM 2534 N N . LEU A 1 368 ? -8.419 17.619 15.338 1.00 98.56 368 LEU A N 1
ATOM 2535 C CA . LEU A 1 368 ? -9.810 17.458 15.775 1.00 98.56 368 LEU A CA 1
ATOM 2536 C C . LEU A 1 368 ? -10.006 16.233 16.690 1.00 98.56 368 LEU A C 1
ATOM 2538 O O . LEU A 1 368 ? -10.736 16.343 17.674 1.00 98.56 368 LEU A O 1
ATOM 2542 N N . ILE A 1 369 ? -9.317 15.108 16.445 1.00 98.19 369 ILE A N 1
ATOM 2543 C CA . ILE A 1 369 ? -9.288 13.968 17.386 1.00 98.19 369 ILE A CA 1
ATOM 2544 C C . ILE A 1 369 ? -8.664 14.382 18.724 1.00 98.19 369 ILE A C 1
ATOM 2546 O O . ILE A 1 369 ? -9.239 14.096 19.772 1.00 98.19 369 ILE A O 1
ATOM 2550 N N . TYR A 1 370 ? -7.536 15.102 18.706 1.00 98.00 370 TYR A N 1
ATOM 2551 C CA . TYR A 1 370 ? -6.924 15.644 19.923 1.00 98.00 370 TYR A CA 1
ATOM 2552 C C . TYR A 1 370 ? -7.892 16.564 20.679 1.00 98.00 370 TYR A C 1
ATOM 2554 O O . TYR A 1 370 ? -8.074 16.405 21.883 1.00 98.00 370 TYR A O 1
ATOM 2562 N N . TYR A 1 371 ? -8.567 17.485 19.984 1.00 98.12 371 TYR A N 1
ATOM 2563 C CA . TYR A 1 371 ? -9.574 18.358 20.588 1.00 98.12 371 TYR A CA 1
ATOM 2564 C C . TYR A 1 371 ? -10.711 17.553 21.242 1.00 98.12 371 TYR A C 1
ATOM 2566 O O . TYR A 1 371 ? -10.985 17.757 22.425 1.00 98.12 371 TYR A O 1
ATOM 2574 N N . ALA A 1 372 ? -11.305 16.587 20.530 1.00 97.69 372 ALA A N 1
ATOM 2575 C CA . ALA A 1 372 ? -12.339 15.709 21.083 1.00 97.69 372 ALA A CA 1
ATOM 2576 C C . ALA A 1 372 ? -11.843 14.951 22.328 1.00 97.69 372 ALA A C 1
ATOM 2578 O O . ALA A 1 372 ? -12.544 14.891 23.334 1.00 97.69 372 ALA A O 1
ATOM 2579 N N . ALA A 1 373 ? -10.608 14.442 22.304 1.00 97.69 373 ALA A N 1
ATOM 2580 C CA . ALA A 1 373 ? -10.000 13.741 23.431 1.00 97.69 373 ALA A CA 1
ATOM 2581 C C . ALA A 1 373 ? -9.761 14.649 24.648 1.00 97.69 373 ALA A C 1
ATOM 2583 O O . ALA A 1 373 ? -10.013 14.241 25.783 1.00 97.69 373 ALA A O 1
ATOM 2584 N N . ARG A 1 374 ? -9.318 15.897 24.444 1.00 97.56 374 ARG A N 1
ATOM 2585 C CA . ARG A 1 374 ? -9.139 16.857 25.546 1.00 97.56 374 ARG A CA 1
ATOM 2586 C C . ARG A 1 374 ? -10.476 17.268 26.167 1.00 97.56 374 ARG A C 1
ATOM 2588 O O . ARG A 1 374 ? -10.550 17.317 27.393 1.00 97.56 374 ARG A O 1
ATOM 2595 N N . GLN A 1 375 ? -11.524 17.464 25.361 1.00 96.94 375 GLN A N 1
ATOM 2596 C CA . GLN A 1 375 ? -12.886 17.728 25.854 1.00 96.94 375 GLN A CA 1
ATOM 2597 C C . GLN A 1 375 ? -13.495 16.503 26.567 1.00 96.94 375 GLN A C 1
ATOM 2599 O O . GLN A 1 375 ? -14.165 16.654 27.584 1.00 96.94 375 GLN A O 1
ATOM 2604 N N . ALA A 1 376 ? -13.166 15.286 26.124 1.00 95.56 376 ALA A N 1
ATOM 2605 C CA . ALA A 1 376 ? -13.488 14.022 26.796 1.00 95.56 376 ALA A CA 1
ATOM 2606 C C . ALA A 1 376 ? -12.724 13.787 28.124 1.00 95.56 376 ALA A C 1
ATOM 2608 O O . ALA A 1 376 ? -12.865 12.733 28.755 1.00 95.56 376 ALA A O 1
ATOM 2609 N N . GLY A 1 377 ? -11.880 14.736 28.546 1.00 95.75 377 GLY A N 1
ATOM 2610 C CA . GLY A 1 377 ? -11.080 14.655 29.768 1.00 95.75 377 GLY A CA 1
ATOM 2611 C C . GLY A 1 377 ? -9.840 13.760 29.669 1.00 95.75 377 GLY A C 1
ATOM 2612 O O . GLY A 1 377 ? -9.208 13.494 30.692 1.00 95.75 377 GLY A O 1
ATOM 2613 N N . VAL A 1 378 ? -9.454 13.296 28.473 1.00 96.00 378 VAL A N 1
ATOM 2614 C CA . VAL A 1 378 ? -8.225 12.507 28.284 1.00 96.00 378 VAL A CA 1
ATOM 2615 C C . VAL A 1 378 ? -7.006 13.400 28.575 1.00 96.00 378 VAL A C 1
ATOM 2617 O O . VAL A 1 378 ? -6.924 14.506 28.022 1.00 96.00 378 VAL A O 1
ATOM 2620 N N . PRO A 1 379 ? -6.053 12.969 29.430 1.00 94.38 379 PRO A N 1
ATOM 2621 C CA . PRO A 1 379 ? -4.844 13.736 29.723 1.00 94.38 379 PRO A CA 1
ATOM 2622 C C . PRO A 1 379 ? -4.034 14.052 28.465 1.00 94.38 379 PRO A C 1
ATOM 2624 O O . PRO A 1 379 ? -3.911 13.221 27.571 1.00 94.38 379 PRO A O 1
ATOM 2627 N N . GLU A 1 380 ? -3.430 15.239 28.422 1.00 91.94 380 GLU A N 1
ATOM 2628 C CA . GLU A 1 380 ? -2.710 15.759 27.250 1.00 91.94 380 GLU A CA 1
ATOM 2629 C C . GLU A 1 380 ? -1.654 14.792 26.697 1.00 91.94 380 GLU A C 1
ATOM 2631 O O . GLU A 1 380 ? -1.666 14.491 25.507 1.00 91.94 380 GLU A O 1
ATOM 2636 N N . ALA A 1 381 ? -0.835 14.204 27.574 1.00 89.06 381 ALA A N 1
ATOM 2637 C CA . ALA A 1 381 ? 0.204 13.233 27.216 1.00 89.06 381 ALA A CA 1
ATOM 2638 C C . ALA A 1 381 ? -0.317 11.880 26.673 1.00 89.06 381 ALA A C 1
ATOM 2640 O O . ALA A 1 381 ? 0.488 11.027 26.306 1.00 89.06 381 ALA A O 1
ATOM 2641 N N . ALA A 1 382 ? -1.638 11.666 26.641 1.00 92.25 382 ALA A N 1
ATOM 2642 C CA . ALA A 1 382 ? -2.288 10.478 26.083 1.00 92.25 382 ALA A CA 1
ATOM 2643 C C . ALA A 1 382 ? -3.400 10.810 25.063 1.00 92.25 382 ALA A C 1
ATOM 2645 O O . ALA A 1 382 ? -3.970 9.904 24.460 1.00 92.25 382 ALA A O 1
ATOM 2646 N N . ALA A 1 383 ? -3.689 12.093 24.814 1.00 94.75 383 ALA A N 1
ATOM 2647 C CA . ALA A 1 383 ? -4.742 12.551 23.899 1.00 94.75 383 ALA A CA 1
ATOM 2648 C C . ALA A 1 383 ? -4.405 12.363 22.400 1.00 94.75 383 ALA A C 1
ATOM 2650 O O . ALA A 1 383 ? -5.209 12.712 21.537 1.00 94.75 383 ALA A O 1
ATOM 2651 N N . LEU A 1 384 ? -3.231 11.800 22.094 1.00 95.69 384 LEU A N 1
ATOM 2652 C CA . LEU A 1 384 ? -2.825 11.319 20.769 1.00 95.69 384 LEU A CA 1
ATOM 2653 C C . LEU A 1 384 ? -2.398 9.838 20.761 1.00 95.69 384 LEU A C 1
ATOM 2655 O O . LEU A 1 384 ? -2.085 9.332 19.686 1.00 95.69 384 LEU A O 1
ATOM 2659 N N . ASP A 1 385 ? -2.402 9.119 21.894 1.00 95.00 385 ASP A N 1
ATOM 2660 C CA . ASP A 1 385 ? -2.127 7.674 21.888 1.00 95.00 385 ASP A CA 1
ATOM 2661 C C . ASP A 1 385 ? -3.334 6.922 21.321 1.00 95.00 385 ASP A C 1
ATOM 2663 O O . ASP A 1 385 ? -4.423 6.934 21.904 1.00 95.00 385 ASP A O 1
ATOM 2667 N N . TRP A 1 386 ? -3.143 6.234 20.194 1.00 94.12 386 TRP A N 1
ATOM 2668 C CA . TRP A 1 386 ? -4.260 5.607 19.488 1.00 94.12 386 TRP A CA 1
ATOM 2669 C C . TRP A 1 386 ? -4.965 4.525 20.321 1.00 94.12 386 TRP A C 1
ATOM 2671 O O . TRP A 1 386 ? -6.175 4.345 20.171 1.00 94.12 386 TRP A O 1
ATOM 2681 N N . THR A 1 387 ? -4.255 3.844 21.234 1.00 92.25 387 THR A N 1
ATOM 2682 C CA . THR A 1 387 ? -4.879 2.844 22.115 1.00 92.25 387 THR A CA 1
ATOM 2683 C C . THR A 1 387 ? -5.706 3.452 23.242 1.00 92.25 387 THR A C 1
ATOM 2685 O O . THR A 1 387 ? -6.799 2.963 23.518 1.00 92.25 387 THR A O 1
ATOM 2688 N N . THR A 1 388 ? -5.250 4.546 23.849 1.00 93.88 388 THR A N 1
ATOM 2689 C CA . THR A 1 388 ? -6.008 5.296 24.858 1.00 93.88 388 THR A CA 1
ATOM 2690 C C . THR A 1 388 ? -7.251 5.926 24.238 1.00 93.88 388 THR A C 1
ATOM 2692 O O . THR A 1 388 ? -8.320 5.884 24.841 1.00 93.88 388 THR A O 1
ATOM 2695 N N . LEU A 1 389 ? -7.139 6.446 23.012 1.00 95.50 389 LEU A N 1
ATOM 2696 C CA . LEU A 1 389 ? -8.266 6.989 22.253 1.00 95.50 389 LEU A CA 1
ATOM 2697 C C . LEU A 1 389 ? -9.313 5.918 21.924 1.00 95.50 389 LEU A C 1
ATOM 2699 O O . LEU A 1 389 ? -10.499 6.161 22.122 1.00 95.50 389 LEU A O 1
ATOM 2703 N N . ALA A 1 390 ? -8.900 4.720 21.499 1.00 94.25 390 ALA A N 1
ATOM 2704 C CA . ALA A 1 390 ? -9.822 3.604 21.279 1.00 94.25 390 ALA A CA 1
ATOM 2705 C C . ALA A 1 390 ? -10.483 3.125 22.591 1.00 94.25 390 ALA A C 1
ATOM 2707 O O . ALA A 1 390 ? -11.684 2.873 22.621 1.00 94.25 390 ALA A O 1
ATOM 2708 N N . ALA A 1 391 ? -9.731 3.070 23.696 1.00 93.44 391 ALA A N 1
ATOM 2709 C CA . ALA A 1 391 ? -10.228 2.672 25.019 1.00 93.44 391 ALA A CA 1
ATOM 2710 C C . ALA A 1 391 ? -11.049 3.757 25.757 1.00 93.44 391 ALA A C 1
ATOM 2712 O O . ALA A 1 391 ? -11.529 3.511 26.866 1.00 93.44 391 ALA A O 1
ATOM 2713 N N . ARG A 1 392 ? -11.183 4.957 25.175 1.00 94.88 392 ARG A N 1
ATOM 2714 C CA . ARG A 1 392 ? -12.000 6.089 25.662 1.00 94.88 392 ARG A CA 1
ATOM 2715 C C . ARG A 1 392 ? -12.949 6.632 24.588 1.00 94.88 392 ARG A C 1
ATOM 2717 O O . ARG A 1 392 ? -13.440 7.757 24.695 1.00 94.88 392 ARG A O 1
ATOM 2724 N N . ALA A 1 393 ? -13.182 5.844 23.539 1.00 94.56 393 ALA A N 1
ATOM 2725 C CA . ALA A 1 393 ? -13.972 6.235 22.379 1.00 94.56 393 ALA A CA 1
ATOM 2726 C C . ALA A 1 393 ? -15.445 6.526 22.729 1.00 94.56 393 ALA A C 1
ATOM 2728 O O . ALA A 1 393 ? -16.071 7.342 22.063 1.00 94.56 393 ALA A O 1
ATOM 2729 N N . ASP A 1 394 ? -15.944 5.947 23.830 1.00 94.00 394 ASP A N 1
ATOM 2730 C CA . ASP A 1 394 ? -17.249 6.207 24.457 1.00 94.00 394 ASP A CA 1
ATOM 2731 C C . ASP A 1 394 ? -17.482 7.678 24.846 1.00 94.00 394 ASP A C 1
ATOM 2733 O O . ASP A 1 394 ? -18.618 8.079 25.086 1.00 94.00 394 ASP A O 1
ATOM 2737 N N . ARG A 1 395 ? -16.410 8.477 24.931 1.00 95.56 395 ARG A N 1
ATOM 2738 C CA . ARG A 1 395 ? -16.432 9.871 25.405 1.00 95.56 395 ARG A CA 1
ATOM 2739 C C . ARG A 1 395 ? -16.084 10.896 24.336 1.00 95.56 395 ARG A C 1
ATOM 2741 O O . ARG A 1 395 ? -16.154 12.091 24.611 1.00 95.56 395 ARG A O 1
ATOM 2748 N N . LEU A 1 396 ? -15.641 10.452 23.162 1.00 97.19 396 LEU A N 1
ATOM 2749 C CA . LEU A 1 396 ? -15.268 11.354 22.078 1.00 97.19 396 LEU A CA 1
ATOM 2750 C C . LEU A 1 396 ? -16.538 11.927 21.445 1.00 97.19 396 LEU A C 1
ATOM 2752 O O . LEU A 1 396 ? -17.470 11.184 21.148 1.00 97.19 396 LEU A O 1
ATOM 2756 N N . ASP A 1 397 ? -16.562 13.240 21.212 1.00 97.75 397 ASP A N 1
ATOM 2757 C CA . ASP A 1 397 ? -17.690 13.890 20.542 1.00 97.75 397 ASP A CA 1
ATOM 2758 C C . ASP A 1 397 ? -17.945 13.236 19.164 1.00 97.75 397 ASP A C 1
ATOM 2760 O O . ASP A 1 397 ? -17.019 13.201 18.336 1.00 97.75 397 ASP A O 1
ATOM 2764 N N . PRO A 1 398 ? -19.153 12.698 18.893 1.00 97.31 398 PRO A N 1
ATOM 2765 C CA . PRO A 1 398 ? -19.395 11.934 17.675 1.00 97.31 398 PRO A CA 1
ATOM 2766 C C . PRO A 1 398 ? -19.265 12.744 16.385 1.00 97.31 398 PRO A C 1
ATOM 2768 O O . PRO A 1 398 ? -18.811 12.201 15.379 1.00 97.31 398 PRO A O 1
ATOM 2771 N N . ASP A 1 399 ? -19.618 14.029 16.373 1.00 97.94 399 ASP A N 1
ATOM 2772 C CA . ASP A 1 399 ? -19.650 14.814 15.136 1.00 97.94 399 ASP A CA 1
ATOM 2773 C C . ASP A 1 399 ? -18.300 15.471 14.827 1.00 97.94 399 ASP A C 1
ATOM 2775 O O . ASP A 1 399 ? -17.869 15.468 13.668 1.00 97.94 399 ASP A O 1
ATOM 2779 N N . VAL A 1 400 ? -17.551 15.889 15.853 1.00 98.06 400 VAL A N 1
ATOM 2780 C CA . VAL A 1 400 ? -16.121 16.205 15.721 1.00 98.06 400 VAL A CA 1
ATOM 2781 C C . VAL A 1 400 ? -15.358 14.972 15.237 1.00 98.06 400 VAL A C 1
ATOM 2783 O O . VAL A 1 400 ? -14.572 15.075 14.294 1.00 98.06 400 VAL A O 1
ATOM 2786 N N . THR A 1 401 ? -15.613 13.795 15.819 1.00 98.06 401 THR A N 1
ATOM 2787 C CA . THR A 1 401 ? -14.952 12.543 15.415 1.00 98.06 401 THR A CA 1
ATOM 2788 C C . THR A 1 401 ? -15.327 12.149 13.986 1.00 98.06 401 THR A C 1
ATOM 2790 O O . THR A 1 401 ? -14.451 11.771 13.208 1.00 98.06 401 THR A O 1
ATOM 2793 N N . ARG A 1 402 ? -16.594 12.308 13.583 1.00 98.19 402 ARG A N 1
ATOM 2794 C CA . ARG A 1 402 ? -17.066 12.084 12.206 1.00 98.19 402 ARG A CA 1
ATOM 2795 C C . ARG A 1 402 ? -16.316 12.974 11.210 1.00 98.19 402 ARG A C 1
ATOM 2797 O O . ARG A 1 402 ? -15.737 12.459 10.253 1.00 98.19 402 ARG A O 1
ATOM 2804 N N . LEU A 1 403 ? -16.260 14.286 11.457 1.00 98.38 403 LEU A N 1
ATOM 2805 C CA . LEU A 1 403 ? -15.525 15.243 10.619 1.00 98.38 403 LEU A CA 1
ATOM 2806 C C . LEU A 1 403 ? -14.025 14.913 10.555 1.00 98.38 403 LEU A C 1
ATOM 2808 O O . LEU A 1 403 ? -13.441 14.856 9.470 1.00 98.38 403 LEU A O 1
ATOM 2812 N N . ALA A 1 404 ? -13.412 14.649 11.710 1.00 98.44 404 ALA A N 1
ATOM 2813 C CA . ALA A 1 404 ? -11.999 14.321 11.829 1.00 98.44 404 ALA A CA 1
ATOM 2814 C C . ALA A 1 404 ? -11.621 13.070 11.023 1.00 98.44 404 ALA A C 1
ATOM 2816 O O . ALA A 1 404 ? -10.656 13.082 10.257 1.00 98.44 404 ALA A O 1
ATOM 2817 N N . VAL A 1 405 ? -12.415 12.004 11.148 1.00 98.00 405 VAL A N 1
ATOM 2818 C CA . VAL A 1 405 ? -12.204 10.733 10.446 1.00 98.00 405 VAL A CA 1
ATOM 2819 C C . VAL A 1 405 ? -12.412 10.892 8.940 1.00 98.00 405 VAL A C 1
ATOM 2821 O O . VAL A 1 405 ? -11.635 10.331 8.172 1.00 98.00 405 VAL A O 1
ATOM 2824 N N . GLY A 1 406 ? -13.376 11.704 8.494 1.00 98.25 406 GLY A N 1
ATOM 2825 C CA . GLY A 1 406 ? -13.539 12.037 7.073 1.00 98.25 406 GLY A CA 1
ATOM 2826 C C . GLY A 1 406 ? -12.292 12.700 6.468 1.00 98.25 406 GLY A C 1
ATOM 2827 O O . GLY A 1 406 ? -11.819 12.291 5.404 1.00 98.25 406 GLY A O 1
ATOM 2828 N N . LEU A 1 407 ? -11.705 13.669 7.178 1.00 98.56 407 LEU A N 1
ATOM 2829 C CA . LEU A 1 407 ? -10.467 14.349 6.774 1.00 98.56 407 LEU A CA 1
ATOM 2830 C C . LEU A 1 407 ? -9.247 13.410 6.785 1.00 98.56 407 LEU A C 1
ATOM 2832 O O . LEU A 1 407 ? -8.436 13.432 5.856 1.00 98.56 407 LEU A O 1
ATOM 2836 N N . VAL A 1 408 ? -9.142 12.538 7.792 1.00 98.62 408 VAL A N 1
ATOM 2837 C CA . VAL A 1 408 ? -8.104 11.497 7.887 1.00 98.62 408 VAL A CA 1
ATOM 2838 C C . VAL A 1 408 ? -8.214 10.481 6.746 1.00 98.62 408 VAL A C 1
ATOM 2840 O O . VAL A 1 408 ? -7.197 10.169 6.126 1.00 98.62 408 VAL A O 1
ATOM 2843 N N . VAL A 1 409 ? -9.419 9.992 6.426 1.00 98.38 409 VAL A N 1
ATOM 2844 C CA . VAL A 1 409 ? -9.657 9.062 5.305 1.00 98.38 409 VAL A CA 1
ATOM 2845 C C . VAL A 1 409 ? -9.252 9.702 3.980 1.00 98.38 409 VAL A C 1
ATOM 2847 O O . VAL A 1 409 ? -8.551 9.067 3.195 1.00 98.38 409 VAL A O 1
ATOM 2850 N N . LEU A 1 410 ? -9.619 10.964 3.740 1.00 97.62 410 LEU A N 1
ATOM 2851 C CA . LEU A 1 410 ? -9.220 11.684 2.529 1.00 97.62 410 LEU A CA 1
ATOM 2852 C C . LEU A 1 410 ? -7.695 11.892 2.459 1.00 97.62 410 LEU A C 1
ATOM 2854 O O . LEU A 1 410 ? -7.090 11.704 1.402 1.00 97.62 410 LEU A O 1
ATOM 2858 N N . GLY A 1 411 ? -7.062 12.234 3.583 1.00 98.00 411 GLY A N 1
ATOM 2859 C CA . GLY A 1 411 ? -5.640 12.563 3.643 1.00 98.00 411 GLY A CA 1
ATOM 2860 C C . GLY A 1 411 ? -4.689 11.365 3.593 1.00 98.00 411 GLY A C 1
ATOM 2861 O O . GLY A 1 411 ? -3.812 11.301 2.728 1.00 98.00 411 GLY A O 1
ATOM 2862 N N . PHE A 1 412 ? -4.882 10.371 4.465 1.00 98.44 412 PHE A N 1
ATOM 2863 C CA . PHE A 1 412 ? -4.141 9.108 4.372 1.00 98.44 412 PHE A CA 1
ATOM 2864 C C . PHE A 1 412 ? -4.545 8.316 3.121 1.00 98.44 412 PHE A C 1
ATOM 2866 O O . PHE A 1 412 ? -3.696 7.649 2.535 1.00 98.44 412 PHE A O 1
ATOM 2873 N N . GLY A 1 413 ? -5.790 8.443 2.646 1.00 97.75 413 GLY A N 1
ATOM 2874 C CA . GLY A 1 413 ? -6.237 7.881 1.370 1.00 97.75 413 GLY A CA 1
ATOM 2875 C C . GLY A 1 413 ? -5.459 8.439 0.177 1.00 97.75 413 GLY A C 1
ATOM 2876 O O . GLY A 1 413 ? -4.963 7.659 -0.633 1.00 97.75 413 GLY A O 1
ATOM 2877 N N . ALA A 1 414 ? -5.244 9.759 0.112 1.00 96.44 414 ALA A N 1
ATOM 2878 C CA . ALA A 1 414 ? -4.381 10.384 -0.896 1.00 96.44 414 ALA A CA 1
ATOM 2879 C C . ALA A 1 414 ? -2.967 9.780 -0.896 1.00 96.44 414 ALA A C 1
ATOM 2881 O O . ALA A 1 414 ? -2.414 9.461 -1.950 1.00 96.44 414 ALA A O 1
ATOM 2882 N N . LYS A 1 415 ? -2.396 9.577 0.296 1.00 97.56 415 LYS A N 1
ATOM 2883 C CA . LYS A 1 415 ? -1.064 8.991 0.498 1.00 97.56 415 LYS A CA 1
ATOM 2884 C C . LYS A 1 415 ? -1.006 7.488 0.176 1.00 97.56 415 LYS A C 1
ATOM 2886 O O . LYS A 1 415 ? 0.016 7.017 -0.319 1.00 97.56 415 LYS A O 1
ATOM 2891 N N . ALA A 1 416 ? -2.102 6.762 0.388 1.00 97.38 416 ALA A N 1
ATOM 2892 C CA . ALA A 1 416 ? -2.298 5.370 -0.020 1.00 97.38 416 ALA A CA 1
ATOM 2893 C C . ALA A 1 416 ? -2.717 5.214 -1.502 1.00 97.38 416 ALA A C 1
ATOM 2895 O O . ALA A 1 416 ? -2.936 4.097 -1.965 1.00 97.38 416 ALA A O 1
ATOM 2896 N N . GLY A 1 417 ? -2.811 6.310 -2.267 1.00 96.12 417 GLY A N 1
ATOM 2897 C CA . GLY A 1 417 ? -3.136 6.283 -3.697 1.00 96.12 417 GLY A CA 1
ATOM 2898 C C . GLY A 1 417 ? -4.616 6.049 -4.023 1.00 96.12 417 GLY A C 1
ATOM 2899 O O . GLY A 1 417 ? -4.935 5.713 -5.164 1.00 96.12 417 GLY A O 1
ATOM 2900 N N . LEU A 1 418 ? -5.517 6.225 -3.053 1.00 97.88 418 LEU A N 1
ATOM 2901 C CA . LEU A 1 418 ? -6.962 6.121 -3.250 1.00 97.88 418 LEU A CA 1
ATOM 2902 C C . LEU A 1 418 ? -7.522 7.343 -3.997 1.00 97.88 418 LEU A C 1
ATOM 2904 O O . LEU A 1 418 ? -7.008 8.463 -3.915 1.00 97.88 418 LEU A O 1
ATOM 2908 N N . ALA A 1 419 ? -8.614 7.130 -4.726 1.00 97.44 419 ALA A N 1
ATOM 2909 C CA . ALA A 1 419 ? -9.389 8.194 -5.345 1.00 97.44 419 ALA A CA 1
ATOM 2910 C C . ALA A 1 419 ? -10.134 9.035 -4.278 1.00 97.44 419 ALA A C 1
ATOM 2912 O O . ALA A 1 419 ? -10.576 8.483 -3.269 1.00 97.44 419 ALA A O 1
ATOM 2913 N N . PRO A 1 420 ? -10.308 10.357 -4.491 1.00 95.19 420 PRO A N 1
ATOM 2914 C CA . PRO A 1 420 ? -9.986 11.092 -5.718 1.00 95.19 420 PRO A CA 1
ATOM 2915 C C . PRO A 1 420 ? -8.508 11.496 -5.860 1.00 95.19 420 PRO A C 1
ATOM 2917 O O . PRO A 1 420 ? -8.033 11.612 -6.987 1.00 95.19 420 PRO A O 1
ATOM 2920 N N . LEU A 1 421 ? -7.745 11.639 -4.771 1.00 94.81 421 LEU A N 1
ATOM 2921 C CA . LEU A 1 421 ? -6.403 12.259 -4.747 1.00 94.81 421 LEU A CA 1
ATOM 2922 C C . LEU A 1 421 ? -5.241 11.350 -5.228 1.00 94.81 421 LEU A C 1
ATOM 2924 O O . LEU A 1 421 ? -4.086 11.523 -4.846 1.00 94.81 421 LEU A O 1
ATOM 2928 N N . HIS A 1 422 ? -5.532 10.406 -6.121 1.00 94.88 422 HIS A N 1
ATOM 2929 C CA . HIS A 1 422 ? -4.618 9.380 -6.639 1.00 94.88 422 HIS A CA 1
ATOM 2930 C C . HIS A 1 422 ? -3.637 9.858 -7.733 1.00 94.88 422 HIS A C 1
ATOM 2932 O O . HIS A 1 422 ? -2.690 9.148 -8.075 1.00 94.88 422 HIS A O 1
ATOM 2938 N N . ALA A 1 423 ? -3.874 11.028 -8.340 1.00 94.00 423 ALA A N 1
ATOM 2939 C CA . ALA A 1 423 ? -3.292 11.405 -9.638 1.00 94.00 423 ALA A CA 1
ATOM 2940 C C . ALA A 1 423 ? -1.749 11.505 -9.669 1.00 94.00 423 ALA A C 1
ATOM 2942 O O . ALA A 1 423 ? -1.144 11.394 -10.736 1.00 94.00 423 ALA A O 1
ATOM 2943 N N . TRP A 1 424 ? -1.101 11.667 -8.511 1.00 95.94 424 TRP A N 1
ATOM 2944 C CA . TRP A 1 424 ? 0.360 11.674 -8.379 1.00 95.94 424 TRP A CA 1
ATOM 2945 C C . TRP A 1 424 ? 1.011 10.315 -8.677 1.00 95.94 424 TRP A C 1
ATOM 2947 O O . TRP A 1 424 ? 2.130 10.263 -9.193 1.00 95.94 424 TRP A O 1
ATOM 2957 N N . LEU A 1 425 ? 0.323 9.218 -8.349 1.00 94.81 425 LEU A N 1
ATOM 2958 C CA . LEU A 1 425 ? 0.876 7.865 -8.286 1.00 94.81 425 LEU A CA 1
ATOM 2959 C C . LEU A 1 425 ? 1.469 7.371 -9.624 1.00 94.81 425 LEU A C 1
ATOM 2961 O O . LEU A 1 425 ? 2.641 6.976 -9.639 1.00 94.81 425 LEU A O 1
ATOM 2965 N N . PRO A 1 426 ? 0.754 7.416 -10.771 1.00 96.31 426 PRO A N 1
ATOM 2966 C CA . PRO A 1 426 ? 1.312 6.969 -12.052 1.00 96.31 426 PRO A CA 1
ATOM 2967 C C . PRO A 1 426 ? 2.434 7.881 -12.572 1.00 96.31 426 PRO A C 1
ATOM 2969 O O . PRO A 1 426 ? 3.349 7.403 -13.250 1.00 96.31 426 PRO A O 1
ATOM 2972 N N . ASP A 1 427 ? 2.389 9.180 -12.265 1.00 96.12 427 ASP A N 1
ATOM 2973 C CA . ASP A 1 427 ? 3.406 10.148 -12.676 1.00 96.12 427 ASP A CA 1
ATOM 2974 C C . ASP A 1 427 ? 4.713 9.877 -11.925 1.00 96.12 427 ASP A C 1
ATOM 2976 O O . ASP A 1 427 ? 5.734 9.604 -12.567 1.00 96.12 427 ASP A O 1
ATOM 2980 N N . ALA A 1 428 ? 4.665 9.831 -10.590 1.00 96.31 428 ALA A N 1
ATOM 2981 C CA . ALA A 1 428 ? 5.814 9.543 -9.735 1.00 96.31 428 ALA A CA 1
ATOM 2982 C C . ALA A 1 428 ? 6.480 8.203 -10.097 1.00 96.31 428 ALA A C 1
ATOM 2984 O O . ALA A 1 428 ? 7.685 8.159 -10.361 1.00 96.31 428 ALA A O 1
ATOM 2985 N N . HIS A 1 429 ? 5.694 7.127 -10.223 1.00 96.19 429 HIS A N 1
ATOM 2986 C CA . HIS A 1 429 ? 6.214 5.802 -10.568 1.00 96.19 429 HIS A CA 1
ATOM 2987 C C . HIS A 1 429 ? 6.855 5.709 -11.952 1.00 96.19 429 HIS A C 1
ATOM 2989 O O . HIS A 1 429 ? 7.781 4.914 -12.134 1.00 96.19 429 HIS A O 1
ATOM 2995 N N . SER A 1 430 ? 6.395 6.499 -12.930 1.00 94.31 430 SER A N 1
ATOM 2996 C CA . SER A 1 430 ? 6.991 6.509 -14.272 1.00 94.31 430 SER A CA 1
ATOM 2997 C C . SER A 1 430 ? 8.427 7.053 -14.259 1.00 94.31 430 SER A C 1
ATOM 2999 O O . SER A 1 430 ? 9.317 6.496 -14.916 1.00 94.31 430 SER A O 1
ATOM 3001 N N . GLN A 1 431 ? 8.669 8.094 -13.457 1.00 95.81 431 GLN A N 1
ATOM 3002 C CA . GLN A 1 431 ? 9.934 8.830 -13.427 1.00 95.81 431 GLN A CA 1
ATOM 3003 C C . GLN A 1 431 ? 10.945 8.268 -12.429 1.00 95.81 431 GLN A C 1
ATOM 3005 O O . GLN A 1 431 ? 12.144 8.275 -12.722 1.00 95.81 431 GLN A O 1
ATOM 3010 N N . ALA A 1 432 ? 10.470 7.750 -11.294 1.00 95.19 432 ALA A N 1
ATOM 3011 C CA . ALA A 1 432 ? 11.325 7.281 -10.215 1.00 95.19 432 ALA A CA 1
ATOM 3012 C C . ALA A 1 432 ? 12.273 6.127 -10.636 1.00 95.19 432 ALA A C 1
ATOM 3014 O O . ALA A 1 432 ? 11.945 5.315 -11.524 1.00 95.19 432 ALA A O 1
ATOM 3015 N N . PRO A 1 433 ? 13.445 6.026 -9.970 1.00 95.50 433 PRO A N 1
ATOM 3016 C CA . PRO A 1 433 ? 14.303 4.842 -9.977 1.00 95.50 433 PRO A CA 1
ATOM 3017 C C . PRO A 1 433 ? 13.502 3.554 -9.746 1.00 95.50 433 PRO A C 1
ATOM 3019 O O . PRO A 1 433 ? 12.588 3.523 -8.924 1.00 95.50 433 PRO A O 1
ATOM 3022 N N . ALA A 1 434 ? 13.834 2.467 -10.445 1.00 95.19 434 ALA A N 1
ATOM 3023 C CA . ALA A 1 434 ? 13.043 1.233 -10.358 1.00 95.19 434 ALA A CA 1
ATOM 3024 C C . ALA A 1 434 ? 12.985 0.619 -8.935 1.00 95.19 434 ALA A C 1
ATOM 3026 O O . ALA A 1 434 ? 11.888 0.237 -8.523 1.00 95.19 434 ALA A O 1
ATOM 3027 N N . PRO A 1 435 ? 14.079 0.600 -8.140 1.00 95.56 435 PRO A N 1
ATOM 3028 C CA . PRO A 1 435 ? 14.017 0.183 -6.736 1.00 95.56 435 PRO A CA 1
ATOM 3029 C C . PRO A 1 435 ? 13.215 1.142 -5.841 1.00 95.56 435 PRO A C 1
ATOM 3031 O O . PRO A 1 435 ? 12.571 0.706 -4.893 1.00 95.56 435 PRO A O 1
ATOM 3034 N N . VAL A 1 436 ? 13.192 2.442 -6.154 1.00 97.31 436 VAL A N 1
ATOM 3035 C CA . VAL A 1 436 ? 12.361 3.418 -5.427 1.00 97.31 436 VAL A CA 1
ATOM 3036 C C . VAL A 1 436 ? 10.882 3.168 -5.721 1.00 97.31 436 VAL A C 1
ATOM 3038 O O . VAL A 1 436 ? 10.088 3.114 -4.789 1.00 97.31 436 VAL A O 1
ATOM 3041 N N . SER A 1 437 ? 10.505 2.914 -6.979 1.00 98.00 437 SER A N 1
ATOM 3042 C CA . SER A 1 437 ? 9.135 2.502 -7.322 1.00 98.00 437 SER A CA 1
ATOM 3043 C C . SER A 1 437 ? 8.726 1.185 -6.653 1.00 98.00 437 SER A C 1
ATOM 3045 O O . SER A 1 437 ? 7.574 1.059 -6.241 1.00 98.00 437 SER A O 1
ATOM 3047 N N . ALA A 1 438 ? 9.657 0.237 -6.494 1.00 97.94 438 ALA A N 1
ATOM 3048 C CA . ALA A 1 438 ? 9.438 -0.989 -5.728 1.00 97.94 438 ALA A CA 1
ATOM 3049 C C . ALA A 1 438 ? 9.133 -0.707 -4.243 1.00 97.94 438 ALA A C 1
ATOM 3051 O O . ALA A 1 438 ? 8.174 -1.264 -3.722 1.00 97.94 438 ALA A O 1
ATOM 3052 N N . LEU A 1 439 ? 9.870 0.193 -3.580 1.00 98.38 439 LEU A N 1
ATOM 3053 C CA . LEU A 1 439 ? 9.579 0.617 -2.199 1.00 98.38 439 LEU A CA 1
ATOM 3054 C C . LEU A 1 439 ? 8.248 1.378 -2.086 1.00 98.38 439 LEU A C 1
ATOM 3056 O O . LEU A 1 439 ? 7.419 1.067 -1.231 1.00 98.38 439 LEU A O 1
ATOM 3060 N N . MET A 1 440 ? 8.031 2.361 -2.966 1.00 97.81 440 MET A N 1
ATOM 3061 C CA . MET A 1 440 ? 6.831 3.199 -2.969 1.00 97.81 440 MET A CA 1
ATOM 3062 C C . MET A 1 440 ? 5.564 2.353 -3.139 1.00 97.81 440 MET A C 1
ATOM 3064 O O . MET A 1 440 ? 4.699 2.364 -2.271 1.00 97.81 440 MET A O 1
ATOM 3068 N N . SER A 1 441 ? 5.469 1.565 -4.213 1.00 97.00 441 SER A N 1
ATOM 3069 C CA . SER A 1 441 ? 4.278 0.743 -4.449 1.00 97.00 441 SER A CA 1
ATOM 3070 C C . SER A 1 441 ? 4.225 -0.475 -3.539 1.00 97.00 441 SER A C 1
ATOM 3072 O O . SER A 1 441 ? 3.137 -0.985 -3.301 1.00 97.00 441 SER A O 1
ATOM 3074 N N . GLY A 1 442 ? 5.377 -0.998 -3.118 1.00 94.12 442 GLY A N 1
ATOM 3075 C CA . GLY A 1 442 ? 5.433 -2.247 -2.377 1.00 94.12 442 GLY A CA 1
ATOM 3076 C C . GLY A 1 442 ? 5.083 -2.085 -0.901 1.00 94.12 442 GLY A C 1
ATOM 3077 O O . GLY A 1 442 ? 4.538 -3.010 -0.309 1.00 94.12 442 GLY A O 1
ATOM 3078 N N . VAL A 1 443 ? 5.382 -0.934 -0.285 1.00 97.62 443 VAL A N 1
ATOM 3079 C CA . VAL A 1 443 ? 5.105 -0.771 1.149 1.00 97.62 443 VAL A CA 1
ATOM 3080 C C . VAL A 1 443 ? 4.757 0.639 1.627 1.00 97.62 443 VAL A C 1
ATOM 3082 O O . VAL A 1 443 ? 4.054 0.738 2.627 1.00 97.62 443 VAL A O 1
ATOM 3085 N N . LEU A 1 444 ? 5.116 1.730 0.936 1.00 98.31 444 LEU A N 1
ATOM 3086 C CA . LEU A 1 444 ? 4.693 3.073 1.386 1.00 98.31 444 LEU A CA 1
ATOM 3087 C C . LEU A 1 444 ? 3.160 3.216 1.416 1.00 98.31 444 LEU A C 1
ATOM 3089 O O . LEU A 1 444 ? 2.611 3.729 2.390 1.00 98.31 444 LEU A O 1
ATOM 3093 N N . LEU A 1 445 ? 2.477 2.723 0.380 1.00 98.44 445 LEU A N 1
ATOM 3094 C CA . LEU A 1 445 ? 1.011 2.693 0.323 1.00 98.44 445 LEU A CA 1
ATOM 3095 C C . LEU A 1 445 ? 0.430 1.879 1.498 1.00 98.44 445 LEU A C 1
ATOM 3097 O O . LEU A 1 445 ? -0.453 2.364 2.206 1.00 98.44 445 LEU A O 1
ATOM 3101 N N . SER A 1 446 ? 0.996 0.699 1.774 1.00 98.25 446 SER A N 1
ATOM 3102 C CA . SER A 1 446 ? 0.609 -0.170 2.896 1.00 98.25 446 SER A CA 1
ATOM 3103 C C . SER A 1 446 ? 0.853 0.473 4.269 1.00 98.25 446 SER A C 1
ATOM 3105 O O . SER A 1 446 ? 0.027 0.324 5.160 1.00 98.25 446 SER A O 1
ATOM 3107 N N . VAL A 1 447 ? 1.949 1.221 4.452 1.00 98.62 447 VAL A N 1
ATOM 3108 C CA . VAL A 1 447 ? 2.273 1.937 5.704 1.00 98.62 447 VAL A CA 1
ATOM 3109 C C . VAL A 1 447 ? 1.317 3.106 5.936 1.00 98.62 447 VAL A C 1
ATOM 3111 O O . VAL A 1 447 ? 0.823 3.278 7.049 1.00 98.62 447 VAL A O 1
ATOM 3114 N N . ALA A 1 448 ? 0.989 3.871 4.891 1.00 98.38 448 ALA A N 1
ATOM 3115 C CA . ALA A 1 448 ? -0.028 4.918 4.978 1.00 98.38 448 ALA A CA 1
ATOM 3116 C C . ALA A 1 448 ? -1.410 4.331 5.324 1.00 98.38 448 ALA A C 1
ATOM 3118 O O . ALA A 1 448 ? -2.109 4.860 6.189 1.00 98.38 448 ALA A O 1
ATOM 3119 N N . PHE A 1 449 ? -1.779 3.200 4.714 1.00 98.56 449 PHE A N 1
ATOM 3120 C CA . PHE A 1 449 ? -3.040 2.527 5.016 1.00 98.56 449 PHE A CA 1
ATOM 3121 C C . PHE A 1 449 ? -3.055 1.879 6.416 1.00 98.56 449 PHE A C 1
ATOM 3123 O O . PHE A 1 449 ? -4.073 1.925 7.100 1.00 98.56 449 PHE A O 1
ATOM 3130 N N . ALA A 1 450 ? -1.931 1.344 6.904 1.00 98.06 450 ALA A N 1
ATOM 3131 C CA . ALA A 1 450 ? -1.799 0.869 8.285 1.00 98.06 450 ALA A CA 1
ATOM 3132 C C . ALA A 1 450 ? -1.961 2.009 9.311 1.00 98.06 450 ALA A C 1
ATOM 3134 O O . ALA A 1 450 ? -2.581 1.811 10.355 1.00 98.06 450 ALA A O 1
ATOM 3135 N N . GLY A 1 451 ? -1.490 3.218 8.982 1.00 97.56 451 GLY A N 1
ATOM 3136 C CA . GLY A 1 451 ? -1.804 4.431 9.740 1.00 97.56 451 GLY A CA 1
ATOM 3137 C C . GLY A 1 451 ? -3.310 4.711 9.777 1.00 97.56 451 GLY A C 1
ATOM 3138 O O . GLY A 1 451 ? -3.882 4.846 10.856 1.00 97.56 451 GLY A O 1
ATOM 3139 N N . LEU A 1 452 ? -3.975 4.708 8.615 1.00 98.25 452 LEU A N 1
ATOM 3140 C CA . LEU A 1 452 ? -5.430 4.890 8.506 1.00 98.25 452 LEU A CA 1
ATOM 3141 C C . LEU A 1 452 ? -6.230 3.846 9.312 1.00 98.25 452 LEU A C 1
ATOM 3143 O O . LEU A 1 452 ? -7.246 4.184 9.918 1.00 98.25 452 LEU A O 1
ATOM 3147 N N . LEU A 1 453 ? -5.761 2.598 9.377 1.00 97.81 453 LEU A N 1
ATOM 3148 C CA . LEU A 1 453 ? -6.386 1.527 10.163 1.00 97.81 453 LEU A CA 1
ATOM 3149 C C . LEU A 1 453 ? -6.378 1.799 11.686 1.00 97.81 453 LEU A C 1
ATOM 3151 O O . LEU A 1 453 ? -7.331 1.415 12.369 1.00 97.81 453 LEU A O 1
ATOM 3155 N N . ARG A 1 454 ? -5.384 2.523 12.226 1.00 97.31 454 ARG A N 1
ATOM 3156 C CA . ARG A 1 454 ? -5.392 2.963 13.640 1.00 97.31 454 ARG A CA 1
ATOM 3157 C C . ARG A 1 454 ? -6.519 3.966 13.907 1.00 97.31 454 ARG A C 1
ATOM 3159 O O . ARG A 1 454 ? -7.302 3.768 14.832 1.00 97.31 454 ARG A O 1
ATOM 3166 N N . TYR A 1 455 ? -6.685 4.968 13.041 1.00 97.69 455 TYR A N 1
ATOM 3167 C CA . TYR A 1 455 ? -7.817 5.903 13.122 1.00 97.69 455 TYR A CA 1
ATOM 3168 C C . TYR A 1 455 ? -9.169 5.210 12.914 1.00 97.69 455 TYR A C 1
ATOM 3170 O O . TYR A 1 455 ? -10.126 5.532 13.612 1.00 97.69 455 TYR A O 1
ATOM 3178 N N . LYS A 1 456 ? -9.249 4.226 12.005 1.00 97.38 456 LYS A N 1
ATOM 3179 C CA . LYS A 1 456 ? -10.448 3.393 11.821 1.00 97.38 456 LYS A CA 1
ATOM 3180 C C . LYS A 1 456 ? -10.841 2.693 13.129 1.00 97.38 456 LYS A C 1
ATOM 3182 O O . LYS A 1 456 ? -12.017 2.664 13.454 1.00 97.38 456 LYS A O 1
ATOM 3187 N N . THR A 1 457 ? -9.886 2.160 13.891 1.00 96.56 457 THR A N 1
ATOM 3188 C CA . THR A 1 457 ? -10.185 1.462 15.159 1.00 96.56 457 THR A CA 1
ATOM 3189 C C . THR A 1 457 ? -10.810 2.405 16.196 1.00 96.56 457 THR A C 1
ATOM 3191 O O . THR A 1 457 ? -11.792 2.042 16.835 1.00 96.56 457 THR A O 1
ATOM 3194 N N . ILE A 1 458 ? -10.315 3.645 16.300 1.00 96.75 458 ILE A N 1
ATOM 3195 C CA . ILE A 1 458 ? -10.912 4.690 17.156 1.00 96.75 458 ILE A CA 1
ATOM 3196 C C . ILE A 1 458 ? -12.318 5.064 16.655 1.00 96.75 458 ILE A C 1
ATOM 3198 O O . ILE A 1 458 ? -13.263 5.151 17.434 1.00 96.75 458 ILE A O 1
ATOM 3202 N N . ALA A 1 459 ? -12.468 5.255 15.342 1.00 97.06 459 ALA A N 1
ATOM 3203 C CA . ALA A 1 459 ? -13.719 5.664 14.712 1.00 97.06 459 ALA A CA 1
ATOM 3204 C C . ALA A 1 459 ? -14.833 4.610 14.831 1.00 97.06 459 ALA A C 1
ATOM 3206 O O . ALA A 1 459 ? -15.970 4.962 15.125 1.00 97.06 459 ALA A O 1
ATOM 3207 N N . ASP A 1 460 ? -14.514 3.329 14.634 1.00 96.19 460 ASP A N 1
ATOM 3208 C CA . ASP A 1 460 ? -15.456 2.217 14.804 1.00 96.19 460 ASP A CA 1
ATOM 3209 C C . ASP A 1 460 ? -15.941 2.106 16.257 1.00 96.19 460 ASP A C 1
ATOM 3211 O O . ASP A 1 460 ? -17.100 1.762 16.480 1.00 96.19 460 ASP A O 1
ATOM 3215 N N . ALA A 1 461 ? -15.080 2.415 17.234 1.00 95.50 461 ALA A N 1
ATOM 3216 C CA . ALA A 1 461 ? -15.423 2.393 18.653 1.00 95.50 461 ALA A CA 1
ATOM 3217 C C . ALA A 1 461 ? -16.266 3.612 19.087 1.00 95.50 461 ALA A C 1
ATOM 3219 O O . ALA A 1 461 ? -17.151 3.462 19.923 1.00 95.50 461 ALA A O 1
ATOM 3220 N N . ALA A 1 462 ? -16.035 4.794 18.500 1.00 96.25 462 ALA A N 1
ATOM 3221 C CA . ALA A 1 462 ? -16.768 6.025 18.828 1.00 96.25 462 ALA A CA 1
ATOM 3222 C C . ALA A 1 462 ? -18.099 6.179 18.063 1.00 96.25 462 ALA A C 1
ATOM 3224 O O . ALA A 1 462 ? -19.062 6.731 18.586 1.00 96.25 462 ALA A O 1
ATOM 3225 N N . LEU A 1 463 ? -18.156 5.722 16.806 1.00 96.50 463 LEU A N 1
ATOM 3226 C CA . LEU A 1 463 ? -19.267 5.980 15.870 1.00 96.50 463 LEU A CA 1
ATOM 3227 C C . LEU A 1 463 ? -20.012 4.710 15.432 1.00 96.50 463 LEU A C 1
ATOM 3229 O O . LEU A 1 463 ? -20.984 4.786 14.674 1.00 96.50 463 LEU A O 1
ATOM 3233 N N . GLY A 1 464 ? -19.524 3.538 15.838 1.00 94.50 464 GLY A N 1
ATOM 3234 C CA . GLY A 1 464 ? -19.879 2.264 15.227 1.00 94.50 464 GLY A CA 1
ATOM 3235 C C . GLY A 1 464 ? -19.240 2.074 13.837 1.00 94.50 464 GLY A C 1
ATOM 3236 O O . GLY A 1 464 ? -18.920 3.036 13.132 1.00 94.50 464 GLY A O 1
ATOM 3237 N N . PRO A 1 465 ? -19.110 0.823 13.359 1.00 93.00 465 PRO A N 1
ATOM 3238 C CA . PRO A 1 465 ? -18.432 0.505 12.096 1.00 93.00 465 PRO A CA 1
ATOM 3239 C C . PRO A 1 465 ? -19.184 0.971 10.836 1.00 93.00 465 PRO A C 1
ATOM 3241 O O . PRO A 1 465 ? -18.708 0.764 9.723 1.00 93.00 465 PRO A O 1
ATOM 3244 N N . GLY A 1 466 ? -20.379 1.560 10.962 1.00 95.31 466 GLY A N 1
ATOM 3245 C CA . GLY A 1 466 ? -21.198 1.978 9.819 1.00 95.31 466 GLY A CA 1
ATOM 3246 C C . GLY A 1 466 ? -20.589 3.137 9.024 1.00 95.31 466 GLY A C 1
ATOM 3247 O O . GLY A 1 466 ? -20.579 3.098 7.793 1.00 95.31 466 GLY A O 1
ATOM 3248 N N . TYR A 1 467 ? -20.046 4.147 9.712 1.00 96.25 467 TYR A N 1
ATOM 3249 C CA . TYR A 1 467 ? -19.513 5.352 9.067 1.00 96.25 467 TYR A CA 1
ATOM 3250 C C . TYR A 1 467 ? -18.222 5.067 8.284 1.00 96.25 467 TYR A C 1
ATOM 3252 O O . TYR A 1 467 ? -18.120 5.384 7.096 1.00 96.25 467 TYR A O 1
ATOM 3260 N N . THR A 1 468 ? -17.265 4.391 8.923 1.00 96.12 468 THR A N 1
ATOM 3261 C CA . THR A 1 468 ? -15.997 3.972 8.307 1.00 96.12 468 THR A CA 1
ATOM 3262 C C . THR A 1 468 ? -16.221 2.992 7.162 1.00 96.12 468 THR A C 1
ATOM 3264 O O . THR A 1 468 ? -15.621 3.159 6.101 1.00 96.12 468 THR A O 1
ATOM 3267 N N . ARG A 1 469 ? -17.134 2.020 7.316 1.00 96.56 469 ARG A N 1
ATOM 3268 C CA . ARG A 1 469 ? -17.554 1.113 6.237 1.00 96.56 469 ARG A CA 1
ATOM 3269 C C . ARG A 1 469 ? -18.098 1.870 5.033 1.00 96.56 469 ARG A C 1
ATOM 3271 O O . ARG A 1 469 ? -17.710 1.542 3.915 1.00 96.56 469 ARG A O 1
ATOM 3278 N N . GLY A 1 470 ? -18.954 2.872 5.241 1.00 97.38 470 GLY A N 1
ATOM 3279 C CA . GLY A 1 470 ? -19.480 3.715 4.165 1.00 97.38 470 GLY A CA 1
ATOM 3280 C C . GLY A 1 470 ? -18.364 4.422 3.394 1.00 97.38 470 GLY A C 1
ATOM 3281 O O . GLY A 1 470 ? -18.229 4.223 2.185 1.00 97.38 470 GLY A O 1
ATOM 3282 N N . LEU A 1 471 ? -17.513 5.174 4.103 1.00 97.31 471 LEU A N 1
ATOM 3283 C CA . LEU A 1 471 ? -16.386 5.898 3.504 1.00 97.31 471 LEU A CA 1
ATOM 3284 C C . LEU A 1 471 ? -15.413 4.965 2.768 1.00 97.31 471 LEU A C 1
ATOM 3286 O O . LEU A 1 471 ? -15.099 5.193 1.601 1.00 97.31 471 LEU A O 1
ATOM 3290 N N . LEU A 1 472 ? -14.951 3.898 3.425 1.00 98.25 472 LEU A N 1
ATOM 3291 C CA . LEU A 1 472 ? -13.952 2.987 2.865 1.00 98.25 472 LEU A CA 1
ATOM 3292 C C . LEU A 1 472 ? -14.507 2.169 1.690 1.00 98.25 472 LEU A C 1
ATOM 3294 O O . LEU A 1 472 ? -13.778 1.957 0.725 1.00 98.25 472 LEU A O 1
ATOM 3298 N N . THR A 1 473 ? -15.789 1.779 1.706 1.00 98.44 473 THR A N 1
ATOM 3299 C CA . THR A 1 473 ? -16.438 1.124 0.550 1.00 98.44 473 THR A CA 1
ATOM 3300 C C . THR A 1 473 ? -16.554 2.086 -0.634 1.00 98.44 473 THR A C 1
ATOM 3302 O O . THR A 1 473 ? -16.231 1.706 -1.760 1.00 98.44 473 THR A O 1
ATOM 3305 N N . GLY A 1 474 ? -16.956 3.340 -0.393 1.00 98.06 474 GLY A N 1
ATOM 3306 C CA . GLY A 1 474 ? -17.034 4.372 -1.430 1.00 98.06 474 GLY A CA 1
ATOM 3307 C C . GLY A 1 474 ? -15.671 4.663 -2.060 1.00 98.06 474 GLY A C 1
ATOM 3308 O O . GLY A 1 474 ? -15.522 4.588 -3.281 1.00 98.06 474 GLY A O 1
ATOM 3309 N N . CYS A 1 475 ? -14.649 4.904 -1.233 1.00 98.19 475 CYS A N 1
ATOM 3310 C CA . CYS A 1 475 ? -13.271 5.079 -1.688 1.00 98.19 475 CYS A CA 1
ATOM 3311 C C . CYS A 1 475 ? -12.741 3.840 -2.423 1.00 98.19 475 CYS A C 1
ATOM 3313 O O . CYS A 1 475 ? -12.094 4.002 -3.456 1.00 98.19 475 CYS A O 1
ATOM 3315 N N . ALA A 1 476 ? -13.022 2.621 -1.950 1.00 98.56 476 ALA A N 1
ATOM 3316 C CA . ALA A 1 476 ? -12.616 1.386 -2.618 1.00 98.56 476 ALA A CA 1
ATOM 3317 C C . ALA A 1 476 ? -13.219 1.284 -4.026 1.00 98.56 476 ALA A C 1
ATOM 3319 O O . ALA A 1 476 ? -12.482 1.268 -5.010 1.00 98.56 476 ALA A O 1
ATOM 3320 N N . LEU A 1 477 ? -14.550 1.285 -4.144 1.00 98.62 477 LEU A N 1
ATOM 3321 C CA . LEU A 1 477 ? -15.234 1.103 -5.428 1.00 98.62 477 LEU A CA 1
ATOM 3322 C C . LEU A 1 477 ? -14.894 2.217 -6.433 1.00 98.62 477 LEU A C 1
ATOM 3324 O O . LEU A 1 477 ? -14.648 1.923 -7.603 1.00 98.62 477 LEU A O 1
ATOM 3328 N N . LEU A 1 478 ? -14.778 3.473 -5.979 1.00 98.62 478 LEU A N 1
ATOM 3329 C CA . LEU A 1 478 ? -14.334 4.587 -6.823 1.00 98.62 478 LEU A CA 1
ATOM 3330 C C . LEU A 1 478 ? -12.884 4.403 -7.300 1.00 98.62 478 LEU A C 1
ATOM 3332 O O . LEU A 1 478 ? -12.600 4.562 -8.487 1.00 98.62 478 LEU A O 1
ATOM 3336 N N . THR A 1 479 ? -11.966 4.040 -6.398 1.00 98.62 479 THR A N 1
ATOM 3337 C CA . THR A 1 479 ? -10.554 3.793 -6.741 1.00 98.62 479 THR A CA 1
ATOM 3338 C C . THR A 1 479 ? -10.426 2.656 -7.748 1.00 98.62 479 THR A C 1
ATOM 3340 O O . THR A 1 479 ? -9.669 2.775 -8.711 1.00 98.62 479 THR A O 1
ATOM 3343 N N . LEU A 1 480 ? -11.194 1.582 -7.562 1.00 98.31 480 LEU A N 1
ATOM 3344 C CA . LEU A 1 480 ? -11.170 0.393 -8.406 1.00 98.31 480 LEU A CA 1
ATOM 3345 C C . LEU A 1 480 ? -11.738 0.663 -9.805 1.00 98.31 480 LEU A C 1
ATOM 3347 O O . LEU A 1 480 ? -11.125 0.278 -10.800 1.00 98.31 480 LEU A O 1
ATOM 3351 N N . ALA A 1 481 ? -12.856 1.392 -9.898 1.00 98.50 481 ALA A N 1
ATOM 3352 C CA . ALA A 1 481 ? -13.435 1.813 -11.172 1.00 98.50 481 ALA A CA 1
ATOM 3353 C C . ALA A 1 481 ? -12.476 2.719 -11.966 1.00 98.50 481 ALA A C 1
ATOM 3355 O O . ALA A 1 481 ? -12.246 2.495 -13.157 1.00 98.50 481 ALA A O 1
ATOM 3356 N N . VAL A 1 482 ? -11.854 3.699 -11.297 1.00 98.38 482 VAL A N 1
ATOM 3357 C CA . VAL A 1 482 ? -10.845 4.582 -11.904 1.00 98.38 482 VAL A CA 1
ATOM 3358 C C . VAL A 1 482 ? -9.609 3.789 -12.346 1.00 98.38 482 VAL A C 1
ATOM 3360 O O . VAL A 1 482 ? -9.133 3.970 -13.467 1.00 98.38 482 VAL A O 1
ATOM 3363 N N . ALA A 1 483 ? -9.113 2.866 -11.517 1.00 98.12 483 ALA A N 1
ATOM 3364 C CA . ALA A 1 483 ? -7.973 2.017 -11.851 1.00 98.12 483 ALA A CA 1
ATOM 3365 C C . ALA A 1 483 ? -8.251 1.130 -13.077 1.00 98.12 483 ALA A C 1
ATOM 3367 O O . ALA A 1 483 ? -7.435 1.095 -14.000 1.00 98.12 483 ALA A O 1
ATOM 3368 N N . ALA A 1 484 ? -9.415 0.473 -13.131 1.00 97.88 484 ALA A N 1
ATOM 3369 C CA . ALA A 1 484 ? -9.834 -0.355 -14.260 1.00 97.88 484 ALA A CA 1
ATOM 3370 C C . ALA A 1 484 ? -9.947 0.464 -15.561 1.00 97.88 484 ALA A C 1
ATOM 3372 O O . ALA A 1 484 ? -9.351 0.097 -16.578 1.00 97.88 484 ALA A O 1
ATOM 3373 N N . ALA A 1 485 ? -10.623 1.617 -15.523 1.00 97.56 485 ALA A N 1
ATOM 3374 C CA . ALA A 1 485 ? -10.764 2.506 -16.678 1.00 97.56 485 ALA A CA 1
ATOM 3375 C C . ALA A 1 485 ? -9.402 3.001 -17.206 1.00 97.56 485 ALA A C 1
ATOM 3377 O O . ALA A 1 485 ? -9.123 2.945 -18.408 1.00 97.56 485 ALA A O 1
ATOM 3378 N N . LEU A 1 486 ? -8.501 3.421 -16.314 1.00 96.88 486 LEU A N 1
ATOM 3379 C CA . LEU A 1 486 ? -7.169 3.895 -16.696 1.00 96.88 486 LEU A CA 1
ATOM 3380 C C . LEU A 1 486 ? -6.247 2.753 -17.171 1.00 96.88 486 LEU A C 1
ATOM 3382 O O . LEU A 1 486 ? -5.405 2.963 -18.053 1.00 96.88 486 LEU A O 1
ATOM 3386 N N . LEU A 1 487 ? -6.436 1.524 -16.675 1.00 96.81 487 LEU A N 1
ATOM 3387 C CA . LEU A 1 487 ? -5.776 0.320 -17.192 1.00 96.81 487 LEU A CA 1
ATOM 3388 C C . LEU A 1 487 ? -6.262 -0.070 -18.596 1.00 96.81 487 LEU A C 1
ATOM 3390 O O . LEU A 1 487 ? -5.457 -0.599 -19.365 1.00 96.81 487 LEU A O 1
ATOM 3394 N N . LEU A 1 488 ? -7.503 0.230 -18.996 1.00 95.25 488 LEU A N 1
ATOM 3395 C CA . LEU A 1 488 ? -7.988 0.021 -20.373 1.00 95.25 488 LEU A CA 1
ATOM 3396 C C . LEU A 1 488 ? -7.329 0.968 -21.397 1.00 95.25 488 LEU A C 1
ATOM 3398 O O . LEU A 1 488 ? -7.086 0.567 -22.539 1.00 95.25 488 LEU A O 1
ATOM 3402 N N . GLY A 1 489 ? -6.929 2.175 -20.988 1.00 93.50 489 GLY A N 1
ATOM 3403 C CA . GLY A 1 489 ? -6.222 3.134 -21.852 1.00 93.50 489 GLY A CA 1
ATOM 3404 C C . GLY A 1 489 ? -4.691 2.984 -21.915 1.00 93.50 489 GLY A C 1
ATOM 3405 O O . GLY A 1 489 ? -4.048 3.578 -22.783 1.00 93.50 489 GLY A O 1
ATOM 3406 N N . GLN A 1 490 ? -4.074 2.228 -21.000 1.00 97.12 490 GLN A N 1
ATOM 3407 C CA . GLN A 1 490 ? -2.651 2.406 -20.682 1.00 97.12 490 GLN A CA 1
ATOM 3408 C C . GLN A 1 490 ? -1.655 2.011 -21.799 1.00 97.12 490 GLN A C 1
ATOM 3410 O O . GLN A 1 490 ? -1.698 0.910 -22.353 1.00 97.12 490 GLN A O 1
ATOM 3415 N N . ARG A 1 491 ? -0.686 2.897 -22.075 1.00 96.88 491 ARG A N 1
ATOM 3416 C CA . ARG A 1 491 ? 0.375 2.740 -23.091 1.00 96.88 491 ARG A CA 1
ATOM 3417 C C . ARG A 1 491 ? 1.796 2.616 -22.510 1.00 96.88 491 ARG A C 1
ATOM 3419 O O . ARG A 1 491 ? 2.707 2.255 -23.254 1.00 96.88 491 ARG A O 1
ATOM 3426 N N . ASP A 1 492 ? 1.992 2.877 -21.218 1.00 97.88 492 ASP A N 1
ATOM 3427 C CA . ASP A 1 492 ? 3.272 2.804 -20.494 1.00 97.88 492 ASP A CA 1
ATOM 3428 C C . ASP A 1 492 ? 3.224 1.738 -19.381 1.00 97.88 492 ASP A C 1
ATOM 3430 O O . ASP A 1 492 ? 2.291 1.737 -18.576 1.00 97.88 492 ASP A O 1
ATOM 3434 N N . TYR A 1 493 ? 4.209 0.830 -19.309 1.00 97.69 493 TYR A N 1
ATOM 3435 C CA . TYR A 1 493 ? 4.152 -0.279 -18.342 1.00 97.69 493 TYR A CA 1
ATOM 3436 C C . TYR A 1 493 ? 4.478 0.116 -16.895 1.00 97.69 493 TYR A C 1
ATOM 3438 O O . TYR A 1 493 ? 4.008 -0.557 -15.981 1.00 97.69 493 TYR A O 1
ATOM 3446 N N . LYS A 1 494 ? 5.224 1.200 -16.635 1.00 97.44 494 LYS A N 1
ATOM 3447 C CA . LYS A 1 494 ? 5.427 1.673 -15.253 1.00 97.44 494 LYS A CA 1
ATOM 3448 C C . LYS A 1 494 ? 4.144 2.302 -14.715 1.00 97.44 494 LYS A C 1
ATOM 3450 O O . LYS A 1 494 ? 3.748 2.017 -13.588 1.00 97.44 494 LYS A O 1
ATOM 3455 N N . ARG A 1 495 ? 3.456 3.098 -15.543 1.00 98.06 495 ARG A N 1
ATOM 3456 C CA . ARG A 1 495 ? 2.125 3.638 -15.214 1.00 98.06 495 ARG A CA 1
ATOM 3457 C C . ARG A 1 495 ? 1.073 2.527 -15.086 1.00 98.06 495 ARG A C 1
ATOM 3459 O O . ARG A 1 495 ? 0.189 2.626 -14.247 1.00 98.06 495 ARG A O 1
ATOM 3466 N N . MET A 1 496 ? 1.181 1.456 -15.879 1.00 98.31 496 MET A N 1
ATOM 3467 C CA . MET A 1 496 ? 0.340 0.253 -15.757 1.00 98.31 496 MET A CA 1
ATOM 3468 C C . MET A 1 496 ? 0.515 -0.430 -14.398 1.00 98.31 496 MET A C 1
ATOM 3470 O O . MET A 1 496 ? -0.476 -0.703 -13.726 1.00 98.31 496 MET A O 1
ATOM 3474 N N . LEU A 1 497 ? 1.763 -0.655 -13.965 1.00 98.50 497 LEU A N 1
ATOM 3475 C CA . LEU A 1 497 ? 2.030 -1.210 -12.638 1.00 98.50 497 LEU A CA 1
ATOM 3476 C C . LEU A 1 497 ? 1.468 -0.309 -11.530 1.00 98.50 497 LEU A C 1
ATOM 3478 O O . LEU A 1 497 ? 0.862 -0.842 -10.606 1.00 98.50 497 LEU A O 1
ATOM 3482 N N . ALA A 1 498 ? 1.594 1.017 -11.658 1.00 98.19 498 ALA A N 1
ATOM 3483 C CA . ALA A 1 498 ? 1.050 1.984 -10.703 1.00 98.19 498 ALA A CA 1
ATOM 3484 C C . ALA A 1 498 ? -0.491 1.985 -10.623 1.00 98.19 498 ALA A C 1
ATOM 3486 O O . ALA A 1 498 ? -1.038 2.048 -9.526 1.00 98.19 498 ALA A O 1
ATOM 3487 N N . TYR A 1 499 ? -1.213 1.863 -11.744 1.00 98.38 499 TYR A N 1
ATOM 3488 C CA . TYR A 1 499 ? -2.681 1.762 -11.706 1.00 98.38 499 TYR A CA 1
ATOM 3489 C C . TYR A 1 499 ? -3.170 0.432 -11.119 1.00 98.38 499 TYR A C 1
ATOM 3491 O O . TYR A 1 499 ? -4.125 0.429 -10.351 1.00 98.38 499 TYR A O 1
ATOM 3499 N N . SER A 1 500 ? -2.464 -0.677 -11.357 1.00 98.38 500 SER A N 1
ATOM 3500 C CA . SER A 1 500 ? -2.713 -1.919 -10.606 1.00 98.38 500 SER A CA 1
ATOM 3501 C C . SER A 1 500 ? -2.388 -1.776 -9.102 1.00 98.38 500 SER A C 1
ATOM 3503 O O . SER A 1 500 ? -2.849 -2.561 -8.283 1.00 98.38 500 SER A O 1
ATOM 3505 N N . SER A 1 501 ? -1.606 -0.773 -8.686 1.00 98.44 501 SER A N 1
ATOM 3506 C CA . SER A 1 501 ? -1.412 -0.489 -7.256 1.00 98.44 501 SER A CA 1
ATOM 3507 C C . SER A 1 501 ? -2.625 0.188 -6.622 1.00 98.44 501 SER A C 1
ATOM 3509 O O . SER A 1 501 ? -2.979 -0.156 -5.501 1.00 98.44 501 SER A O 1
ATOM 3511 N N . MET A 1 502 ? -3.320 1.067 -7.352 1.00 98.25 502 MET A N 1
ATOM 3512 C CA . MET A 1 502 ? -4.616 1.604 -6.912 1.00 98.25 502 MET A CA 1
ATOM 3513 C C . MET A 1 502 ? -5.661 0.495 -6.748 1.00 98.25 502 MET A C 1
ATOM 3515 O O . MET A 1 502 ? -6.405 0.475 -5.773 1.00 98.25 502 MET A O 1
ATOM 3519 N N . GLU A 1 503 ? -5.702 -0.434 -7.703 1.00 98.19 503 GLU A N 1
ATOM 3520 C CA . GLU A 1 503 ? -6.648 -1.550 -7.721 1.00 98.19 503 GLU A CA 1
ATOM 3521 C C . GLU A 1 503 ? -6.435 -2.487 -6.510 1.00 98.19 503 GLU A C 1
ATOM 3523 O O . GLU A 1 503 ? -7.367 -2.643 -5.724 1.00 98.19 503 GLU A O 1
ATOM 3528 N N . HIS A 1 504 ? -5.213 -2.936 -6.201 1.00 98.62 504 HIS A N 1
ATOM 3529 C CA . HIS A 1 504 ? -4.975 -3.719 -4.973 1.00 98.62 504 HIS A CA 1
ATOM 3530 C C . HIS A 1 504 ? -5.226 -2.913 -3.678 1.00 98.62 504 HIS A C 1
ATOM 3532 O O . HIS A 1 504 ? -5.775 -3.443 -2.710 1.00 98.62 504 HIS A O 1
ATOM 3538 N N . MET A 1 505 ? -4.876 -1.617 -3.632 1.00 98.56 505 MET A N 1
ATOM 3539 C CA . MET A 1 505 ? -5.188 -0.774 -2.462 1.00 98.56 505 MET A CA 1
ATOM 3540 C C . MET A 1 505 ? -6.696 -0.596 -2.256 1.00 98.56 505 MET A C 1
ATOM 3542 O O . MET A 1 505 ? -7.148 -0.464 -1.120 1.00 98.56 505 MET A O 1
ATOM 3546 N N . SER A 1 506 ? -7.494 -0.657 -3.323 1.00 98.50 506 SER A N 1
ATOM 3547 C CA . SER A 1 506 ? -8.952 -0.663 -3.210 1.00 98.50 506 SER A CA 1
ATOM 3548 C C . SER A 1 506 ? -9.502 -1.977 -2.641 1.00 98.50 506 SER A C 1
ATOM 3550 O O . SER A 1 506 ? -10.450 -1.943 -1.859 1.00 98.50 506 SER A O 1
ATOM 3552 N N . LEU A 1 507 ? -8.875 -3.123 -2.939 1.00 98.50 507 LEU A N 1
ATOM 3553 C CA . LEU A 1 507 ? -9.229 -4.416 -2.341 1.00 98.50 507 LEU A CA 1
ATOM 3554 C C . LEU A 1 507 ? -8.881 -4.442 -0.843 1.00 98.50 507 LEU A C 1
ATOM 3556 O O . LEU A 1 507 ? -9.699 -4.866 -0.027 1.00 98.50 507 LEU A O 1
ATOM 3560 N N . ILE A 1 508 ? -7.726 -3.884 -0.460 1.00 98.69 508 ILE A N 1
ATOM 3561 C CA . ILE A 1 508 ? -7.355 -3.629 0.944 1.00 98.69 508 ILE A CA 1
ATOM 3562 C C . ILE A 1 508 ? -8.381 -2.715 1.634 1.00 98.69 508 ILE A C 1
ATOM 3564 O O . ILE A 1 508 ? -8.838 -3.030 2.735 1.00 98.69 508 ILE A O 1
ATOM 3568 N N . ALA A 1 509 ? -8.792 -1.620 0.985 1.00 98.62 509 ALA A N 1
ATOM 3569 C CA . ALA A 1 509 ? -9.795 -0.701 1.521 1.00 98.62 509 ALA A CA 1
ATOM 3570 C C . ALA A 1 509 ? -11.174 -1.362 1.692 1.00 98.62 509 ALA A C 1
ATOM 3572 O O . ALA A 1 509 ? -11.839 -1.131 2.702 1.00 98.62 509 ALA A O 1
ATOM 3573 N N . LEU A 1 510 ? -11.575 -2.245 0.772 1.00 98.44 510 LEU A N 1
ATOM 3574 C CA . LEU A 1 510 ? -12.794 -3.044 0.898 1.00 98.44 510 LEU A CA 1
ATOM 3575 C C . LEU A 1 510 ? -12.704 -4.047 2.061 1.00 98.44 510 LEU A C 1
ATOM 3577 O O . LEU A 1 510 ? -13.642 -4.149 2.848 1.00 98.44 510 LEU A O 1
ATOM 3581 N N . GLY A 1 511 ? -11.574 -4.744 2.222 1.00 98.00 511 GLY A N 1
ATOM 3582 C CA . GLY A 1 511 ? -11.337 -5.629 3.371 1.00 98.00 511 GLY A CA 1
ATOM 3583 C C . GLY A 1 511 ? -11.423 -4.886 4.710 1.00 98.00 511 GLY A C 1
ATOM 3584 O O . GLY A 1 511 ? -12.077 -5.351 5.646 1.00 98.00 511 GLY A O 1
ATOM 3585 N N . ALA A 1 512 ? -10.862 -3.677 4.774 1.00 98.00 512 ALA A N 1
ATOM 3586 C CA . ALA A 1 512 ? -11.002 -2.790 5.925 1.00 98.00 512 ALA A CA 1
ATOM 3587 C C . ALA A 1 512 ? -12.455 -2.326 6.158 1.00 98.00 512 ALA A C 1
ATOM 3589 O O . ALA A 1 512 ? -12.886 -2.263 7.307 1.00 98.00 512 ALA A O 1
ATOM 3590 N N . ALA A 1 513 ? -13.225 -2.049 5.098 1.00 97.69 513 ALA A N 1
ATOM 3591 C CA . ALA A 1 513 ? -14.635 -1.652 5.190 1.00 97.69 513 ALA A CA 1
ATOM 3592 C C . ALA A 1 513 ? -15.557 -2.786 5.681 1.00 97.69 513 ALA A C 1
ATOM 3594 O O . ALA A 1 513 ? -16.519 -2.549 6.418 1.00 97.69 513 ALA A O 1
ATOM 3595 N N . VAL A 1 514 ? -15.266 -4.035 5.300 1.00 97.19 514 VAL A N 1
ATOM 3596 C CA . VAL A 1 514 ? -15.941 -5.221 5.853 1.00 97.19 514 VAL A CA 1
ATOM 3597 C C . VAL A 1 514 ? -15.670 -5.306 7.359 1.00 97.19 514 VAL A C 1
ATOM 3599 O O . VAL A 1 514 ? -16.614 -5.437 8.139 1.00 97.19 514 VAL A O 1
ATOM 3602 N N . GLY A 1 515 ? -14.404 -5.157 7.765 1.00 94.88 515 GLY A N 1
ATOM 3603 C CA . GLY A 1 515 ? -14.008 -4.915 9.158 1.00 94.88 515 GLY A CA 1
ATOM 3604 C C . GLY A 1 515 ? -14.104 -6.115 10.106 1.00 94.88 515 GLY A C 1
ATOM 3605 O O . GLY A 1 515 ? -13.904 -5.955 11.304 1.00 94.88 515 GLY A O 1
ATOM 3606 N N . THR A 1 516 ? -14.400 -7.320 9.610 1.00 94.62 516 THR A N 1
ATOM 3607 C CA . THR A 1 516 ? -14.346 -8.546 10.425 1.00 94.62 516 THR A CA 1
ATOM 3608 C C . THR A 1 516 ? -12.896 -9.026 10.594 1.00 94.62 516 THR A C 1
ATOM 3610 O O . THR A 1 516 ? -12.074 -8.753 9.715 1.00 94.62 516 THR A O 1
ATOM 3613 N N . PRO A 1 517 ? -12.556 -9.805 11.644 1.00 93.12 517 PRO A N 1
ATOM 3614 C CA . PRO A 1 517 ? -11.188 -10.297 11.849 1.00 93.12 517 PRO A CA 1
ATOM 3615 C C . PRO A 1 517 ? -10.609 -11.050 10.644 1.00 93.12 517 PRO A C 1
ATOM 3617 O O . PRO A 1 517 ? -9.438 -10.876 10.309 1.00 93.12 517 PRO A O 1
ATOM 3620 N N . LEU A 1 518 ? -11.439 -11.822 9.925 1.00 93.50 518 LEU A N 1
ATOM 3621 C CA . LEU A 1 518 ? -11.039 -12.476 8.675 1.00 93.50 518 LEU A CA 1
ATOM 3622 C C . LEU A 1 518 ? -10.724 -11.459 7.567 1.00 93.50 518 LEU A C 1
ATOM 3624 O O . LEU A 1 518 ? -9.717 -11.619 6.885 1.00 93.50 518 LEU A O 1
ATOM 3628 N N . ALA A 1 519 ? -11.557 -10.430 7.380 1.00 96.31 519 ALA A N 1
ATOM 3629 C CA . ALA A 1 519 ? -11.334 -9.414 6.350 1.00 96.31 519 ALA A CA 1
ATOM 3630 C C . ALA A 1 519 ? -10.090 -8.561 6.636 1.00 96.31 519 ALA A C 1
ATOM 3632 O O . ALA A 1 519 ? -9.332 -8.261 5.717 1.00 96.31 519 ALA A O 1
ATOM 3633 N N . LEU A 1 520 ? -9.853 -8.223 7.907 1.00 96.75 520 LEU A N 1
ATOM 3634 C CA . LEU A 1 520 ? -8.678 -7.474 8.355 1.00 96.75 520 LEU A CA 1
ATOM 3635 C C . LEU A 1 520 ? -7.400 -8.315 8.209 1.00 96.75 520 LEU A C 1
ATOM 3637 O O . LEU A 1 520 ? -6.451 -7.865 7.570 1.00 96.75 520 LEU A O 1
ATOM 3641 N N . SER A 1 521 ? -7.404 -9.568 8.679 1.00 95.12 521 SER A N 1
ATOM 3642 C CA . SER A 1 521 ? -6.288 -10.512 8.478 1.00 95.12 521 SER A CA 1
ATOM 3643 C C . SER A 1 521 ? -5.982 -10.728 6.991 1.00 95.12 521 SER A C 1
ATOM 3645 O O . SER A 1 521 ? -4.821 -10.774 6.585 1.00 95.12 521 SER A O 1
ATOM 3647 N N . ALA A 1 522 ? -7.022 -10.830 6.158 1.00 95.94 522 ALA A N 1
ATOM 3648 C CA . ALA A 1 522 ? -6.876 -10.980 4.718 1.00 95.94 522 ALA A CA 1
ATOM 3649 C C . ALA A 1 522 ? -6.337 -9.700 4.054 1.00 95.94 522 ALA A C 1
ATOM 3651 O O . ALA A 1 522 ? -5.430 -9.797 3.234 1.00 95.94 522 ALA A O 1
ATOM 3652 N N . ALA A 1 523 ? -6.792 -8.504 4.440 1.00 97.75 523 ALA A N 1
ATOM 3653 C CA . ALA A 1 523 ? -6.237 -7.241 3.945 1.00 97.75 523 ALA A CA 1
ATOM 3654 C C . ALA A 1 523 ? -4.752 -7.067 4.328 1.00 97.75 523 ALA A C 1
ATOM 3656 O O . ALA A 1 523 ? -3.945 -6.652 3.497 1.00 97.75 523 ALA A O 1
ATOM 3657 N N . LEU A 1 524 ? -4.363 -7.460 5.547 1.00 97.19 524 LEU A N 1
ATOM 3658 C CA . LEU A 1 524 ? -2.964 -7.483 5.989 1.00 97.19 524 LEU A CA 1
ATOM 3659 C C . LEU A 1 524 ? -2.117 -8.488 5.184 1.00 97.19 524 LEU A C 1
ATOM 3661 O O . LEU A 1 524 ? -0.984 -8.170 4.813 1.00 97.19 524 LEU A O 1
ATOM 3665 N N . LEU A 1 525 ? -2.661 -9.662 4.841 1.00 96.50 525 LEU A N 1
ATOM 3666 C CA . LEU A 1 525 ? -2.017 -10.610 3.920 1.00 96.50 525 LEU A CA 1
ATOM 3667 C C . LEU A 1 525 ? -1.903 -10.039 2.494 1.00 96.50 525 LEU A C 1
ATOM 3669 O O . LEU A 1 525 ? -0.857 -10.192 1.859 1.00 96.50 525 LEU A O 1
ATOM 3673 N N . HIS A 1 526 ? -2.931 -9.330 2.014 1.00 98.12 526 HIS A N 1
ATOM 3674 C CA . HIS A 1 526 ? -2.934 -8.677 0.702 1.00 98.12 526 HIS A CA 1
ATOM 3675 C C . HIS A 1 526 ? -1.819 -7.628 0.611 1.00 98.12 526 HIS A C 1
ATOM 3677 O O . HIS A 1 526 ? -1.084 -7.618 -0.372 1.00 98.12 526 HIS A O 1
ATOM 3683 N N . MET A 1 527 ? -1.605 -6.811 1.655 1.00 98.31 527 MET A N 1
ATOM 3684 C CA . MET A 1 527 ? -0.479 -5.863 1.721 1.00 98.31 527 MET A CA 1
ATOM 3685 C C . MET A 1 527 ? 0.884 -6.548 1.534 1.00 98.31 527 MET A C 1
ATOM 3687 O O . MET A 1 527 ? 1.744 -6.013 0.834 1.00 98.31 527 MET A O 1
ATOM 3691 N N . ALA A 1 528 ? 1.089 -7.723 2.138 1.00 97.38 528 ALA A N 1
ATOM 3692 C CA . ALA A 1 528 ? 2.347 -8.466 2.045 1.00 97.38 528 ALA A CA 1
ATOM 3693 C C . ALA A 1 528 ? 2.554 -9.097 0.657 1.00 97.38 528 ALA A C 1
ATOM 3695 O O . ALA A 1 528 ? 3.613 -8.921 0.046 1.00 97.38 528 ALA A O 1
ATOM 3696 N N . GLY A 1 529 ? 1.532 -9.787 0.135 1.00 97.50 529 GLY A N 1
ATOM 3697 C CA . GLY A 1 529 ? 1.564 -10.399 -1.196 1.00 97.50 529 GLY A CA 1
ATOM 3698 C C . GLY A 1 529 ? 1.730 -9.357 -2.304 1.00 97.50 529 GLY A C 1
ATOM 3699 O O . GLY A 1 529 ? 2.603 -9.494 -3.166 1.00 97.50 529 GLY A O 1
ATOM 3700 N N . HIS A 1 530 ? 0.968 -8.262 -2.214 1.00 98.44 530 HIS A N 1
ATOM 3701 C CA . HIS A 1 530 ? 1.096 -7.090 -3.075 1.00 98.44 530 HIS A CA 1
ATOM 3702 C C . HIS A 1 530 ? 2.504 -6.517 -3.020 1.00 98.44 530 HIS A C 1
ATOM 3704 O O . HIS A 1 530 ? 3.121 -6.290 -4.060 1.00 98.44 530 HIS A O 1
ATOM 3710 N N . GLY A 1 531 ? 3.025 -6.309 -1.809 1.00 98.31 531 GLY A N 1
ATOM 3711 C CA . GLY A 1 531 ? 4.312 -5.672 -1.604 1.00 98.31 531 GLY A CA 1
ATOM 3712 C C . GLY A 1 531 ? 5.447 -6.413 -2.288 1.00 98.31 531 GLY A C 1
ATOM 3713 O O . GLY A 1 531 ? 6.218 -5.824 -3.051 1.00 98.31 531 GLY A O 1
ATOM 3714 N N . LEU A 1 532 ? 5.506 -7.728 -2.077 1.00 98.44 532 LEU A N 1
ATOM 3715 C CA . LEU A 1 532 ? 6.482 -8.597 -2.724 1.00 98.44 532 LEU A CA 1
ATOM 3716 C C . LEU A 1 532 ? 6.286 -8.618 -4.245 1.00 98.44 532 LEU A C 1
ATOM 3718 O O . LEU A 1 532 ? 7.239 -8.362 -4.983 1.00 98.44 532 LEU A O 1
ATOM 3722 N N . ALA A 1 533 ? 5.062 -8.842 -4.732 1.00 98.56 533 ALA A N 1
ATOM 3723 C CA . ALA A 1 533 ? 4.785 -8.908 -6.167 1.00 98.56 533 ALA A CA 1
ATOM 3724 C C . ALA A 1 533 ? 5.116 -7.586 -6.894 1.00 98.56 533 ALA A C 1
ATOM 3726 O O . ALA A 1 533 ? 5.720 -7.606 -7.970 1.00 98.56 533 ALA A O 1
ATOM 3727 N N . LYS A 1 534 ? 4.825 -6.426 -6.288 1.00 98.25 534 LYS A N 1
ATOM 3728 C CA . LYS A 1 534 ? 5.215 -5.103 -6.808 1.00 98.25 534 LYS A CA 1
ATOM 3729 C C . LYS A 1 534 ? 6.714 -4.862 -6.745 1.00 98.25 534 LYS A C 1
ATOM 3731 O O . LYS A 1 534 ? 7.247 -4.284 -7.692 1.00 98.25 534 LYS A O 1
ATOM 3736 N N . ALA A 1 535 ? 7.406 -5.310 -5.697 1.00 98.31 535 ALA A N 1
ATOM 3737 C CA . ALA A 1 535 ? 8.857 -5.173 -5.618 1.00 98.31 535 ALA A CA 1
ATOM 3738 C C . ALA A 1 535 ? 9.545 -5.913 -6.775 1.00 98.31 535 ALA A C 1
ATOM 3740 O O . ALA A 1 535 ? 10.362 -5.329 -7.492 1.00 98.31 535 ALA A O 1
ATOM 3741 N N . VAL A 1 536 ? 9.133 -7.162 -7.017 1.00 98.38 536 VAL A N 1
ATOM 3742 C CA . VAL A 1 536 ? 9.569 -7.981 -8.157 1.00 98.38 536 VAL A CA 1
ATOM 3743 C C . VAL A 1 536 ? 9.214 -7.297 -9.482 1.00 98.38 536 VAL A C 1
ATOM 3745 O O . VAL A 1 536 ? 10.099 -7.082 -10.314 1.00 98.38 536 VAL A O 1
ATOM 3748 N N . ALA A 1 537 ? 7.947 -6.907 -9.673 1.00 98.38 537 ALA A N 1
ATOM 3749 C CA . ALA A 1 537 ? 7.461 -6.318 -10.920 1.00 98.38 537 ALA A CA 1
ATOM 3750 C C . ALA A 1 537 ? 8.176 -5.006 -11.273 1.00 98.38 537 ALA A C 1
ATOM 3752 O O . ALA A 1 537 ? 8.605 -4.834 -12.416 1.00 98.38 537 ALA A O 1
ATOM 3753 N N . PHE A 1 538 ? 8.360 -4.090 -10.315 1.00 98.12 538 PHE A N 1
ATOM 3754 C CA . PHE A 1 538 ? 9.053 -2.827 -10.569 1.00 98.12 538 PHE A CA 1
ATOM 3755 C C . PHE A 1 538 ? 10.551 -3.024 -10.806 1.00 98.12 538 PHE A C 1
ATOM 3757 O O . PHE A 1 538 ? 11.071 -2.437 -11.760 1.00 98.12 538 PHE A O 1
ATOM 3764 N N . CYS A 1 539 ? 11.231 -3.889 -10.043 1.00 96.62 539 CYS A N 1
ATOM 3765 C CA . CYS A 1 539 ? 12.635 -4.221 -10.300 1.00 96.62 539 CYS A CA 1
ATOM 3766 C C . CYS A 1 539 ? 12.814 -4.810 -11.709 1.00 96.62 539 CYS A C 1
ATOM 3768 O O . CYS A 1 539 ? 13.615 -4.292 -12.493 1.00 96.62 539 CYS A O 1
ATOM 3770 N N . ALA A 1 540 ? 12.004 -5.805 -12.085 1.00 96.88 540 ALA A N 1
ATOM 3771 C CA . ALA A 1 540 ? 12.005 -6.381 -13.429 1.00 96.88 540 ALA A CA 1
ATOM 3772 C C . ALA A 1 540 ? 11.671 -5.334 -14.511 1.00 96.88 540 ALA A C 1
ATOM 3774 O O . ALA A 1 540 ? 12.378 -5.246 -15.514 1.00 96.88 540 ALA A O 1
ATOM 3775 N N . SER A 1 541 ? 10.690 -4.450 -14.287 1.00 96.44 541 SER A N 1
ATOM 3776 C CA . SER A 1 541 ? 10.379 -3.338 -15.203 1.00 96.44 541 SER A CA 1
ATOM 3777 C C . SER A 1 541 ? 11.574 -2.393 -15.414 1.00 96.44 541 SER A C 1
ATOM 3779 O O . SER A 1 541 ? 11.774 -1.871 -16.509 1.00 96.44 541 SER A O 1
ATOM 3781 N N . GLY A 1 542 ? 12.427 -2.220 -14.396 1.00 94.56 542 GLY A N 1
ATOM 3782 C CA . GLY A 1 542 ? 13.682 -1.478 -14.500 1.00 94.56 542 GLY A CA 1
ATOM 3783 C C . GLY A 1 542 ? 14.725 -2.179 -15.369 1.00 94.56 542 GLY A C 1
ATOM 3784 O O . GLY A 1 542 ? 15.459 -1.514 -16.096 1.00 94.56 542 GLY A O 1
ATOM 3785 N N . HIS A 1 543 ? 14.782 -3.511 -15.340 1.00 94.31 543 HIS A N 1
ATOM 3786 C CA . HIS A 1 543 ? 15.603 -4.294 -16.267 1.00 94.31 543 HIS A CA 1
ATOM 3787 C C . HIS A 1 543 ? 15.055 -4.237 -17.703 1.00 94.31 543 HIS A C 1
ATOM 3789 O O . HIS A 1 543 ? 15.839 -4.058 -18.632 1.00 94.31 543 HIS A O 1
ATOM 3795 N N . VAL A 1 544 ? 13.729 -4.267 -17.895 1.00 94.88 544 VAL A N 1
ATOM 3796 C CA . VAL A 1 544 ? 13.088 -4.056 -19.211 1.00 94.88 544 VAL A CA 1
ATOM 3797 C C . VAL A 1 544 ? 13.400 -2.656 -19.762 1.00 94.88 544 VAL A C 1
ATOM 3799 O O . VAL A 1 544 ? 13.783 -2.536 -20.925 1.00 94.88 544 VAL A O 1
ATOM 3802 N N . GLN A 1 545 ? 13.328 -1.604 -18.933 1.00 94.44 545 GLN A N 1
ATOM 3803 C CA . GLN A 1 545 ? 13.670 -0.231 -19.340 1.00 94.44 545 GLN A CA 1
ATOM 3804 C C . GLN A 1 545 ? 15.128 -0.120 -19.805 1.00 94.44 545 GLN A C 1
ATOM 3806 O O . GLN A 1 545 ? 15.408 0.594 -20.765 1.00 94.44 545 GLN A O 1
ATOM 3811 N N . ARG A 1 546 ? 16.042 -0.837 -19.142 1.00 90.88 546 ARG A N 1
ATOM 3812 C CA . ARG A 1 546 ? 17.485 -0.837 -19.434 1.00 90.88 546 ARG A CA 1
ATOM 3813 C C . ARG A 1 546 ? 17.852 -1.670 -20.664 1.00 90.88 546 ARG A C 1
ATOM 3815 O O . ARG A 1 546 ? 18.776 -1.298 -21.373 1.00 90.88 546 ARG A O 1
ATOM 3822 N N . LEU A 1 547 ? 17.118 -2.752 -20.931 1.00 90.75 547 LEU A N 1
ATOM 3823 C CA . LEU A 1 547 ? 17.301 -3.603 -22.111 1.00 90.75 547 LEU A CA 1
ATOM 3824 C C . LEU A 1 547 ? 16.736 -2.973 -23.397 1.00 90.75 547 LEU A C 1
ATOM 3826 O O . LEU A 1 547 ? 17.282 -3.188 -24.471 1.00 90.75 547 LEU A O 1
ATOM 3830 N N . LEU A 1 548 ? 15.627 -2.229 -23.303 1.00 91.31 548 LEU A N 1
ATOM 3831 C CA . LEU A 1 548 ? 14.862 -1.769 -24.476 1.00 91.31 548 LEU A CA 1
ATOM 3832 C C . LEU A 1 548 ? 14.796 -0.241 -24.637 1.00 91.31 548 LEU A C 1
ATOM 3834 O O . LEU A 1 548 ? 14.109 0.251 -25.530 1.00 91.31 548 LEU A O 1
ATOM 3838 N N . GLY A 1 549 ? 15.436 0.524 -23.747 1.00 92.00 549 GLY A N 1
ATOM 3839 C CA . GLY A 1 549 ? 15.461 1.993 -23.779 1.00 92.00 549 GLY A CA 1
ATOM 3840 C C . GLY A 1 549 ? 14.090 2.675 -23.646 1.00 92.00 549 GLY A C 1
ATOM 3841 O O . GLY A 1 549 ? 13.975 3.881 -23.859 1.00 92.00 549 GLY A O 1
ATOM 3842 N N . THR A 1 550 ? 13.017 1.936 -23.338 1.00 94.06 550 THR A N 1
ATOM 3843 C CA . THR A 1 550 ? 11.646 2.453 -23.418 1.00 94.06 550 THR A CA 1
ATOM 3844 C C . THR A 1 550 ? 10.689 1.821 -22.411 1.00 94.06 550 THR A C 1
ATOM 3846 O O . THR A 1 550 ? 10.841 0.668 -22.003 1.00 94.06 550 THR A O 1
ATOM 3849 N N . THR A 1 551 ? 9.670 2.593 -22.031 1.00 95.94 551 THR A N 1
ATOM 3850 C CA . THR A 1 551 ? 8.538 2.165 -21.193 1.00 95.94 551 THR A CA 1
ATOM 3851 C C . THR A 1 551 ? 7.236 1.963 -21.977 1.00 95.94 551 THR A C 1
ATOM 3853 O O . THR A 1 551 ? 6.236 1.507 -21.420 1.00 95.94 551 THR A O 1
ATOM 3856 N N . ARG A 1 552 ? 7.228 2.271 -23.285 1.00 96.88 552 ARG A N 1
ATOM 3857 C CA . ARG A 1 552 ? 6.041 2.157 -24.147 1.00 96.88 552 ARG A CA 1
ATOM 3858 C C . ARG A 1 552 ? 5.725 0.689 -24.442 1.00 96.88 552 ARG A C 1
ATOM 3860 O O . ARG A 1 552 ? 6.497 0.023 -25.125 1.00 96.88 552 ARG A O 1
ATOM 3867 N N . ILE A 1 553 ? 4.553 0.221 -24.010 1.00 96.06 553 ILE A N 1
ATOM 3868 C CA . ILE A 1 553 ? 4.094 -1.176 -24.128 1.00 96.06 553 ILE A CA 1
ATOM 3869 C C . ILE A 1 553 ? 4.164 -1.669 -25.579 1.00 96.06 553 ILE A C 1
ATOM 3871 O O . ILE A 1 553 ? 4.714 -2.730 -25.834 1.00 96.06 553 ILE A O 1
ATOM 3875 N N . GLY A 1 554 ? 3.711 -0.869 -26.551 1.00 93.06 554 GLY A N 1
ATOM 3876 C CA . GLY A 1 554 ? 3.756 -1.232 -27.977 1.00 93.06 554 GLY A CA 1
ATOM 3877 C C . GLY A 1 554 ? 5.161 -1.350 -28.595 1.00 93.06 554 GLY A C 1
ATOM 3878 O O . GLY A 1 554 ? 5.273 -1.752 -29.747 1.00 93.06 554 GLY A O 1
ATOM 3879 N N . ARG A 1 555 ? 6.228 -0.999 -27.860 1.00 92.38 555 ARG A N 1
ATOM 3880 C CA . ARG A 1 555 ? 7.637 -1.186 -28.261 1.00 92.38 555 ARG A CA 1
ATOM 3881 C C . ARG A 1 555 ? 8.352 -2.284 -27.461 1.00 92.38 555 ARG A C 1
ATOM 3883 O O . ARG A 1 555 ? 9.526 -2.539 -27.704 1.00 92.38 555 ARG A O 1
ATOM 3890 N N . VAL A 1 556 ? 7.656 -2.946 -26.538 1.00 93.94 556 VAL A N 1
ATOM 3891 C CA . VAL A 1 556 ? 8.147 -4.120 -25.810 1.00 93.94 556 VAL A CA 1
ATOM 3892 C C . VAL A 1 556 ? 7.382 -5.337 -26.314 1.00 93.94 556 VAL A C 1
ATOM 3894 O O . VAL A 1 556 ? 6.161 -5.369 -26.210 1.00 93.94 556 VAL A O 1
ATOM 3897 N N . ARG A 1 557 ? 8.089 -6.317 -26.881 1.00 93.06 557 ARG A N 1
ATOM 3898 C CA . ARG A 1 557 ? 7.534 -7.578 -27.404 1.00 93.06 557 ARG A CA 1
ATOM 3899 C C . ARG A 1 557 ? 8.555 -8.700 -27.248 1.00 93.06 557 ARG A C 1
ATOM 3901 O O . ARG A 1 557 ? 9.758 -8.425 -27.247 1.00 93.06 557 ARG A O 1
ATOM 3908 N N . GLY A 1 558 ? 8.085 -9.943 -27.160 1.00 92.75 558 GLY A N 1
ATOM 3909 C CA . GLY A 1 558 ? 8.943 -11.129 -27.162 1.00 92.75 558 GLY A CA 1
ATOM 3910 C C . GLY A 1 558 ? 9.961 -11.195 -26.018 1.00 92.75 558 GLY A C 1
ATOM 3911 O O . GLY A 1 558 ? 11.035 -11.767 -26.209 1.00 92.75 558 GLY A O 1
ATOM 3912 N N . LEU A 1 559 ? 9.681 -10.611 -24.840 1.00 93.81 559 LEU A N 1
ATOM 3913 C CA . LEU A 1 559 ? 10.622 -10.631 -23.705 1.00 93.81 559 LEU A CA 1
ATOM 3914 C C . LEU A 1 559 ? 11.052 -12.052 -23.306 1.00 93.81 559 LEU A C 1
ATOM 3916 O O . LEU A 1 559 ? 12.206 -12.237 -22.927 1.00 93.81 559 LEU A O 1
ATOM 3920 N N . LEU A 1 560 ? 10.166 -13.049 -23.429 1.00 94.81 560 LEU A N 1
ATOM 3921 C CA . LEU A 1 560 ? 10.500 -14.450 -23.141 1.00 94.81 560 LEU A CA 1
ATOM 3922 C C . LEU A 1 560 ? 11.519 -15.042 -24.128 1.00 94.81 560 LEU A C 1
ATOM 3924 O O . LEU A 1 560 ? 12.278 -15.922 -23.741 1.00 94.81 560 LEU A O 1
ATOM 3928 N N . ALA A 1 561 ? 11.584 -14.539 -25.365 1.00 91.31 561 ALA A N 1
ATOM 3929 C CA . ALA A 1 561 ? 12.608 -14.924 -26.336 1.00 91.31 561 ALA A CA 1
ATOM 3930 C C . ALA A 1 561 ? 13.900 -14.103 -26.163 1.00 91.31 561 ALA A C 1
ATOM 3932 O O . ALA A 1 561 ? 14.994 -14.662 -26.155 1.00 91.31 561 ALA A O 1
ATOM 3933 N N . ARG A 1 562 ? 13.787 -12.775 -25.989 1.00 89.56 562 ARG A N 1
ATOM 3934 C CA . ARG A 1 562 ? 14.952 -11.870 -25.912 1.00 89.56 562 ARG A CA 1
ATOM 3935 C C . ARG A 1 562 ? 15.743 -11.985 -24.610 1.00 89.56 562 ARG A C 1
ATOM 3937 O O . ARG A 1 562 ? 16.955 -11.811 -24.630 1.00 89.56 562 ARG A O 1
ATOM 3944 N N . ALA A 1 563 ? 15.075 -12.227 -23.485 1.00 92.69 563 ALA A N 1
ATOM 3945 C CA . ALA A 1 563 ? 15.698 -12.334 -22.167 1.00 92.69 563 ALA A CA 1
ATOM 3946 C C . ALA A 1 563 ? 14.860 -13.267 -21.265 1.00 92.69 563 ALA A C 1
ATOM 3948 O O . ALA A 1 563 ? 14.140 -12.778 -20.390 1.00 92.69 563 ALA A O 1
ATOM 3949 N N . PRO A 1 564 ? 14.930 -14.603 -21.455 1.00 93.44 564 PRO A N 1
ATOM 3950 C CA . PRO A 1 564 ? 13.990 -15.559 -20.863 1.00 93.44 564 PRO A CA 1
ATOM 3951 C C . PRO A 1 564 ? 13.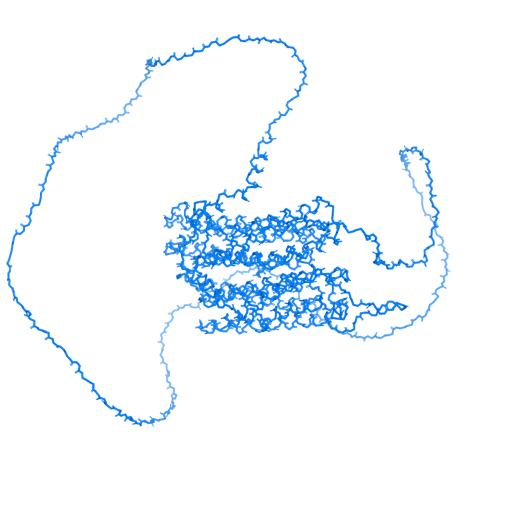777 -15.388 -19.355 1.00 93.44 564 PRO A C 1
ATOM 3953 O O . PRO A 1 564 ? 12.644 -15.249 -18.909 1.00 93.44 564 PRO A O 1
ATOM 3956 N N . ALA A 1 565 ? 14.856 -15.285 -18.569 1.00 94.56 565 ALA A N 1
ATOM 3957 C CA . ALA A 1 565 ? 14.767 -15.086 -17.119 1.00 94.56 565 ALA A CA 1
ATOM 3958 C C . ALA A 1 565 ? 14.039 -13.783 -16.729 1.00 94.56 565 ALA A C 1
ATOM 3960 O O . ALA A 1 565 ? 13.276 -13.767 -15.766 1.00 94.56 565 ALA A O 1
ATOM 3961 N N . LEU A 1 566 ? 14.232 -12.699 -17.490 1.00 95.00 566 LEU A N 1
ATOM 3962 C CA . LEU A 1 566 ? 13.553 -11.422 -17.263 1.00 95.00 566 LEU A CA 1
ATOM 3963 C C . LEU A 1 566 ? 12.068 -11.498 -17.632 1.00 95.00 566 LEU A C 1
ATOM 3965 O O . LEU A 1 566 ? 11.227 -11.018 -16.875 1.00 95.00 566 LEU A O 1
ATOM 3969 N N . GLY A 1 567 ? 11.751 -12.117 -18.774 1.00 96.06 567 GLY A N 1
ATOM 3970 C CA . GLY A 1 567 ? 10.375 -12.362 -19.201 1.00 96.06 567 GLY A CA 1
ATOM 3971 C C . GLY A 1 567 ? 9.612 -13.216 -18.188 1.00 96.06 567 GLY A C 1
ATOM 3972 O O . GLY A 1 567 ? 8.515 -12.842 -17.783 1.00 96.06 567 GLY A O 1
ATOM 3973 N N . THR A 1 568 ? 10.216 -14.304 -17.707 1.00 96.75 568 THR A N 1
ATOM 3974 C CA . THR A 1 568 ? 9.614 -15.193 -16.704 1.00 96.75 568 THR A CA 1
ATOM 3975 C C . THR A 1 568 ? 9.407 -14.484 -15.368 1.00 96.75 568 THR A C 1
ATOM 3977 O O . THR A 1 568 ? 8.308 -14.542 -14.828 1.00 96.75 568 THR A O 1
ATOM 3980 N N . VAL A 1 569 ? 10.402 -13.754 -14.848 1.00 96.94 569 VAL A N 1
ATOM 3981 C CA . VAL A 1 569 ? 10.256 -13.006 -13.584 1.00 96.94 569 VAL A CA 1
ATOM 3982 C C . VAL A 1 569 ? 9.187 -11.911 -13.693 1.00 96.94 569 VAL A C 1
ATOM 3984 O O . VAL A 1 569 ? 8.355 -11.789 -12.797 1.00 96.94 569 VAL A O 1
ATOM 3987 N N . PHE A 1 570 ? 9.161 -11.137 -14.784 1.00 98.06 570 PHE A N 1
ATOM 3988 C CA . PHE A 1 570 ? 8.138 -10.104 -14.992 1.00 98.06 570 PHE A CA 1
ATOM 3989 C C . PHE A 1 570 ? 6.736 -10.711 -15.170 1.00 98.06 570 PHE A C 1
ATOM 3991 O O . PHE A 1 570 ? 5.768 -10.202 -14.609 1.00 98.06 570 PHE A O 1
ATOM 3998 N N . GLY A 1 571 ? 6.632 -11.821 -15.906 1.00 98.06 571 GLY A N 1
ATOM 3999 C CA . GLY A 1 571 ? 5.381 -12.546 -16.110 1.00 98.06 571 GLY A CA 1
ATOM 4000 C C . GLY A 1 571 ? 4.832 -13.155 -14.826 1.00 98.06 571 GLY A C 1
ATOM 4001 O O . GLY A 1 571 ? 3.671 -12.925 -14.511 1.00 98.06 571 GLY A O 1
ATOM 4002 N N . LEU A 1 572 ? 5.660 -13.851 -14.042 1.00 98.19 572 LEU A N 1
ATOM 4003 C CA . LEU A 1 572 ? 5.255 -14.415 -12.750 1.00 98.19 572 LEU A CA 1
ATOM 4004 C C . LEU A 1 572 ? 4.884 -13.329 -11.731 1.00 98.19 572 LEU A C 1
ATOM 4006 O O . LEU A 1 572 ? 3.947 -13.520 -10.962 1.00 98.19 572 LEU A O 1
ATOM 4010 N N . ALA A 1 573 ? 5.549 -12.169 -11.761 1.00 98.38 573 ALA A N 1
ATOM 4011 C CA . ALA A 1 573 ? 5.157 -11.029 -10.934 1.00 98.38 573 ALA A CA 1
ATOM 4012 C C . ALA A 1 573 ? 3.762 -10.504 -11.302 1.00 98.38 573 ALA A C 1
ATOM 4014 O O . ALA A 1 573 ? 2.989 -10.154 -10.417 1.00 98.38 573 ALA A O 1
ATOM 4015 N N . VAL A 1 574 ? 3.413 -10.487 -12.592 1.00 98.31 574 VAL A N 1
ATOM 4016 C CA . VAL A 1 574 ? 2.054 -10.140 -13.029 1.00 98.31 574 VAL A CA 1
ATOM 4017 C C . VAL A 1 574 ? 1.057 -11.255 -12.705 1.00 98.31 574 VAL A C 1
ATOM 4019 O O . VAL A 1 574 ? -0.023 -10.934 -12.243 1.00 98.31 574 VAL A O 1
ATOM 4022 N N . VAL A 1 575 ? 1.402 -12.539 -12.856 1.00 98.31 575 VAL A N 1
ATOM 4023 C CA . VAL A 1 575 ? 0.538 -13.669 -12.442 1.00 98.31 575 VAL A CA 1
ATOM 4024 C C . VAL A 1 575 ? 0.196 -13.592 -10.949 1.00 98.31 575 VAL A C 1
ATOM 4026 O O . VAL A 1 575 ? -0.957 -13.802 -10.585 1.00 98.31 575 VAL A O 1
ATOM 4029 N N . ALA A 1 576 ? 1.152 -13.210 -10.096 1.00 98.12 576 ALA A N 1
ATOM 4030 C CA . ALA A 1 576 ? 0.878 -12.918 -8.690 1.00 98.12 576 ALA A CA 1
ATOM 4031 C C . ALA A 1 576 ? -0.107 -11.742 -8.529 1.00 98.12 576 ALA A C 1
ATOM 4033 O O . ALA A 1 576 ? -1.099 -11.881 -7.823 1.00 98.12 576 ALA A O 1
ATOM 4034 N N . LEU A 1 577 ? 0.113 -10.628 -9.245 1.00 98.38 577 LEU A N 1
ATOM 4035 C CA . LEU A 1 577 ? -0.777 -9.449 -9.298 1.00 98.38 577 LEU A CA 1
ATOM 4036 C C . LEU A 1 577 ? -2.114 -9.674 -10.046 1.00 98.38 577 LEU A C 1
ATOM 4038 O O . LEU A 1 577 ? -2.831 -8.709 -10.300 1.00 98.38 577 LEU A O 1
ATOM 4042 N N . LEU A 1 578 ? -2.440 -10.906 -10.441 1.00 97.88 578 LEU A N 1
ATOM 4043 C CA . LEU A 1 578 ? -3.749 -11.298 -10.983 1.00 97.88 578 LEU A CA 1
ATOM 4044 C C . LEU A 1 578 ? -4.531 -12.174 -9.988 1.00 97.88 578 LEU A C 1
ATOM 4046 O O . LEU A 1 578 ? -5.478 -12.849 -10.387 1.00 97.88 578 LEU A O 1
ATOM 4050 N N . GLY A 1 579 ? -4.092 -12.232 -8.725 1.00 95.12 579 GLY A N 1
ATOM 4051 C CA . GLY A 1 579 ? -4.754 -13.017 -7.684 1.00 95.12 579 GLY A CA 1
ATOM 4052 C C . GLY A 1 579 ? -4.715 -14.526 -7.937 1.00 95.12 579 GLY A C 1
ATOM 4053 O O . GLY A 1 579 ? -5.620 -15.234 -7.511 1.00 95.12 579 GLY A O 1
ATOM 4054 N N . LEU A 1 580 ? -3.715 -15.052 -8.660 1.00 95.31 580 LEU A N 1
ATOM 4055 C CA . LEU A 1 580 ? -3.689 -16.466 -9.065 1.00 95.31 580 LEU A CA 1
ATOM 4056 C C . LEU A 1 580 ? -2.935 -17.371 -8.065 1.00 95.31 580 LEU A C 1
ATOM 4058 O O . LEU A 1 580 ? -1.901 -16.970 -7.521 1.00 95.31 580 LEU A O 1
ATOM 4062 N N . PRO A 1 581 ? -3.382 -18.626 -7.845 1.00 93.81 581 PRO A N 1
ATOM 4063 C CA . PRO A 1 581 ? -2.604 -19.621 -7.106 1.00 93.81 581 PRO A CA 1
ATOM 4064 C C . PRO A 1 581 ? -1.220 -19.856 -7.747 1.00 93.81 581 PRO A C 1
ATOM 4066 O O . PRO A 1 581 ? -1.110 -19.828 -8.975 1.00 93.81 581 PRO A O 1
ATOM 4069 N N . PRO A 1 582 ? -0.158 -20.128 -6.964 1.00 93.69 582 PRO A N 1
ATOM 4070 C CA . PRO A 1 582 ? -0.134 -20.341 -5.512 1.00 93.69 582 PRO A CA 1
ATOM 4071 C C . PRO A 1 582 ? 0.128 -19.059 -4.688 1.00 93.69 582 PRO A C 1
ATOM 4073 O O . PRO A 1 582 ? 0.546 -19.149 -3.536 1.00 93.69 582 PRO A O 1
ATOM 4076 N N . PHE A 1 583 ? -0.042 -17.861 -5.257 1.00 95.56 583 PHE A N 1
ATOM 4077 C CA . PHE A 1 583 ? 0.367 -16.614 -4.604 1.00 95.56 583 PHE A CA 1
ATOM 4078 C C . PHE A 1 583 ? -0.592 -16.165 -3.488 1.00 95.56 583 PHE A C 1
ATOM 4080 O O . PHE A 1 583 ? -1.804 -16.357 -3.560 1.00 95.56 583 PHE A O 1
ATOM 4087 N N . SER A 1 584 ? -0.042 -15.511 -2.459 1.00 94.31 584 SER A N 1
ATOM 4088 C CA . SER A 1 584 ? -0.783 -14.990 -1.289 1.00 94.31 584 SER A CA 1
ATOM 4089 C C . SER A 1 584 ? -1.928 -14.032 -1.623 1.00 94.31 584 SER A C 1
ATOM 4091 O O . SER A 1 584 ? -2.890 -13.941 -0.858 1.00 94.31 584 SER A O 1
ATOM 4093 N N . LEU A 1 585 ? -1.866 -13.372 -2.781 1.00 96.25 585 LEU A N 1
ATOM 4094 C CA . LEU A 1 585 ? -2.933 -12.506 -3.274 1.00 96.25 585 LEU A CA 1
ATOM 4095 C C . LEU A 1 585 ? -4.251 -13.279 -3.467 1.00 96.25 585 LEU A C 1
ATOM 4097 O O . LEU A 1 585 ? -5.243 -12.882 -2.859 1.00 96.25 585 LEU A O 1
ATOM 4101 N N . PHE A 1 586 ? -4.231 -14.466 -4.094 1.00 95.94 586 PHE A N 1
ATOM 4102 C CA . PHE A 1 586 ? -5.404 -15.357 -4.207 1.00 95.94 586 PHE A CA 1
ATOM 4103 C C . PHE A 1 586 ? -6.071 -15.631 -2.851 1.00 95.94 586 PHE A C 1
ATOM 4105 O O . PHE A 1 586 ? -7.282 -15.482 -2.683 1.00 95.94 586 PHE A O 1
ATOM 4112 N N . ALA A 1 587 ? -5.260 -16.018 -1.860 1.00 93.88 587 ALA A N 1
ATOM 4113 C CA . ALA A 1 587 ? -5.739 -16.365 -0.525 1.00 93.88 587 ALA A CA 1
ATOM 4114 C C . ALA A 1 587 ? -6.353 -15.151 0.196 1.00 93.88 587 ALA A C 1
ATOM 4116 O O . ALA A 1 587 ? -7.369 -15.284 0.881 1.00 93.88 587 ALA A O 1
ATOM 4117 N N . SER A 1 588 ? -5.766 -13.963 0.017 1.00 96.00 588 SER A N 1
ATOM 4118 C CA . SER A 1 588 ? -6.301 -12.728 0.592 1.00 96.00 588 SER A CA 1
ATOM 4119 C C . SER A 1 588 ? -7.593 -12.250 -0.081 1.00 96.00 588 SER A C 1
ATOM 4121 O O . SER A 1 588 ? -8.541 -11.903 0.618 1.00 96.00 588 SER A O 1
ATOM 4123 N N . GLU A 1 589 ? -7.684 -12.295 -1.411 1.00 96.88 589 GLU A N 1
ATOM 4124 C CA . GLU A 1 589 ? -8.878 -11.900 -2.168 1.00 96.88 589 GLU A CA 1
ATOM 4125 C C . GLU A 1 589 ? -10.069 -12.804 -1.828 1.00 96.88 589 GLU A C 1
ATOM 4127 O O . GLU A 1 589 ? -11.135 -12.316 -1.446 1.00 96.88 589 GLU A O 1
ATOM 4132 N N . LEU A 1 590 ? -9.859 -14.125 -1.835 1.00 95.50 590 LEU A N 1
ATOM 4133 C CA . LEU A 1 590 ? -10.854 -15.102 -1.391 1.00 95.50 590 LEU A CA 1
ATOM 4134 C C . LEU A 1 590 ? -11.256 -14.887 0.081 1.00 95.50 590 LEU A C 1
ATOM 4136 O O . LEU A 1 590 ? -12.430 -15.025 0.429 1.00 95.50 590 LEU A O 1
ATOM 4140 N N . GLY A 1 591 ? -10.304 -14.512 0.942 1.00 95.62 591 GLY A N 1
ATOM 4141 C CA . GLY A 1 591 ? -10.548 -14.157 2.341 1.00 95.62 591 GLY A CA 1
ATOM 4142 C C . GLY A 1 591 ? -11.461 -12.938 2.504 1.00 95.62 591 GLY A C 1
ATOM 4143 O O . GLY A 1 591 ? -12.449 -13.018 3.237 1.00 95.62 591 GLY A O 1
ATOM 4144 N N . ILE A 1 592 ? -11.173 -11.846 1.788 1.00 97.50 592 ILE A N 1
ATOM 4145 C CA . ILE A 1 592 ? -11.961 -10.600 1.782 1.00 97.50 592 ILE A CA 1
ATOM 4146 C C . ILE A 1 592 ? -13.375 -10.861 1.249 1.00 97.50 592 ILE A C 1
ATOM 4148 O O . ILE A 1 592 ? -14.353 -10.485 1.897 1.00 97.50 592 ILE A O 1
ATOM 4152 N N . VAL A 1 593 ? -13.503 -11.558 0.115 1.00 97.56 593 VAL A N 1
ATOM 4153 C CA . VAL A 1 593 ? -14.802 -11.885 -0.497 1.00 97.56 593 VAL A CA 1
ATOM 4154 C C . VAL A 1 593 ? -15.642 -12.762 0.433 1.00 97.56 593 VAL A C 1
ATOM 4156 O O . VAL A 1 593 ? -16.790 -12.422 0.722 1.00 97.56 593 VAL A O 1
ATOM 4159 N N . ARG A 1 594 ? -15.076 -13.853 0.972 1.00 97.25 594 ARG A N 1
ATOM 4160 C CA . ARG A 1 594 ? -15.781 -14.736 1.918 1.00 97.25 594 ARG A CA 1
ATOM 4161 C C . ARG A 1 594 ? -16.233 -13.978 3.167 1.00 97.25 594 ARG A C 1
ATOM 4163 O O . ARG A 1 594 ? -17.343 -14.197 3.647 1.00 97.25 594 ARG A O 1
ATOM 4170 N N . ALA A 1 595 ? -15.396 -13.076 3.677 1.00 96.75 595 ALA A N 1
ATOM 4171 C CA . ALA A 1 595 ? -15.728 -12.242 4.823 1.00 96.75 595 ALA A CA 1
ATOM 4172 C C . ALA A 1 595 ? -16.849 -11.230 4.523 1.00 96.75 595 ALA A C 1
ATOM 4174 O O . ALA A 1 595 ? -17.698 -11.014 5.383 1.00 96.75 595 ALA A O 1
ATOM 4175 N N . ALA A 1 596 ? -16.887 -10.647 3.320 1.00 97.50 596 ALA A N 1
ATOM 4176 C CA . ALA A 1 596 ? -17.944 -9.723 2.907 1.00 97.50 596 ALA A CA 1
ATOM 4177 C C . ALA A 1 596 ? -19.311 -10.417 2.812 1.00 97.50 596 ALA A C 1
ATOM 4179 O O . ALA A 1 596 ? -20.300 -9.918 3.344 1.00 97.50 596 ALA A O 1
ATOM 4180 N N . PHE A 1 597 ? -19.371 -11.605 2.198 1.00 97.69 597 PHE A N 1
ATOM 4181 C CA . PHE A 1 597 ? -20.603 -12.402 2.167 1.00 97.69 597 PHE A CA 1
ATOM 4182 C C . PHE A 1 597 ? -21.069 -12.793 3.577 1.00 97.69 597 PHE A C 1
ATOM 4184 O O . PHE A 1 597 ? -22.239 -12.599 3.899 1.00 97.69 597 PHE A O 1
ATOM 4191 N N . ALA A 1 598 ? -20.160 -13.249 4.446 1.00 96.75 598 ALA A N 1
ATOM 4192 C CA . ALA A 1 598 ? -20.482 -13.576 5.839 1.00 96.75 598 ALA A CA 1
ATOM 4193 C C . ALA A 1 598 ? -20.927 -12.358 6.680 1.00 96.75 598 ALA A C 1
ATOM 4195 O O . ALA A 1 598 ? -21.646 -12.524 7.660 1.00 96.75 598 ALA A O 1
ATOM 4196 N N . ALA A 1 599 ? -20.522 -11.141 6.301 1.00 94.56 599 ALA A N 1
ATOM 4197 C CA . ALA A 1 599 ? -20.899 -9.887 6.957 1.00 94.56 599 ALA A CA 1
ATOM 4198 C C . ALA A 1 599 ? -22.136 -9.199 6.336 1.00 94.56 599 ALA A C 1
ATOM 4200 O O . ALA A 1 599 ? -22.424 -8.051 6.674 1.00 94.56 599 ALA A O 1
ATOM 4201 N N . GLY A 1 600 ? -22.835 -9.847 5.394 1.00 95.62 600 GLY A N 1
ATOM 4202 C CA . GLY A 1 600 ? -23.987 -9.268 4.686 1.00 95.62 600 GLY A CA 1
ATOM 4203 C C . GLY A 1 600 ? -23.639 -8.173 3.664 1.00 95.62 600 GLY A C 1
ATOM 4204 O O . GLY A 1 600 ? -24.527 -7.617 3.028 1.00 95.62 600 GLY A O 1
ATOM 4205 N N . THR A 1 601 ? -22.354 -7.876 3.452 1.00 95.50 601 THR A N 1
ATOM 4206 C CA . THR A 1 601 ? -21.852 -6.832 2.538 1.00 95.50 601 THR A CA 1
ATOM 4207 C C . THR A 1 601 ? -21.442 -7.374 1.162 1.00 95.50 601 THR A C 1
ATOM 4209 O O . THR A 1 601 ? -20.834 -6.660 0.362 1.00 95.50 601 THR A O 1
ATOM 4212 N N . GLY A 1 602 ? -21.803 -8.626 0.850 1.00 95.56 602 GLY A N 1
ATOM 4213 C CA . GLY A 1 602 ? -21.403 -9.347 -0.366 1.00 95.56 602 GLY A CA 1
ATOM 4214 C C . GLY A 1 602 ? -21.695 -8.624 -1.689 1.00 95.56 602 GLY A C 1
ATOM 4215 O O . GLY A 1 602 ? -20.917 -8.762 -2.628 1.00 95.56 602 GLY A O 1
ATOM 4216 N N . GLY A 1 603 ? -22.734 -7.782 -1.762 1.00 96.88 603 GLY A N 1
ATOM 4217 C CA . GLY A 1 603 ? -23.022 -6.969 -2.954 1.00 96.88 603 GLY A CA 1
ATOM 4218 C C . GLY A 1 603 ? -21.870 -6.032 -3.351 1.00 96.88 603 GLY A C 1
ATOM 4219 O O . GLY A 1 603 ? -21.531 -5.935 -4.530 1.00 96.88 603 GLY A O 1
ATOM 4220 N N . TYR A 1 604 ? -21.192 -5.419 -2.373 1.00 96.38 604 TYR A N 1
ATOM 4221 C CA . TYR A 1 604 ? -20.010 -4.588 -2.630 1.00 96.38 604 TYR A CA 1
ATOM 4222 C C . TYR A 1 604 ? -18.805 -5.426 -3.079 1.00 96.38 604 TYR A C 1
ATOM 4224 O O . TYR A 1 604 ? -18.024 -4.976 -3.915 1.00 96.38 604 TYR A O 1
ATOM 4232 N N . ALA A 1 605 ? -18.675 -6.663 -2.586 1.00 96.38 605 ALA A N 1
ATOM 4233 C CA . ALA A 1 605 ? -17.642 -7.592 -3.042 1.00 96.38 605 ALA A CA 1
ATOM 4234 C C . ALA A 1 605 ? -17.886 -8.086 -4.477 1.00 96.38 605 ALA A C 1
ATOM 4236 O O . ALA A 1 605 ? -16.931 -8.186 -5.240 1.00 96.38 605 ALA A O 1
ATOM 4237 N N . VAL A 1 606 ? -19.139 -8.318 -4.886 1.00 97.75 606 VAL A N 1
ATOM 4238 C CA . VAL A 1 606 ? -19.479 -8.628 -6.288 1.00 97.75 606 VAL A CA 1
ATOM 4239 C C . VAL A 1 606 ? -19.151 -7.443 -7.201 1.00 97.75 606 VAL A C 1
ATOM 4241 O O . VAL A 1 606 ? -18.485 -7.629 -8.218 1.00 97.75 606 VAL A O 1
ATOM 4244 N N . ALA A 1 607 ? -19.541 -6.221 -6.820 1.00 98.00 607 ALA A N 1
ATOM 4245 C CA . ALA A 1 607 ? -19.205 -5.014 -7.578 1.00 98.00 607 ALA A CA 1
ATOM 4246 C C . ALA A 1 607 ? -17.681 -4.829 -7.720 1.00 98.00 607 ALA A C 1
ATOM 4248 O O . ALA A 1 607 ? -17.186 -4.553 -8.814 1.00 98.00 607 ALA A O 1
ATOM 4249 N N . ALA A 1 608 ? -16.927 -5.049 -6.639 1.00 97.88 608 ALA A N 1
ATOM 4250 C CA . ALA A 1 608 ? -15.471 -4.998 -6.670 1.00 97.88 608 ALA A CA 1
ATOM 4251 C C . ALA A 1 608 ? -14.861 -6.098 -7.553 1.00 97.88 608 ALA A C 1
ATOM 4253 O O . ALA A 1 608 ? -13.999 -5.794 -8.370 1.00 97.88 608 ALA A O 1
ATOM 4254 N N . LEU A 1 609 ? -15.331 -7.347 -7.464 1.00 96.62 609 LEU A N 1
ATOM 4255 C CA . LEU A 1 609 ? -14.841 -8.456 -8.292 1.00 96.62 609 LEU A CA 1
ATOM 4256 C C . LEU A 1 609 ? -15.022 -8.199 -9.794 1.00 96.62 609 LEU A C 1
ATOM 4258 O O . LEU A 1 609 ? -14.119 -8.499 -10.570 1.00 96.62 609 LEU A O 1
ATOM 4262 N N . VAL A 1 610 ? -16.144 -7.606 -10.215 1.00 98.12 610 VAL A N 1
ATOM 4263 C CA . VAL A 1 610 ? -16.382 -7.255 -11.630 1.00 98.12 610 VAL A CA 1
ATOM 4264 C C . VAL A 1 610 ? -15.390 -6.190 -12.118 1.00 98.12 610 VAL A C 1
ATOM 4266 O O . VAL A 1 610 ? -14.827 -6.316 -13.208 1.00 98.12 610 VAL A O 1
ATOM 4269 N N . LEU A 1 611 ? -15.125 -5.162 -11.308 1.00 98.25 611 LEU A N 1
ATOM 4270 C CA . LEU A 1 611 ? -14.169 -4.101 -11.646 1.00 98.25 611 LEU A CA 1
ATOM 4271 C C . LEU A 1 611 ? -12.706 -4.588 -11.584 1.00 98.25 611 LEU A C 1
ATOM 4273 O O . LEU A 1 611 ? -11.902 -4.234 -12.450 1.00 98.25 611 LEU A O 1
ATOM 4277 N N . ALA A 1 612 ? -12.369 -5.442 -10.614 1.00 97.44 612 ALA A N 1
ATOM 4278 C CA . ALA A 1 612 ? -11.065 -6.091 -10.503 1.00 97.44 612 ALA A CA 1
ATOM 4279 C C . ALA A 1 612 ? -10.804 -7.025 -11.692 1.00 97.44 612 ALA A C 1
ATOM 4281 O O . ALA A 1 612 ? -9.745 -6.937 -12.305 1.00 97.44 612 ALA A O 1
ATOM 4282 N N . LEU A 1 613 ? -11.787 -7.831 -12.111 1.00 97.44 613 LEU A N 1
ATOM 4283 C CA . LEU A 1 613 ? -11.689 -8.680 -13.303 1.00 97.44 613 LEU A CA 1
ATOM 4284 C C . LEU A 1 613 ? -11.389 -7.861 -14.572 1.00 97.44 613 LEU A C 1
ATOM 4286 O O . LEU A 1 613 ? -10.569 -8.273 -15.393 1.00 97.44 613 LEU A O 1
ATOM 4290 N N . LEU A 1 614 ? -11.995 -6.678 -14.717 1.00 98.00 614 LEU A N 1
ATOM 4291 C CA . LEU A 1 614 ? -11.728 -5.761 -15.830 1.00 98.00 614 LEU A CA 1
ATOM 4292 C C . LEU A 1 614 ? -10.293 -5.197 -15.790 1.00 98.00 614 LEU A C 1
ATOM 4294 O O . LEU A 1 614 ? -9.608 -5.158 -16.818 1.00 98.00 614 LEU A O 1
ATOM 4298 N N . ALA A 1 615 ? -9.814 -4.806 -14.606 1.00 97.94 615 ALA A N 1
ATOM 4299 C CA . ALA A 1 615 ? -8.439 -4.356 -14.387 1.00 97.94 615 ALA A CA 1
ATOM 4300 C C . ALA A 1 615 ? -7.408 -5.475 -14.645 1.00 97.94 615 ALA A C 1
ATOM 4302 O O . ALA A 1 615 ? -6.429 -5.266 -15.369 1.00 97.94 615 ALA A O 1
ATOM 4303 N N . PHE A 1 616 ? -7.663 -6.677 -14.123 1.00 98.00 616 PHE A N 1
ATOM 4304 C CA . PHE A 1 616 ? -6.866 -7.887 -14.311 1.00 98.00 616 PHE A CA 1
ATOM 4305 C C . PHE A 1 616 ? -6.799 -8.295 -15.787 1.00 98.00 616 PHE A C 1
ATOM 4307 O O . PHE A 1 616 ? -5.706 -8.496 -16.314 1.00 98.00 616 PHE A O 1
ATOM 4314 N N . ALA A 1 617 ? -7.925 -8.319 -16.507 1.00 98.06 617 ALA A N 1
ATOM 4315 C CA . ALA A 1 617 ? -7.947 -8.596 -17.943 1.00 98.06 617 ALA A CA 1
ATOM 4316 C C . ALA A 1 617 ? -7.105 -7.577 -18.739 1.00 98.06 617 ALA A C 1
ATOM 4318 O O . ALA A 1 617 ? -6.322 -7.955 -19.617 1.00 98.06 617 ALA A O 1
ATOM 4319 N N . ALA A 1 618 ? -7.194 -6.286 -18.399 1.00 97.94 618 ALA A N 1
ATOM 4320 C CA . ALA A 1 618 ? -6.393 -5.238 -19.028 1.00 97.94 618 ALA A CA 1
ATOM 4321 C C . ALA A 1 618 ? -4.883 -5.374 -18.731 1.00 97.94 618 ALA A C 1
ATOM 4323 O O . ALA A 1 618 ? -4.058 -5.193 -19.636 1.00 97.94 618 ALA A O 1
ATOM 4324 N N . LEU A 1 619 ? -4.515 -5.721 -17.492 1.00 98.25 619 LEU A N 1
ATOM 4325 C CA . LEU A 1 619 ? -3.138 -5.960 -17.046 1.00 98.25 619 LEU A CA 1
ATOM 4326 C C . LEU A 1 619 ? -2.530 -7.207 -17.712 1.00 98.25 619 LEU A C 1
ATOM 4328 O O . LEU A 1 619 ? -1.417 -7.146 -18.252 1.00 98.25 619 LEU A O 1
ATOM 4332 N N . ALA A 1 620 ? -3.281 -8.310 -17.737 1.00 98.00 620 ALA A N 1
ATOM 4333 C CA . ALA A 1 620 ? -2.900 -9.570 -18.363 1.00 98.00 620 ALA A CA 1
ATOM 4334 C C . ALA A 1 620 ? -2.702 -9.397 -19.875 1.00 98.00 620 ALA A C 1
ATOM 4336 O O . ALA A 1 620 ? -1.636 -9.719 -20.399 1.00 98.00 620 ALA A O 1
ATOM 4337 N N . ALA A 1 621 ? -3.670 -8.800 -20.580 1.00 97.31 621 ALA A N 1
ATOM 4338 C CA . ALA A 1 621 ? -3.600 -8.614 -22.029 1.00 97.31 621 ALA A CA 1
ATOM 4339 C C . ALA A 1 621 ? -2.446 -7.689 -22.464 1.00 97.31 621 ALA A C 1
ATOM 4341 O O . ALA A 1 621 ? -1.844 -7.901 -23.520 1.00 97.31 621 ALA A O 1
ATOM 4342 N N . ARG A 1 622 ? -2.099 -6.665 -21.668 1.00 96.50 622 ARG A N 1
ATOM 4343 C CA . ARG A 1 622 ? -0.913 -5.823 -21.924 1.00 96.50 622 ARG A CA 1
ATOM 4344 C C . ARG A 1 622 ? 0.383 -6.582 -21.680 1.00 96.50 622 ARG A C 1
ATOM 4346 O O . ARG A 1 622 ? 1.271 -6.534 -22.528 1.00 96.50 622 ARG A O 1
ATOM 4353 N N . THR A 1 623 ? 0.468 -7.311 -20.573 1.00 97.56 623 THR A N 1
ATOM 4354 C CA . THR A 1 623 ? 1.651 -8.102 -20.215 1.00 97.56 623 THR A CA 1
ATOM 4355 C C . THR A 1 623 ? 1.905 -9.222 -21.224 1.00 97.56 623 THR A C 1
ATOM 4357 O O . THR A 1 623 ? 3.029 -9.371 -21.694 1.00 97.56 623 THR A O 1
ATOM 4360 N N . ALA A 1 624 ? 0.867 -9.935 -21.668 1.00 97.00 624 ALA A N 1
ATOM 4361 C CA . ALA A 1 624 ? 0.965 -10.948 -22.718 1.00 97.00 624 ALA A CA 1
ATOM 4362 C C . ALA A 1 624 ? 1.573 -10.382 -24.015 1.00 97.00 624 ALA A C 1
ATOM 4364 O O . ALA A 1 624 ? 2.484 -10.986 -24.577 1.00 97.00 624 ALA A O 1
ATOM 4365 N N . ARG A 1 625 ? 1.162 -9.176 -24.446 1.00 94.50 625 ARG A N 1
ATOM 4366 C CA . ARG A 1 625 ? 1.751 -8.492 -25.617 1.00 94.50 625 ARG A CA 1
ATOM 4367 C C . ARG A 1 625 ? 3.225 -8.100 -25.438 1.00 94.50 625 ARG A C 1
ATOM 4369 O O . ARG A 1 625 ? 3.926 -7.978 -26.438 1.00 94.50 625 ARG A O 1
ATOM 4376 N N . MET A 1 626 ? 3.690 -7.917 -24.199 1.00 96.56 626 MET A N 1
ATOM 4377 C CA . MET A 1 626 ? 5.097 -7.637 -23.875 1.00 96.56 626 MET A CA 1
ATOM 4378 C C . MET A 1 626 ? 5.955 -8.907 -23.823 1.00 96.56 626 MET A C 1
ATOM 4380 O O . MET A 1 626 ? 7.108 -8.902 -24.258 1.00 96.56 626 MET A O 1
ATOM 4384 N N . LEU A 1 627 ? 5.402 -9.996 -23.284 1.00 96.62 627 LEU A N 1
ATOM 4385 C CA . LEU A 1 627 ? 6.097 -11.271 -23.109 1.00 96.62 627 LEU A CA 1
ATOM 4386 C C . LEU A 1 627 ? 6.196 -12.085 -24.403 1.00 96.62 627 LEU A C 1
ATOM 4388 O O . LEU A 1 627 ? 7.241 -12.684 -24.660 1.00 96.62 627 LEU A O 1
ATOM 4392 N N . LEU A 1 628 ? 5.119 -12.098 -25.192 1.00 93.75 628 LEU A N 1
ATOM 4393 C CA . LEU A 1 628 ? 4.908 -12.988 -26.334 1.00 93.75 628 LEU A CA 1
ATOM 4394 C C . LEU A 1 628 ? 5.097 -12.283 -27.688 1.00 93.75 628 LEU A C 1
ATOM 4396 O O . LEU A 1 628 ? 5.296 -11.067 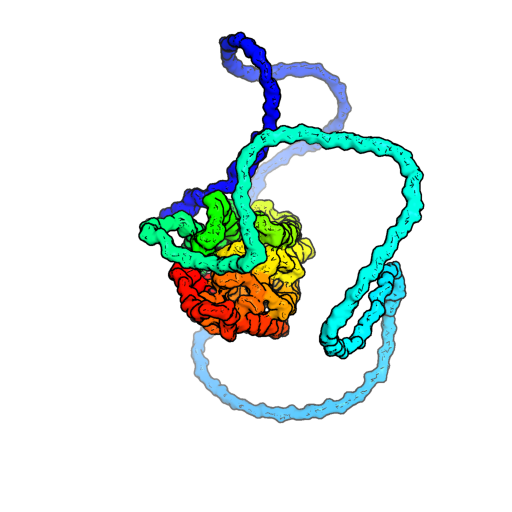-27.779 1.00 93.75 628 LEU A O 1
ATOM 4400 N N . GLY A 1 629 ? 4.989 -13.079 -28.754 1.00 84.19 629 GLY A N 1
ATOM 4401 C CA . GLY A 1 629 ? 5.166 -12.655 -30.140 1.00 84.19 629 GLY A CA 1
ATOM 4402 C C . GLY A 1 629 ? 6.638 -12.533 -30.553 1.00 84.19 629 GLY A C 1
ATOM 4403 O O . GLY A 1 629 ? 7.527 -12.560 -29.698 1.00 84.19 629 GLY A O 1
ATOM 4404 N N . PRO A 1 630 ? 6.910 -12.399 -31.862 1.00 74.75 630 PRO A N 1
ATOM 4405 C CA . PRO A 1 630 ? 8.269 -12.210 -32.347 1.00 74.75 630 PRO A CA 1
ATOM 4406 C C . PRO A 1 630 ? 8.861 -10.896 -31.806 1.00 74.75 630 PRO A C 1
ATOM 4408 O O . PRO A 1 630 ? 8.127 -9.905 -31.661 1.00 74.75 630 PRO A O 1
ATOM 4411 N N . PRO A 1 631 ? 10.178 -10.853 -31.527 1.00 69.69 631 PRO A N 1
ATOM 4412 C CA . PRO A 1 631 ? 10.868 -9.585 -31.335 1.00 69.69 631 PRO A CA 1
ATOM 4413 C C . PRO A 1 631 ? 10.751 -8.733 -32.614 1.00 69.69 631 PRO A C 1
ATOM 4415 O O . PRO A 1 631 ? 10.560 -9.286 -33.700 1.00 69.69 631 PRO A O 1
ATOM 4418 N N . PRO A 1 632 ? 10.867 -7.396 -32.528 1.00 66.81 632 PRO A N 1
ATOM 4419 C CA . PRO A 1 632 ? 11.047 -6.575 -33.720 1.00 66.81 632 PRO A CA 1
ATOM 4420 C C . PRO A 1 632 ? 12.270 -7.072 -34.496 1.00 66.81 632 PRO A C 1
ATOM 4422 O O . PRO A 1 632 ? 13.314 -7.300 -33.881 1.00 66.81 632 PRO A O 1
ATOM 4425 N N . SER A 1 633 ? 12.140 -7.249 -35.812 1.00 59.09 633 SER A N 1
ATOM 4426 C CA . SER A 1 633 ? 13.262 -7.648 -36.663 1.00 59.09 633 SER A CA 1
ATOM 4427 C C . SER A 1 633 ? 14.433 -6.674 -36.482 1.00 59.09 633 SER A C 1
ATOM 4429 O O . SER A 1 633 ? 14.190 -5.462 -36.436 1.00 59.09 633 SER A O 1
ATOM 4431 N N . PRO A 1 634 ? 15.685 -7.158 -36.388 1.00 58.53 634 PRO A N 1
ATOM 4432 C CA . PRO A 1 634 ? 16.839 -6.272 -36.449 1.00 58.53 634 PRO A CA 1
ATOM 4433 C C . PRO A 1 634 ? 16.887 -5.560 -37.815 1.00 58.53 634 PRO A C 1
ATOM 4435 O O . PRO A 1 634 ? 16.256 -6.029 -38.773 1.00 58.53 634 PRO A O 1
ATOM 4438 N N . PRO A 1 635 ? 17.622 -4.437 -37.939 1.00 55.91 635 PRO A N 1
ATOM 4439 C CA . PRO A 1 635 ? 17.928 -3.872 -39.249 1.00 55.91 635 PRO A CA 1
ATOM 4440 C C . PRO A 1 635 ? 18.573 -4.943 -40.143 1.00 55.91 635 PRO A C 1
ATOM 4442 O O . PRO A 1 635 ? 19.344 -5.787 -39.684 1.00 55.91 635 PRO A O 1
ATOM 4445 N N . SER A 1 636 ? 18.208 -4.942 -41.424 1.00 46.72 636 SER A N 1
ATOM 4446 C CA . SER A 1 636 ? 18.529 -6.019 -42.365 1.00 46.72 636 SER A CA 1
ATOM 4447 C C . SER A 1 636 ? 20.040 -6.169 -42.576 1.00 46.72 636 SER A C 1
ATOM 4449 O O . SER A 1 636 ? 20.641 -5.402 -43.327 1.00 46.72 636 SER A O 1
ATOM 4451 N N . GLY A 1 637 ? 20.631 -7.171 -41.924 1.00 55.59 637 GLY A N 1
ATOM 4452 C CA . GLY A 1 637 ? 22.058 -7.494 -41.986 1.00 55.59 637 GLY A CA 1
ATOM 4453 C C . GLY A 1 637 ? 22.561 -8.194 -40.721 1.00 55.59 637 GLY A C 1
ATOM 4454 O O . GLY A 1 637 ? 23.390 -9.099 -40.811 1.00 55.59 637 GLY A O 1
ATOM 4455 N N . ASP A 1 638 ? 22.017 -7.838 -39.554 1.00 55.28 638 ASP A N 1
ATOM 4456 C CA . ASP A 1 638 ? 22.439 -8.430 -38.282 1.00 55.28 638 ASP A CA 1
ATOM 4457 C C . ASP A 1 638 ? 21.908 -9.859 -38.090 1.00 55.28 638 ASP A C 1
ATOM 4459 O O . ASP A 1 638 ? 20.750 -10.181 -38.377 1.00 55.28 638 ASP A O 1
ATOM 4463 N N . ARG A 1 639 ? 22.767 -10.731 -37.544 1.00 54.38 639 ARG A N 1
ATOM 4464 C CA . ARG A 1 639 ? 22.373 -12.071 -37.082 1.00 54.38 639 ARG A CA 1
ATOM 4465 C C . ARG A 1 639 ? 21.383 -11.951 -35.921 1.00 54.38 639 ARG A C 1
ATOM 4467 O O . ARG A 1 639 ? 21.450 -11.007 -35.140 1.00 54.38 639 ARG A O 1
ATOM 4474 N N . ALA A 1 640 ? 20.510 -12.946 -35.762 1.00 57.94 640 ALA A N 1
ATOM 4475 C CA . ALA A 1 640 ? 19.602 -13.014 -34.619 1.00 57.94 640 ALA A CA 1
ATOM 4476 C C . ALA A 1 640 ? 20.385 -12.941 -33.291 1.00 57.94 640 ALA A C 1
ATOM 4478 O O . ALA A 1 640 ? 21.194 -13.825 -32.999 1.00 57.94 640 ALA A O 1
ATOM 4479 N N . GLU A 1 641 ? 20.156 -11.880 -32.509 1.00 63.81 641 GLU A N 1
ATOM 4480 C CA . GLU A 1 641 ? 20.837 -11.658 -31.229 1.00 63.81 641 GLU A CA 1
ATOM 4481 C C . GLU A 1 641 ? 20.624 -12.850 -30.284 1.00 63.81 641 GLU A C 1
ATOM 4483 O O . GLU A 1 641 ? 19.494 -13.298 -30.065 1.00 63.81 641 GLU A O 1
ATOM 4488 N N . ALA A 1 642 ? 21.707 -13.347 -29.680 1.00 69.62 642 ALA A N 1
ATOM 4489 C CA . ALA A 1 642 ? 21.612 -14.400 -28.676 1.00 69.62 642 ALA A CA 1
ATOM 4490 C C . ALA A 1 642 ? 20.833 -13.899 -27.436 1.00 69.62 642 ALA A C 1
ATOM 4492 O O . ALA A 1 642 ? 21.034 -12.754 -27.021 1.00 69.62 642 ALA A O 1
ATOM 4493 N N . PRO A 1 643 ? 19.983 -14.732 -26.796 1.00 77.06 643 PRO A N 1
ATOM 4494 C CA . PRO A 1 643 ? 19.175 -14.303 -25.655 1.00 77.06 643 PRO A CA 1
ATOM 4495 C C . PRO A 1 643 ? 20.009 -13.701 -24.517 1.00 77.06 643 PRO A C 1
ATOM 4497 O O . PRO A 1 643 ? 20.949 -14.322 -24.011 1.00 77.06 643 PRO A O 1
ATOM 4500 N N . VAL A 1 644 ? 19.636 -12.495 -24.084 1.00 83.75 644 VAL A N 1
ATOM 4501 C CA . VAL A 1 644 ? 20.387 -11.709 -23.102 1.00 83.75 644 VAL A CA 1
ATOM 4502 C C . VAL A 1 644 ? 20.317 -12.373 -21.729 1.00 83.75 644 VAL A C 1
ATOM 4504 O O . VAL A 1 644 ? 19.260 -12.457 -21.095 1.00 83.75 644 VAL A O 1
ATOM 4507 N N . ARG A 1 645 ? 21.477 -12.827 -21.248 1.00 83.94 645 ARG A N 1
ATOM 4508 C CA . ARG A 1 645 ? 21.638 -13.451 -19.932 1.00 83.94 645 ARG A CA 1
ATOM 4509 C C . ARG A 1 645 ? 21.849 -12.371 -18.871 1.00 83.94 645 ARG A C 1
ATOM 4511 O O . ARG A 1 645 ? 22.855 -11.669 -18.880 1.00 83.94 645 ARG A O 1
ATOM 4518 N N . LEU A 1 646 ? 20.906 -12.247 -17.939 1.00 83.31 646 LEU A N 1
ATOM 4519 C CA . LEU A 1 646 ? 21.090 -11.432 -16.737 1.00 83.31 646 LEU A CA 1
ATOM 4520 C C . LEU A 1 646 ? 21.990 -12.168 -15.732 1.00 83.31 646 LEU A C 1
ATOM 4522 O O . LEU A 1 646 ? 21.801 -13.357 -15.489 1.00 83.31 646 LEU A O 1
ATOM 4526 N N . GLY A 1 647 ? 22.937 -11.452 -15.119 1.00 83.69 647 GLY A N 1
ATOM 4527 C CA . GLY A 1 647 ? 23.765 -11.993 -14.034 1.00 83.69 647 GLY A CA 1
ATOM 4528 C C . GLY A 1 647 ? 22.953 -12.298 -12.762 1.00 83.69 647 GLY A C 1
ATOM 4529 O O . GLY A 1 647 ? 21.890 -11.707 -12.559 1.00 83.69 647 GLY A O 1
ATOM 4530 N N . PRO A 1 648 ? 23.443 -13.171 -11.862 1.00 82.81 648 PRO A N 1
ATOM 4531 C CA . PRO A 1 648 ? 22.660 -13.682 -10.731 1.00 82.81 648 PRO A CA 1
ATOM 4532 C C . PRO A 1 648 ? 22.134 -12.580 -9.799 1.00 82.81 648 PRO A C 1
ATOM 4534 O O . PRO A 1 648 ? 20.974 -12.629 -9.402 1.00 82.81 648 PRO A O 1
ATOM 4537 N N . ALA A 1 649 ? 22.918 -11.527 -9.540 1.00 80.88 649 ALA A N 1
ATOM 4538 C CA . ALA A 1 649 ? 22.503 -10.380 -8.722 1.00 80.88 649 ALA A CA 1
ATOM 4539 C C . ALA A 1 649 ? 21.282 -9.604 -9.273 1.00 80.88 649 ALA A C 1
ATOM 4541 O O . ALA A 1 649 ? 20.636 -8.871 -8.532 1.00 80.88 649 ALA A O 1
ATOM 4542 N N . ALA A 1 650 ? 20.949 -9.763 -10.558 1.00 82.69 650 ALA A N 1
ATOM 4543 C CA . ALA A 1 650 ? 19.771 -9.163 -11.186 1.00 82.69 650 ALA A CA 1
ATOM 4544 C C . ALA A 1 650 ? 18.509 -10.043 -11.115 1.00 82.69 650 ALA A C 1
ATOM 4546 O O . ALA A 1 650 ? 17.404 -9.535 -11.287 1.00 82.69 650 ALA A O 1
ATOM 4547 N N . VAL A 1 651 ? 18.670 -11.355 -10.910 1.00 87.38 651 VAL A N 1
ATOM 4548 C CA . VAL A 1 651 ? 17.585 -12.350 -11.000 1.00 87.38 651 VAL A CA 1
ATOM 4549 C C . VAL A 1 651 ? 17.238 -12.921 -9.627 1.00 87.38 651 VAL A C 1
ATOM 4551 O O . VAL A 1 651 ? 16.061 -13.095 -9.323 1.00 87.38 651 VAL A O 1
ATOM 4554 N N . LEU A 1 652 ? 18.242 -13.162 -8.779 1.00 90.88 652 LEU A N 1
ATOM 4555 C CA . LEU A 1 652 ? 18.068 -13.796 -7.476 1.00 90.88 652 LEU A CA 1
ATOM 4556 C C . LEU A 1 652 ? 17.125 -13.007 -6.545 1.00 90.88 652 LEU A C 1
ATOM 4558 O O . LEU A 1 652 ? 16.193 -13.629 -6.043 1.00 90.88 652 LEU A O 1
ATOM 4562 N N . PRO A 1 653 ? 17.250 -11.676 -6.343 1.00 91.69 653 PRO A N 1
ATOM 4563 C CA . PRO A 1 653 ? 16.348 -10.985 -5.418 1.00 91.69 653 PRO A CA 1
ATOM 4564 C C . PRO A 1 653 ? 14.880 -10.956 -5.887 1.00 91.69 653 PRO A C 1
ATOM 4566 O O . PRO A 1 653 ? 14.006 -11.251 -5.071 1.00 91.69 653 PRO A O 1
ATOM 4569 N N . PRO A 1 654 ? 14.570 -10.698 -7.178 1.00 92.94 654 PRO A N 1
ATOM 4570 C CA . PRO A 1 654 ? 13.218 -10.882 -7.703 1.00 92.94 654 PRO A CA 1
ATOM 4571 C C . PRO A 1 654 ? 12.682 -12.321 -7.574 1.00 92.94 654 PRO A C 1
ATOM 4573 O O . PRO A 1 654 ? 11.514 -12.502 -7.240 1.00 92.94 654 PRO A O 1
ATOM 4576 N N . VAL A 1 655 ? 13.512 -13.351 -7.782 1.00 95.19 655 VAL A N 1
ATOM 4577 C CA . VAL A 1 655 ? 13.095 -14.755 -7.588 1.00 95.19 655 VAL A CA 1
ATOM 4578 C C . VAL A 1 655 ? 12.798 -15.050 -6.115 1.00 95.19 655 VAL A C 1
ATOM 4580 O O . VAL A 1 655 ? 11.750 -15.618 -5.824 1.00 95.19 655 VAL A O 1
ATOM 4583 N N . CYS A 1 656 ? 13.634 -14.598 -5.176 1.00 94.69 656 CYS A N 1
ATOM 4584 C CA . CYS A 1 656 ? 13.353 -14.721 -3.742 1.00 94.69 656 CYS A CA 1
ATOM 4585 C C . CYS A 1 656 ? 12.049 -14.004 -3.343 1.00 94.69 656 CYS A C 1
ATOM 4587 O O . CYS A 1 656 ? 11.281 -14.540 -2.549 1.00 94.69 656 CYS A O 1
ATOM 4589 N N . GLY A 1 657 ? 11.757 -12.836 -3.930 1.00 95.88 657 GLY A N 1
ATOM 4590 C CA . GLY A 1 657 ? 10.489 -12.127 -3.723 1.00 95.88 657 GLY A CA 1
ATOM 4591 C C . GLY A 1 657 ? 9.263 -12.904 -4.222 1.00 95.88 657 GLY A C 1
ATOM 4592 O O . GLY A 1 657 ? 8.250 -12.962 -3.526 1.00 95.88 657 GLY A O 1
ATOM 4593 N N . LEU A 1 658 ? 9.360 -13.556 -5.388 1.00 96.38 658 LEU A N 1
ATOM 4594 C CA . LEU A 1 658 ? 8.304 -14.438 -5.909 1.00 96.38 658 LEU A CA 1
ATOM 4595 C C . LEU A 1 658 ? 8.106 -15.677 -5.033 1.00 96.38 658 LEU A C 1
ATOM 4597 O O . LEU A 1 658 ? 6.969 -16.013 -4.706 1.00 96.38 658 LEU A O 1
ATOM 4601 N N . LEU A 1 659 ? 9.201 -16.327 -4.629 1.00 95.56 659 LEU A N 1
ATOM 4602 C CA . LEU A 1 659 ? 9.162 -17.500 -3.757 1.00 95.56 659 LEU A CA 1
ATOM 4603 C C . LEU A 1 659 ? 8.548 -17.158 -2.396 1.00 95.56 659 LEU A C 1
ATOM 4605 O O . LEU A 1 659 ? 7.695 -17.903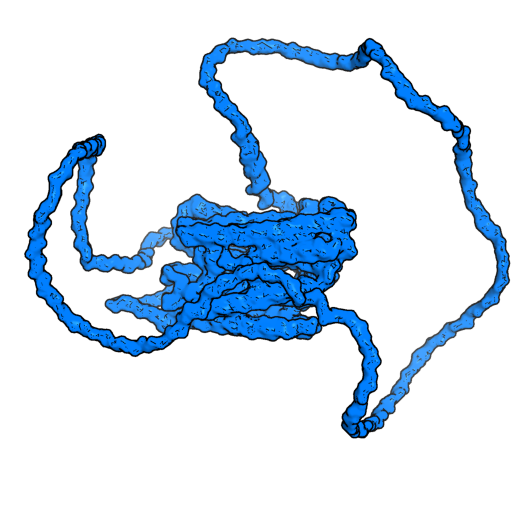 -1.929 1.00 95.56 659 LEU A O 1
ATOM 4609 N N . ALA A 1 660 ? 8.884 -16.009 -1.802 1.00 94.00 660 ALA A N 1
ATOM 4610 C CA . ALA A 1 660 ? 8.242 -15.531 -0.578 1.00 94.00 660 ALA A CA 1
ATOM 4611 C C . ALA A 1 660 ? 6.741 -15.233 -0.778 1.00 94.00 660 ALA A C 1
ATOM 4613 O O . ALA A 1 660 ? 5.923 -15.612 0.057 1.00 94.00 660 ALA A O 1
ATOM 4614 N N . CYS A 1 661 ? 6.352 -14.616 -1.901 1.00 94.31 661 CYS A N 1
ATOM 4615 C CA . CYS A 1 661 ? 4.950 -14.307 -2.205 1.00 94.31 661 CYS A CA 1
ATOM 4616 C C . CYS A 1 661 ? 4.088 -15.572 -2.404 1.00 94.31 661 CYS A C 1
ATOM 4618 O O . CYS A 1 661 ? 2.929 -15.603 -1.977 1.00 94.31 661 CYS A O 1
ATOM 4620 N N . ALA A 1 662 ? 4.660 -16.621 -3.007 1.00 93.69 662 ALA A N 1
ATOM 4621 C CA . ALA A 1 662 ? 4.049 -17.945 -3.137 1.00 93.69 662 ALA A CA 1
ATOM 4622 C C . ALA A 1 662 ? 4.030 -18.714 -1.805 1.00 93.69 662 ALA A C 1
ATOM 4624 O O . ALA A 1 662 ? 3.006 -19.281 -1.432 1.00 93.69 662 ALA A O 1
ATOM 4625 N N . LEU A 1 663 ? 5.127 -18.683 -1.041 1.00 91.38 663 LEU A N 1
ATOM 4626 C CA . LEU A 1 663 ? 5.220 -19.325 0.272 1.00 91.38 663 LEU A CA 1
ATOM 4627 C C . LEU A 1 663 ? 4.165 -18.764 1.237 1.00 91.38 663 LEU A C 1
ATOM 4629 O O . LEU A 1 663 ? 3.458 -19.535 1.873 1.00 91.38 663 LEU A O 1
ATOM 4633 N N . LEU A 1 664 ? 3.956 -17.443 1.266 1.00 88.50 664 LEU A N 1
ATOM 4634 C CA . LEU A 1 664 ? 2.871 -16.820 2.038 1.00 88.50 664 LEU A CA 1
ATOM 4635 C C . LEU A 1 664 ? 1.460 -17.266 1.604 1.00 88.50 664 LEU A C 1
ATOM 4637 O O . LEU A 1 664 ? 0.537 -17.198 2.412 1.00 88.50 664 LEU A O 1
ATOM 4641 N N . GLY A 1 665 ? 1.272 -17.697 0.351 1.00 82.94 665 GLY A N 1
ATOM 4642 C CA . GLY A 1 665 ? -0.014 -18.192 -0.154 1.00 82.94 665 GLY A CA 1
ATOM 4643 C C . GLY A 1 665 ? -0.283 -19.660 0.171 1.00 82.94 665 GLY A C 1
ATOM 4644 O O . GLY A 1 665 ? -1.426 -20.025 0.433 1.00 82.94 665 GLY A O 1
ATOM 4645 N N . VAL A 1 666 ? 0.763 -20.492 0.207 1.00 83.00 666 VAL A N 1
ATOM 4646 C CA . VAL A 1 666 ? 0.659 -21.929 0.519 1.00 83.00 666 VAL A CA 1
ATOM 4647 C C . VAL A 1 666 ? 0.773 -22.198 2.023 1.00 83.00 666 VAL A C 1
ATOM 4649 O O . VAL A 1 666 ? 0.017 -22.994 2.573 1.00 83.00 666 VAL A O 1
ATOM 4652 N N . THR A 1 667 ? 1.711 -21.542 2.708 1.00 72.25 667 THR A N 1
ATOM 4653 C CA . THR A 1 667 ? 2.096 -21.841 4.096 1.00 72.25 667 THR A CA 1
ATOM 4654 C C . THR A 1 667 ? 1.819 -20.663 5.031 1.00 72.25 667 THR A C 1
ATOM 4656 O O . THR A 1 667 ? 2.698 -20.228 5.773 1.00 72.25 667 THR A O 1
ATOM 4659 N N . ALA A 1 668 ? 0.588 -20.143 5.032 1.00 62.16 668 ALA A N 1
ATOM 4660 C CA . ALA A 1 668 ? 0.188 -19.076 5.960 1.00 62.16 668 ALA A CA 1
ATOM 4661 C C . ALA A 1 668 ? 0.322 -19.481 7.450 1.00 62.16 668 ALA A C 1
ATOM 4663 O O . ALA A 1 668 ? 0.566 -18.627 8.298 1.00 62.16 668 ALA A O 1
ATOM 4664 N N . GLY A 1 669 ? 0.243 -20.786 7.755 1.00 58.34 669 GLY A N 1
ATOM 4665 C CA . GLY A 1 669 ? 0.206 -21.388 9.100 1.00 58.34 669 GLY A CA 1
ATOM 4666 C C . GLY A 1 669 ? 1.029 -20.719 10.219 1.00 58.34 669 GLY A C 1
ATOM 4667 O O . GLY A 1 669 ? 0.421 -20.278 11.196 1.00 58.34 669 GLY A O 1
ATOM 4668 N N . PRO A 1 670 ? 2.374 -20.627 10.138 1.00 61.97 670 PRO A N 1
ATOM 4669 C CA . PRO A 1 670 ? 3.189 -20.035 11.206 1.00 61.97 670 PRO A CA 1
ATOM 4670 C C . PRO A 1 670 ? 2.898 -18.545 11.440 1.00 61.97 670 PRO A C 1
ATOM 4672 O O . PRO A 1 670 ? 3.044 -18.064 12.559 1.00 61.97 670 PRO A O 1
ATOM 4675 N N . LEU A 1 671 ? 2.452 -17.824 10.408 1.00 76.94 671 LEU A N 1
ATOM 4676 C CA . LEU A 1 671 ? 2.130 -16.397 10.472 1.00 76.94 671 LEU A CA 1
ATOM 4677 C C . LEU A 1 671 ? 0.640 -16.134 10.743 1.00 76.94 671 LEU A C 1
ATOM 4679 O O . LEU A 1 671 ? 0.284 -15.016 11.108 1.00 76.94 671 LEU A O 1
ATOM 4683 N N . THR A 1 672 ? -0.228 -17.150 10.648 1.00 82.50 672 THR A N 1
ATOM 4684 C CA . THR A 1 672 ? -1.670 -17.024 10.907 1.00 82.50 672 THR A CA 1
ATOM 4685 C C . THR A 1 672 ? -1.954 -16.443 12.290 1.00 82.50 672 THR A C 1
ATOM 4687 O O . THR A 1 672 ? -2.794 -15.560 12.388 1.00 82.50 672 THR A O 1
ATOM 4690 N N . ARG A 1 673 ? -1.230 -16.865 13.342 1.00 86.38 673 ARG A N 1
ATOM 4691 C CA . ARG A 1 673 ? -1.423 -16.345 14.714 1.00 86.38 673 ARG A CA 1
ATOM 4692 C C . ARG A 1 673 ? -1.138 -14.845 14.831 1.00 86.38 673 ARG A C 1
ATOM 4694 O O . ARG A 1 673 ? -1.835 -14.141 15.555 1.00 86.38 673 ARG A O 1
ATOM 4701 N N . LEU A 1 674 ? -0.113 -14.366 14.125 1.00 89.94 674 LEU A N 1
ATOM 4702 C CA . LEU A 1 674 ? 0.260 -12.952 14.093 1.00 89.94 674 LEU A CA 1
ATOM 4703 C C . LEU A 1 674 ? -0.755 -12.138 13.278 1.00 89.94 674 LEU A C 1
ATOM 4705 O O . LEU A 1 674 ? -1.163 -11.064 13.708 1.00 89.94 674 LEU A O 1
ATOM 4709 N N . LEU A 1 675 ? -1.199 -12.678 12.138 1.00 90.00 675 LEU A N 1
ATOM 4710 C CA . LEU A 1 675 ? -2.231 -12.076 11.295 1.00 90.00 675 LEU A CA 1
ATOM 4711 C C . LEU A 1 675 ? -3.581 -11.964 12.014 1.00 90.00 675 LEU A C 1
ATOM 4713 O O . LEU A 1 675 ? -4.196 -10.904 11.937 1.00 90.00 675 LEU A O 1
ATOM 4717 N N . THR A 1 676 ? -4.015 -12.998 12.746 1.00 89.12 676 THR A N 1
ATOM 4718 C CA . THR A 1 676 ? -5.239 -12.922 13.560 1.00 89.12 676 THR A CA 1
ATOM 4719 C C . THR A 1 676 ? -5.077 -11.921 14.695 1.00 89.12 676 THR A C 1
ATOM 4721 O O . THR A 1 676 ? -5.888 -11.014 14.786 1.00 89.12 676 THR A O 1
ATOM 4724 N N . ALA A 1 677 ? -3.985 -11.973 15.469 1.00 91.00 677 ALA A N 1
ATOM 4725 C CA . ALA A 1 677 ? -3.752 -11.013 16.555 1.00 91.00 677 ALA A CA 1
ATOM 4726 C C . ALA A 1 677 ? -3.708 -9.548 16.067 1.00 91.00 677 ALA A C 1
ATOM 4728 O O . ALA A 1 677 ? -4.211 -8.656 16.744 1.00 91.00 677 ALA A O 1
ATOM 4729 N N . ALA A 1 678 ? -3.154 -9.288 14.877 1.00 92.12 678 ALA A N 1
ATOM 4730 C CA . ALA A 1 678 ? -3.189 -7.968 14.247 1.00 92.12 678 ALA A CA 1
ATOM 4731 C C . ALA A 1 678 ? -4.589 -7.591 13.715 1.00 92.12 678 ALA A C 1
ATOM 4733 O O . ALA A 1 678 ? -4.959 -6.418 13.736 1.00 92.12 678 ALA A O 1
ATOM 4734 N N . GLY A 1 679 ? -5.368 -8.568 13.240 1.00 89.69 679 GLY A N 1
ATOM 4735 C CA . GLY A 1 679 ? -6.743 -8.385 12.772 1.00 89.69 679 GLY A CA 1
ATOM 4736 C C . GLY A 1 679 ? -7.756 -8.155 13.898 1.00 89.69 679 GLY A C 1
ATOM 4737 O O . GLY A 1 679 ? -8.642 -7.322 13.739 1.00 89.69 679 GLY A O 1
ATOM 4738 N N . ASP A 1 680 ? -7.610 -8.842 15.031 1.00 89.12 680 ASP A N 1
ATOM 4739 C CA . ASP A 1 680 ? -8.449 -8.687 16.227 1.00 89.12 680 ASP A CA 1
ATOM 4740 C C . ASP A 1 680 ? -8.181 -7.333 16.913 1.00 89.12 680 ASP A C 1
ATOM 4742 O O . ASP A 1 680 ? -9.122 -6.579 17.167 1.00 89.12 680 ASP A O 1
ATOM 4746 N N . LEU A 1 681 ? -6.905 -6.940 17.038 1.00 89.44 681 LEU A N 1
ATOM 4747 C CA . LEU A 1 681 ? -6.473 -5.611 17.499 1.00 89.44 681 LEU A CA 1
ATOM 4748 C C . LEU A 1 681 ? -7.064 -4.460 16.659 1.00 89.44 681 LEU A C 1
ATOM 4750 O O . LEU A 1 681 ? -7.401 -3.410 17.201 1.00 89.44 681 LEU A O 1
ATOM 4754 N N . LEU A 1 682 ? -7.221 -4.652 15.344 1.00 88.50 682 LEU A N 1
ATOM 4755 C CA . LEU A 1 682 ? -7.886 -3.698 14.437 1.00 88.50 682 LEU A CA 1
ATOM 4756 C C . LEU A 1 682 ? -9.421 -3.827 14.400 1.00 88.50 682 LEU A C 1
ATOM 4758 O O . LEU A 1 682 ? -10.108 -2.977 13.822 1.00 88.50 682 LEU A O 1
ATOM 4762 N N . GLY A 1 683 ? -9.955 -4.904 14.975 1.00 79.69 683 GLY A N 1
ATOM 4763 C CA . GLY A 1 683 ? -11.380 -5.159 15.165 1.00 79.69 683 GLY A CA 1
ATOM 4764 C C . GLY A 1 683 ? -11.907 -4.721 16.535 1.00 79.69 683 GLY A C 1
ATOM 4765 O O . GLY A 1 683 ? -13.100 -4.889 16.785 1.00 79.69 683 GLY A O 1
ATOM 4766 N N . GLY A 1 684 ? -11.047 -4.181 17.409 1.00 65.38 684 GLY A N 1
ATOM 4767 C CA . GLY A 1 684 ? -11.406 -3.743 18.761 1.00 65.38 684 GLY A CA 1
ATOM 4768 C C . GLY A 1 684 ? -11.691 -4.901 19.723 1.00 65.38 684 GLY A C 1
ATOM 4769 O O . GLY A 1 684 ? -12.691 -4.854 20.440 1.00 65.38 684 GLY A O 1
ATOM 4770 N N . ARG A 1 685 ? -10.864 -5.954 19.694 1.00 52.78 685 ARG A N 1
ATOM 4771 C CA . ARG A 1 685 ? -10.989 -7.169 20.518 1.00 52.78 685 ARG A CA 1
ATOM 4772 C C . ARG A 1 685 ? -9.686 -7.531 21.224 1.00 52.78 685 ARG A C 1
ATOM 4774 O O . ARG A 1 685 ? -8.617 -7.236 20.646 1.00 52.78 685 ARG A O 1
#

Foldseek 3Di:
DPPVVVVVVQPDPPDDDPVVVVVVVVVPDDDDDDDDDDDDDDDDDDDDDDDDDDDDDDDDDDDDDDDDDDDDDDDDDDDDDDDDDDDDDDDDDDDDDDDDDDDDDDDDDDDDDDDDDDDDDDDDDDDDDDPDDDDDDDDDDDDDDDDDDDDDDDDDDDDDDDDDDDDDDDDDDDDDDDDDDDDDDDDDDDDDDDDDDDDPDDDDDDDDPDDDDPDCDPPDCVLVVLLVLLQVLLVVLVVLLVPALPDDWDDDPPLFFIRHLQLSLLSNLLSLLSNLLSLLRVVQCVQVVDDPVLSVLLSVLSSQLSVLLNQLSGGQFLVSVLVSLVSNLVSLLCQQCSVVDPLSNVLSVLSNVLLVVLSVLLVVLLVLQLVQCVQLVNDNVCSRRLVVLLVSLQRGDLVSLLSSLLSNCSNLCLQLLWPPSNVSQLSSQVRGRLSSQLSSLQRSSVSSVSSNLSSLSSNCSNPNLPSLLVSLLVRLLRLLLVLLVCLLVDFFVSSLLRSLSSLLSSQLSLLVSLQALLSQLLSSLSSSLRSLLSSQQSLLLNVVCSVQVDRGLLQAAQCCQQAVLSLVLNLLSLCSSLLHPLFSSVVSLCSSLVSCVVSVNNVSNVSSVVSSVSSSVSSNVSSCRNNHDDHPDDPPPDDDDHRDYDDCSSRVSSVVSSVVRSCCSPPVPSSSSSSSRSSVVSSSD

Secondary structure (DSSP, 8-state):
--HHHHHHHSSS--S-SSHHHHHHHHT-----PPP-------------------------------------------------------------------------------------------------SS-S-------------------------------------------PPPPPPP--------PPP--S--PPPP----------PPPPSGGGGGGHHHHHHHHHHHHHHHH-TTSPPEEETTTTEEE-HHHHHHHHHHHHHHHHHHHHHHHHHHHH---HHHHHHHHHHHHHHHHHHHHHHHB-BHHHHHHHHHHHHHHHHHHHGGG--HHHHHHHHHHHHHHHHHHHHHHHHHHHHHHHHHHTT--GGGTTBHHHHHTTGGGS-HHHHHHHHHHHHHHHHHHTT-SSTTTHHHHHHHHS-HHHHHHIIIIIHHHHHHHHHHHHHHHHHHH-HHHHHHHHHHHHHHHHHHHHHHHHH--BHHHHHHHHHHHHHHHHHHHHHH-SHHHHHHHHHHHHHHHHHHHHHHHHHHHHHHHHS--BGGG---HHHHSHHHHHHHHHHHHHTTT-TTSHHHHHHHHHHHHHHHTT-HHHHHHHHHHHHHHHHHHHHHHHHHHSSPPPPPSTTPPPPPP----HHHHHHHHHHHHHHHHHHH--HHHHHHHHHHHHHTTT-

Organism: Streptomyces eurocidicus (NCBI:txid66423)

InterPro domains:
  IPR001750 NADH:quinone oxidoreductase/Mrp antiporter, transmembrane domain [PF00361] (315-614)
  IPR003918 NADH:ubiquinone oxidoreductase [PR01437] (430-454)
  IPR003918 NADH:ubiquinone oxidoreductase [PR01437] (519-538)
  IPR003918 NADH:ubiquinone oxidoreductase [PR01437] (571-597)
  IPR052175 Complex I-like Hydrogenase Component [PTHR42682] (231-680)

Sequence (685 aa):
MTHATTALLLTAPVAVPLATCAAHAAAGLRPRAARRPGTRASRPPTPRAAPEPAAVAGRAAGGGGALLTAGPGGGPEGGEPVDDGSGSGGGAPDAGGRKGPLRTGGAGGLPGARAGSGAGGDPAHVDGEAVQAARDAVHVDVPDAAHAVQAAPEADRAATPDRGVRTDRAVRTDRAPGHPPVPPPARTATSAPAPAGGDPGRPTAPHSYGTEDSVPRLPSLVPWLGLVSPLAILTCGAVLATELPGAAPLTACGPLLRADALTAWILLVVGAVATVACAATPAHLAHERPDPAAARRYHLLVHAFLAAMSVAVLAADLGVLWVAVEATTLVTAFLVGHRRTRASVEAAWKYTVICSAGIALALLGTVLIYYAARQAGVPEAAALDWTTLAARADRLDPDVTRLAVGLVVLGFGAKAGLAPLHAWLPDAHSQAPAPVSALMSGVLLSVAFAGLLRYKTIADAALGPGYTRGLLTGCALLTLAVAAALLLGQRDYKRMLAYSSMEHMSLIALGAAVGTPLALSAALLHMAGHGLAKAVAFCASGHVQRLLGTTRIGRVRGLLARAPALGTVFGLAVVALLGLPPFSLFASELGIVRAAFAAGTGGYAVAALVLALLAFAALAARTARMLLGPPPSPPSGDRAEAPVRLGPAAVLPPVCGLLACALLGVTAGPLTRLLTAAGDLLGGR

Radius of gyration: 37.89 Å; chains: 1; bounding box: 110×104×133 Å

pLDDT: mean 74.12, std 29.07, range [25.59, 98.69]